Protein AF-A0A2S4YH06-F1 (afdb_monomer)

Structure (mmCIF, N/CA/C/O backbone):
data_AF-A0A2S4YH06-F1
#
_entry.id   AF-A0A2S4YH06-F1
#
loop_
_atom_site.group_PDB
_atom_site.id
_atom_site.type_symbol
_atom_site.label_atom_id
_atom_site.label_alt_id
_atom_site.label_comp_id
_atom_site.label_asym_id
_atom_site.label_entity_id
_atom_site.label_seq_id
_atom_site.pdbx_PDB_ins_code
_atom_site.Cartn_x
_atom_site.Cartn_y
_atom_site.Cartn_z
_atom_site.occupancy
_atom_site.B_iso_or_equiv
_atom_site.auth_seq_id
_atom_site.auth_comp_id
_atom_site.auth_asym_id
_atom_site.auth_atom_id
_atom_site.pdbx_PDB_model_num
ATOM 1 N N . MET A 1 1 ? -15.558 0.435 15.476 1.00 84.88 1 MET A N 1
ATOM 2 C CA . MET A 1 1 ? -15.208 1.024 14.167 1.00 84.88 1 MET A CA 1
ATOM 3 C C . MET A 1 1 ? -16.437 1.153 13.279 1.00 84.88 1 MET A C 1
ATOM 5 O O . MET A 1 1 ? -17.119 0.161 13.051 1.00 84.88 1 MET A O 1
ATOM 9 N N . THR A 1 2 ? -16.740 2.361 12.795 1.00 88.25 2 THR A N 1
ATOM 10 C CA . THR A 1 2 ? -17.851 2.630 11.859 1.00 88.25 2 THR A CA 1
ATOM 11 C C . THR A 1 2 ? -17.324 3.160 10.526 1.00 88.25 2 THR A C 1
ATOM 13 O O . THR A 1 2 ? -16.265 3.784 10.486 1.00 88.25 2 THR A O 1
ATOM 16 N N . ALA A 1 3 ? -18.079 2.977 9.437 1.00 92.00 3 ALA A N 1
ATOM 17 C CA . ALA A 1 3 ? -17.697 3.503 8.122 1.00 92.00 3 ALA A CA 1
ATOM 18 C C . ALA A 1 3 ? -17.545 5.035 8.138 1.00 92.00 3 ALA A C 1
ATOM 20 O O . ALA A 1 3 ? -16.608 5.573 7.556 1.00 92.00 3 ALA A O 1
ATOM 21 N N . ALA A 1 4 ? -18.406 5.735 8.886 1.00 92.50 4 ALA A N 1
ATOM 22 C CA . ALA A 1 4 ? -18.330 7.185 9.059 1.00 92.50 4 ALA A CA 1
ATOM 23 C C . ALA A 1 4 ? -16.993 7.638 9.672 1.00 92.50 4 ALA A C 1
ATOM 25 O O . ALA A 1 4 ? -16.408 8.606 9.195 1.00 92.50 4 ALA A O 1
ATOM 26 N N . ARG A 1 5 ? -16.482 6.913 10.678 1.00 93.56 5 ARG A N 1
ATOM 27 C CA . ARG A 1 5 ? -15.185 7.211 11.305 1.00 93.56 5 ARG A CA 1
ATOM 28 C C . ARG A 1 5 ? -14.026 7.045 10.324 1.00 93.56 5 ARG A C 1
ATOM 30 O O . ARG A 1 5 ? -13.130 7.876 10.287 1.00 93.56 5 ARG A O 1
ATOM 37 N N . VAL A 1 6 ? -14.048 5.985 9.519 1.00 96.75 6 VAL A N 1
ATOM 38 C CA . VAL A 1 6 ? -13.007 5.753 8.508 1.00 96.75 6 VAL A CA 1
ATOM 39 C C . VAL A 1 6 ? -13.063 6.844 7.431 1.00 96.75 6 VAL A C 1
ATOM 41 O O . VAL A 1 6 ? -12.037 7.430 7.089 1.00 96.75 6 VAL A O 1
ATOM 44 N N . ARG A 1 7 ? -14.264 7.194 6.946 1.00 95.69 7 ARG A N 1
ATOM 45 C CA . ARG A 1 7 ? -14.461 8.262 5.947 1.00 95.69 7 ARG A CA 1
ATOM 46 C C . ARG A 1 7 ? -14.012 9.636 6.436 1.00 95.69 7 ARG A C 1
ATOM 48 O O . ARG A 1 7 ? -13.449 10.389 5.647 1.00 95.69 7 ARG A O 1
ATOM 55 N N . GLU A 1 8 ? -14.179 9.933 7.727 1.00 96.25 8 GLU A N 1
ATOM 56 C CA . GLU A 1 8 ? -13.671 11.164 8.347 1.00 96.25 8 GLU A CA 1
ATOM 57 C C . GLU A 1 8 ? -12.169 11.355 8.101 1.00 96.25 8 GLU A C 1
ATOM 59 O O . GLU A 1 8 ? -11.723 12.494 7.983 1.00 96.25 8 GLU A O 1
ATOM 64 N N . VAL A 1 9 ? -11.393 10.269 7.998 1.00 97.69 9 VAL A N 1
ATOM 65 C CA . VAL A 1 9 ? -9.954 10.284 7.690 1.00 97.69 9 VAL A CA 1
ATOM 66 C C . VAL A 1 9 ? -9.677 10.196 6.197 1.00 97.69 9 VAL A C 1
ATOM 68 O O . VAL A 1 9 ? -8.947 11.029 5.661 1.00 97.69 9 VAL A O 1
ATOM 71 N N . VAL A 1 10 ? -10.281 9.224 5.519 1.00 97.62 10 VAL A N 1
ATOM 72 C CA . VAL A 1 10 ? -9.967 8.895 4.121 1.00 97.62 10 VAL A CA 1
ATOM 73 C C . VAL A 1 10 ? -10.345 10.011 3.154 1.00 97.62 10 VAL A C 1
ATOM 75 O O . VAL A 1 10 ? -9.570 10.330 2.252 1.00 97.62 10 VAL A O 1
ATOM 78 N N . ASP A 1 11 ? -11.524 10.613 3.315 1.00 97.06 11 ASP A N 1
ATOM 79 C CA . ASP A 1 11 ? -12.035 11.594 2.358 1.00 97.06 11 ASP A CA 1
ATOM 80 C C . ASP A 1 11 ? -11.147 12.852 2.260 1.00 97.06 11 ASP A C 1
ATOM 82 O O . ASP A 1 11 ? -10.778 13.211 1.130 1.00 97.06 11 ASP A O 1
ATOM 86 N N . PRO A 1 12 ? -10.758 13.513 3.375 1.00 97.81 12 PRO A N 1
ATOM 87 C CA . PRO A 1 12 ? -9.836 14.646 3.323 1.00 97.81 12 PRO A CA 1
ATOM 88 C C . PRO A 1 12 ? -8.406 14.229 2.958 1.00 97.81 12 PRO A C 1
ATOM 90 O O . PRO A 1 12 ? -7.778 14.931 2.169 1.00 97.81 12 PRO A O 1
ATOM 93 N N . ALA A 1 13 ? -7.910 13.082 3.439 1.00 98.06 13 ALA A N 1
ATOM 94 C CA . ALA A 1 13 ? -6.582 12.576 3.077 1.00 98.06 13 ALA A CA 1
ATOM 95 C C . ALA A 1 13 ? -6.447 12.380 1.562 1.00 98.06 13 ALA A C 1
ATOM 97 O O . ALA A 1 13 ? -5.500 12.855 0.929 1.00 98.06 13 ALA A O 1
ATOM 98 N N . PHE A 1 14 ? -7.448 11.757 0.936 1.00 97.94 14 PHE A N 1
ATOM 99 C CA . PHE A 1 14 ? -7.397 11.539 -0.500 1.00 97.94 14 PHE A CA 1
ATOM 100 C C . PHE A 1 14 ? -7.596 12.837 -1.287 1.00 97.94 14 PHE A C 1
ATOM 102 O O . PHE A 1 14 ? -7.001 13.013 -2.350 1.00 97.94 14 PHE A O 1
ATOM 109 N N . ALA A 1 15 ? -8.417 13.761 -0.776 1.00 97.75 15 ALA A N 1
ATOM 110 C CA . ALA A 1 15 ? -8.555 15.091 -1.361 1.00 97.75 15 ALA A CA 1
ATOM 111 C C . ALA A 1 15 ? -7.224 15.860 -1.347 1.00 97.75 15 ALA A C 1
ATOM 113 O O . ALA A 1 15 ? -6.882 16.456 -2.368 1.00 97.75 15 ALA A O 1
ATOM 114 N N . TRP A 1 16 ? -6.459 15.781 -0.254 1.00 97.38 16 TRP A N 1
ATOM 115 C CA . TRP A 1 16 ? -5.126 16.371 -0.146 1.00 97.38 16 TRP A CA 1
ATOM 116 C C . TRP A 1 16 ? -4.159 15.789 -1.184 1.00 97.38 16 TRP A C 1
ATOM 118 O O . TRP A 1 16 ? -3.602 16.541 -1.976 1.00 97.38 16 TRP A O 1
ATOM 128 N N . LEU A 1 17 ? -4.063 14.457 -1.299 1.00 97.69 17 LEU A N 1
ATOM 129 C CA . LEU A 1 17 ? -3.226 13.799 -2.322 1.00 97.69 17 LEU A CA 1
ATOM 130 C C . LEU A 1 17 ? -3.592 14.237 -3.748 1.00 97.69 17 LEU A C 1
ATOM 132 O O . LEU A 1 17 ? -2.731 14.391 -4.611 1.00 97.69 17 LEU A O 1
ATOM 136 N N . SER A 1 18 ? -4.885 14.453 -4.006 1.00 97.62 18 SER A N 1
ATOM 137 C CA . SER A 1 18 ? -5.354 14.955 -5.297 1.00 97.62 18 SER A CA 1
ATOM 138 C C . SER A 1 18 ? -5.015 16.421 -5.550 1.00 97.62 18 SER A C 1
ATOM 140 O O . SER A 1 18 ? -4.893 16.797 -6.720 1.00 97.62 18 SER A O 1
ATOM 142 N N . ALA A 1 19 ? -4.929 17.241 -4.503 1.00 96.94 19 ALA A N 1
ATOM 143 C CA . ALA A 1 19 ? -4.516 18.636 -4.595 1.00 96.94 19 ALA A CA 1
ATOM 144 C C . ALA A 1 19 ? -2.998 18.741 -4.810 1.00 96.94 19 ALA A C 1
ATOM 146 O O . ALA A 1 19 ? -2.563 19.479 -5.687 1.00 96.94 19 ALA A O 1
ATOM 147 N N . GLU A 1 20 ? -2.222 17.907 -4.118 1.00 96.06 20 GLU A N 1
ATOM 148 C CA . GLU A 1 20 ? -0.756 17.848 -4.195 1.00 96.06 20 GLU A CA 1
ATOM 149 C C . GLU A 1 20 ? -0.221 17.030 -5.379 1.00 96.06 20 GLU A C 1
ATOM 151 O O . GLU A 1 20 ? 0.971 16.742 -5.454 1.00 96.06 20 GLU A O 1
ATOM 156 N N . ARG A 1 21 ? -1.066 16.650 -6.347 1.00 95.94 21 ARG A N 1
ATOM 157 C CA . ARG A 1 21 ? -0.659 15.798 -7.482 1.00 95.94 21 ARG A CA 1
ATOM 158 C C . ARG A 1 21 ? 0.566 16.331 -8.239 1.00 95.94 21 ARG A C 1
ATOM 160 O O . ARG A 1 21 ? 1.354 15.542 -8.745 1.00 95.94 21 ARG A O 1
ATOM 167 N N . ASP A 1 22 ? 0.743 17.651 -8.298 1.00 94.75 22 ASP A N 1
ATOM 168 C CA . ASP A 1 22 ? 1.851 18.285 -9.019 1.00 94.75 22 ASP A CA 1
ATOM 169 C C . ASP A 1 22 ? 3.209 18.029 -8.330 1.00 94.75 22 ASP A C 1
ATOM 171 O O . ASP A 1 22 ? 4.250 18.096 -8.977 1.00 94.75 22 ASP A O 1
ATOM 175 N N . ARG A 1 23 ? 3.208 17.640 -7.047 1.00 92.88 23 ARG A N 1
ATOM 176 C CA . ARG A 1 23 ? 4.396 17.201 -6.296 1.00 92.88 23 ARG A CA 1
ATOM 177 C C . ARG A 1 23 ? 4.857 15.782 -6.657 1.00 92.88 23 ARG A C 1
ATOM 179 O O . ARG A 1 23 ? 5.967 15.409 -6.306 1.00 92.88 23 ARG A O 1
ATOM 186 N N . PHE A 1 24 ? 4.033 15.008 -7.372 1.00 92.38 24 PHE A N 1
ATOM 187 C CA . PHE A 1 24 ? 4.369 13.668 -7.876 1.00 92.38 24 PHE A CA 1
ATOM 188 C C . PHE A 1 24 ? 4.908 13.681 -9.317 1.00 92.38 24 PHE A C 1
ATOM 190 O O . PHE A 1 24 ? 5.102 12.621 -9.915 1.00 92.38 24 PHE A O 1
ATOM 197 N N . VAL A 1 25 ? 5.087 14.855 -9.928 1.00 92.38 25 VAL A N 1
ATOM 198 C CA . VAL A 1 25 ? 5.634 14.965 -11.287 1.00 92.38 25 VAL A CA 1
ATOM 199 C C . VAL A 1 25 ? 7.055 14.400 -11.317 1.00 92.38 25 VAL A C 1
ATOM 201 O O . VAL A 1 25 ? 7.876 14.724 -10.465 1.00 92.38 25 VAL A O 1
ATOM 204 N N . LEU A 1 26 ? 7.347 13.566 -12.317 1.00 87.00 26 LEU A N 1
ATOM 205 C CA . LEU A 1 26 ? 8.715 13.134 -12.589 1.00 87.00 26 LEU A CA 1
ATOM 206 C C . LEU A 1 26 ? 9.437 14.268 -13.323 1.00 87.00 26 LEU A C 1
ATOM 208 O O . LEU A 1 26 ? 9.090 14.567 -14.467 1.00 87.00 26 LEU A O 1
ATOM 212 N N . GLY A 1 27 ? 10.406 14.906 -12.668 1.00 79.00 27 GLY A N 1
ATOM 213 C CA . GLY A 1 27 ? 11.291 15.872 -13.313 1.00 79.00 27 GLY A CA 1
ATOM 214 C C . GLY A 1 27 ? 12.399 15.203 -14.134 1.00 79.00 27 GLY A C 1
ATOM 215 O O . GLY A 1 27 ? 12.438 13.977 -14.291 1.00 79.00 27 GLY A O 1
ATOM 216 N N . GLU A 1 28 ? 13.311 16.012 -14.679 1.00 76.38 28 GLU A N 1
ATOM 217 C CA . GLU A 1 28 ? 14.465 15.519 -15.453 1.00 76.38 28 GLU A CA 1
ATOM 218 C C . GLU A 1 28 ? 15.347 14.579 -14.612 1.00 76.38 28 GLU A C 1
ATOM 220 O O . GLU A 1 28 ? 15.883 13.596 -15.130 1.00 76.38 28 GLU A O 1
ATOM 225 N N . GLU A 1 29 ? 15.378 14.803 -13.295 1.00 77.62 29 GLU A N 1
ATOM 226 C CA . GLU A 1 29 ? 16.099 14.010 -12.304 1.00 77.62 29 GLU A CA 1
ATOM 227 C C . GLU A 1 29 ? 15.627 12.550 -12.198 1.00 77.62 29 GLU A C 1
ATOM 229 O O . GLU A 1 29 ? 16.337 11.697 -11.664 1.00 77.62 29 GLU A O 1
ATOM 234 N N . ALA A 1 30 ? 14.449 12.213 -12.738 1.00 75.75 30 ALA A N 1
ATOM 235 C CA . ALA A 1 30 ? 13.948 10.841 -12.745 1.00 75.75 30 ALA A CA 1
ATOM 236 C C . ALA A 1 30 ? 14.833 9.884 -13.571 1.00 75.75 30 ALA A C 1
ATOM 238 O O . ALA A 1 30 ? 14.763 8.668 -13.375 1.00 75.75 30 ALA A O 1
ATOM 239 N N . LEU A 1 31 ? 15.654 10.404 -14.491 1.00 77.25 31 LEU A N 1
ATOM 240 C CA . LEU A 1 31 ? 16.606 9.620 -15.289 1.00 77.25 31 LEU A CA 1
ATOM 241 C C . LEU A 1 31 ? 18.071 9.839 -14.875 1.00 77.25 31 LEU A C 1
ATOM 243 O O . LEU A 1 31 ? 18.965 9.332 -15.564 1.00 77.25 31 LEU A O 1
ATOM 247 N N . ASP A 1 32 ? 18.327 10.587 -13.800 1.00 77.00 32 ASP A N 1
ATOM 248 C CA . ASP A 1 32 ? 19.684 10.881 -13.344 1.00 77.00 32 ASP A CA 1
ATOM 249 C C . ASP A 1 32 ? 20.353 9.650 -12.723 1.00 77.00 32 ASP A C 1
ATOM 251 O O . ASP A 1 32 ? 19.759 8.906 -11.939 1.00 77.00 32 ASP A O 1
ATOM 255 N N . ASP A 1 33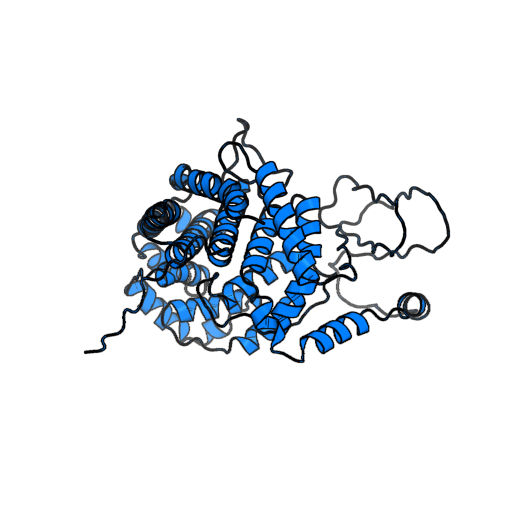 ? 21.644 9.475 -13.021 1.00 59.09 33 ASP A N 1
ATOM 256 C CA . ASP A 1 33 ? 22.450 8.330 -12.568 1.00 59.09 33 ASP A CA 1
ATOM 257 C C . ASP A 1 33 ? 22.620 8.274 -11.035 1.00 59.09 33 ASP A C 1
ATOM 259 O O . ASP A 1 33 ? 23.019 7.248 -10.488 1.00 59.09 33 ASP A O 1
ATOM 263 N N . ALA A 1 34 ? 22.313 9.371 -10.329 1.00 57.47 34 ALA A N 1
ATOM 264 C CA . ALA A 1 34 ? 22.392 9.474 -8.872 1.00 57.47 34 ALA A CA 1
ATOM 265 C C . ALA A 1 34 ? 21.145 8.941 -8.134 1.00 57.47 34 ALA A C 1
ATOM 267 O O . ALA A 1 34 ? 21.107 8.991 -6.906 1.00 57.47 34 ALA A O 1
ATOM 268 N N . GLY A 1 35 ? 20.149 8.395 -8.845 1.00 53.12 35 GLY A N 1
ATOM 269 C CA . GLY A 1 35 ? 19.166 7.501 -8.234 1.00 53.12 35 GLY A CA 1
ATOM 270 C C . GLY A 1 35 ? 18.294 8.152 -7.160 1.00 53.12 35 GLY A C 1
ATOM 271 O O . GLY A 1 35 ? 18.088 7.568 -6.094 1.00 53.12 35 GLY A O 1
ATOM 272 N N . ALA A 1 36 ? 17.702 9.313 -7.453 1.00 62.75 36 ALA A N 1
ATOM 273 C CA . ALA A 1 36 ? 16.686 9.957 -6.614 1.00 62.75 36 ALA A CA 1
ATOM 274 C C . ALA A 1 36 ? 15.349 9.175 -6.592 1.00 62.75 36 ALA A C 1
ATOM 276 O O . ALA A 1 36 ? 14.267 9.752 -6.535 1.00 62.75 36 ALA A O 1
ATOM 277 N N . VAL A 1 37 ? 15.397 7.839 -6.663 1.00 71.38 37 VAL A N 1
ATOM 278 C CA . VAL A 1 37 ? 14.249 6.925 -6.761 1.00 71.38 37 VAL A CA 1
ATOM 279 C C . VAL A 1 37 ? 13.259 7.183 -5.630 1.00 71.38 37 VAL A C 1
ATOM 281 O O . VAL A 1 37 ? 12.058 7.246 -5.877 1.00 71.38 37 VAL A O 1
ATOM 284 N N . ASN A 1 38 ? 13.760 7.392 -4.410 1.00 67.56 38 ASN A N 1
ATOM 285 C CA . ASN A 1 38 ? 12.934 7.613 -3.222 1.00 67.56 38 ASN A CA 1
ATOM 286 C C . ASN A 1 38 ? 12.173 8.945 -3.234 1.00 67.56 38 ASN A C 1
ATOM 288 O O . ASN A 1 38 ? 11.162 9.052 -2.552 1.00 67.56 38 ASN A O 1
ATOM 292 N N . THR A 1 39 ? 12.621 9.933 -4.009 1.00 70.69 39 THR A N 1
ATOM 293 C CA . THR A 1 39 ? 11.967 11.245 -4.128 1.00 70.69 39 THR A CA 1
ATOM 294 C C . THR A 1 39 ? 11.290 11.448 -5.485 1.00 70.69 39 THR A C 1
ATOM 296 O O . THR A 1 39 ? 10.673 12.484 -5.696 1.00 70.69 39 THR A O 1
ATOM 299 N N . THR A 1 40 ? 11.391 10.478 -6.404 1.00 80.06 40 THR A N 1
ATOM 300 C CA . THR A 1 40 ? 10.834 10.554 -7.769 1.00 80.06 40 THR A CA 1
ATOM 301 C C . THR A 1 40 ? 9.894 9.376 -8.052 1.00 80.06 40 THR A C 1
ATOM 303 O O . THR A 1 40 ? 8.674 9.489 -7.963 1.00 80.06 40 THR A O 1
ATOM 306 N N . TRP A 1 41 ? 10.457 8.208 -8.359 1.00 85.00 41 TRP A N 1
ATOM 307 C CA . TRP A 1 41 ? 9.735 7.015 -8.794 1.00 85.00 41 TRP A CA 1
ATOM 308 C C . TRP A 1 41 ? 8.912 6.351 -7.696 1.00 85.00 41 TRP A C 1
ATOM 310 O O . TRP A 1 41 ? 7.828 5.842 -7.982 1.00 85.00 41 TRP A O 1
ATOM 320 N N . LYS A 1 42 ? 9.428 6.322 -6.464 1.00 85.25 42 LYS A N 1
ATOM 321 C CA . LYS A 1 42 ? 8.777 5.666 -5.327 1.00 85.25 42 LYS A CA 1
ATOM 322 C C . LYS A 1 42 ? 7.425 6.330 -5.000 1.00 85.25 42 LYS A C 1
ATOM 324 O O . LYS A 1 42 ? 6.429 5.613 -5.117 1.00 85.25 42 LYS A O 1
ATOM 329 N N . PRO A 1 43 ? 7.337 7.663 -4.778 1.00 90.69 43 PRO A N 1
ATOM 330 C CA . PRO A 1 43 ? 6.052 8.326 -4.546 1.00 90.69 43 PRO A CA 1
ATOM 331 C C . PRO A 1 43 ? 5.024 8.066 -5.652 1.00 90.69 43 PRO A C 1
ATOM 333 O O . PRO A 1 43 ? 3.855 7.785 -5.386 1.00 90.69 43 PRO A O 1
ATOM 336 N N . LEU A 1 44 ? 5.454 8.124 -6.919 1.00 92.75 44 LEU A N 1
ATOM 337 C CA . LEU A 1 44 ? 4.568 7.897 -8.060 1.00 92.75 44 LEU A CA 1
ATOM 338 C C . LEU A 1 44 ? 4.060 6.448 -8.129 1.00 92.75 44 LEU A C 1
ATOM 340 O O . LEU A 1 44 ? 2.888 6.213 -8.432 1.00 92.75 44 LEU A O 1
ATOM 344 N N . GLY A 1 45 ? 4.940 5.478 -7.875 1.00 92.12 45 GLY A N 1
ATOM 345 C CA . GLY A 1 45 ? 4.600 4.057 -7.869 1.00 92.12 45 GLY A CA 1
ATOM 346 C C . GLY A 1 45 ? 3.627 3.697 -6.751 1.00 92.12 45 GLY A C 1
ATOM 347 O O . GLY A 1 45 ? 2.655 2.984 -6.995 1.00 92.12 45 GLY A O 1
ATOM 348 N N . GLU A 1 46 ? 3.836 4.241 -5.555 1.00 95.56 46 GLU A N 1
ATOM 349 C CA . GLU A 1 46 ? 2.941 4.058 -4.409 1.00 95.56 46 GLU A CA 1
ATOM 350 C C . GLU A 1 46 ? 1.570 4.682 -4.679 1.00 95.56 46 GLU A C 1
ATOM 352 O O . GLU A 1 46 ? 0.541 4.030 -4.477 1.00 95.56 46 GLU A O 1
ATOM 357 N N . LEU A 1 47 ? 1.539 5.903 -5.231 1.00 97.50 47 LEU A N 1
ATOM 358 C CA . LEU A 1 47 ? 0.299 6.555 -5.653 1.00 97.50 47 LEU A CA 1
ATOM 359 C C . LEU A 1 47 ? -0.468 5.684 -6.657 1.00 97.50 47 LEU A C 1
ATOM 361 O O . LEU A 1 47 ? -1.676 5.474 -6.508 1.00 97.50 47 LEU A O 1
ATOM 365 N N . ALA A 1 48 ? 0.225 5.155 -7.670 1.00 97.44 48 ALA A N 1
ATOM 366 C CA . ALA A 1 48 ? -0.370 4.271 -8.666 1.00 97.44 48 ALA A CA 1
ATOM 367 C C . ALA A 1 48 ? -0.901 2.973 -8.039 1.00 97.44 48 ALA A C 1
ATOM 369 O O . ALA A 1 48 ? -1.995 2.525 -8.393 1.00 97.44 48 ALA A O 1
ATOM 370 N N . GLN A 1 49 ? -0.168 2.391 -7.087 1.00 96.56 49 GLN A N 1
ATOM 371 C CA . GLN A 1 49 ? -0.543 1.153 -6.411 1.00 96.56 49 GLN A CA 1
ATOM 372 C C . GLN A 1 49 ? -1.817 1.327 -5.579 1.00 96.56 49 GLN A C 1
ATOM 374 O O . GLN A 1 49 ? -2.766 0.557 -5.744 1.00 96.56 49 GLN A O 1
ATOM 379 N N . VAL A 1 50 ? -1.883 2.371 -4.748 1.00 97.75 50 VAL A N 1
ATOM 380 C CA . VAL A 1 50 ? -3.075 2.657 -3.937 1.00 97.75 50 VAL A CA 1
ATOM 381 C C . VAL A 1 50 ? -4.262 3.020 -4.821 1.00 97.75 50 VAL A C 1
ATOM 383 O O . VAL A 1 50 ? -5.353 2.496 -4.609 1.00 97.75 50 VAL A O 1
ATOM 386 N N . CYS A 1 51 ? -4.072 3.824 -5.873 1.00 98.19 51 CYS A N 1
ATOM 387 C CA . CYS A 1 51 ? -5.156 4.121 -6.812 1.00 98.19 51 CYS A CA 1
ATOM 388 C C . CYS A 1 51 ? -5.667 2.857 -7.523 1.00 98.19 51 CYS A C 1
ATOM 390 O O . CYS A 1 51 ? -6.878 2.692 -7.667 1.00 98.19 51 CYS A O 1
ATOM 392 N N . SER A 1 52 ? -4.776 1.946 -7.929 1.00 95.88 52 SER A N 1
ATOM 393 C CA . SER A 1 52 ? -5.147 0.652 -8.517 1.00 95.88 52 SER A CA 1
ATOM 394 C C . SER A 1 52 ? -5.996 -0.189 -7.556 1.00 95.88 52 SER A C 1
ATOM 396 O O . SER A 1 52 ? -7.025 -0.739 -7.961 1.00 95.88 52 SER A O 1
ATOM 398 N N . THR A 1 53 ? -5.626 -0.256 -6.273 1.00 95.81 53 THR A N 1
ATOM 399 C CA . THR A 1 53 ? -6.442 -0.937 -5.257 1.00 95.81 53 THR A CA 1
ATOM 400 C C . THR A 1 53 ? -7.786 -0.244 -5.055 1.00 95.81 53 THR A C 1
ATOM 402 O O . THR A 1 53 ? -8.817 -0.917 -5.053 1.00 95.81 53 THR A O 1
ATOM 405 N N . THR A 1 54 ? -7.815 1.085 -4.951 1.00 96.94 54 THR A N 1
ATOM 406 C CA . THR A 1 54 ? -9.063 1.839 -4.789 1.00 96.94 54 THR A CA 1
ATOM 407 C C . THR A 1 54 ? -10.026 1.578 -5.935 1.00 96.94 54 THR A C 1
ATOM 409 O O . THR A 1 54 ? -11.190 1.277 -5.689 1.00 96.94 54 THR A O 1
ATOM 412 N N . LEU A 1 55 ? -9.555 1.591 -7.182 1.00 96.00 55 LEU A N 1
ATOM 413 C CA . LEU A 1 55 ? -10.386 1.264 -8.345 1.00 96.00 55 LEU A CA 1
ATOM 414 C C . LEU A 1 55 ? -10.924 -0.170 -8.320 1.00 96.00 55 LEU A C 1
ATOM 416 O O . LEU A 1 55 ? -12.002 -0.422 -8.847 1.00 96.00 55 LEU A O 1
ATOM 420 N N . HIS A 1 56 ? -10.185 -1.103 -7.719 1.00 94.31 56 HIS A N 1
ATOM 421 C CA . HIS A 1 56 ? -10.617 -2.491 -7.574 1.00 94.31 56 HIS A CA 1
ATOM 422 C C . HIS A 1 56 ? -11.669 -2.682 -6.469 1.00 94.31 56 HIS A C 1
ATOM 424 O O . HIS A 1 56 ? -12.484 -3.598 -6.555 1.00 94.31 56 HIS A O 1
ATOM 430 N N . ARG A 1 57 ? -11.649 -1.834 -5.435 1.00 93.62 57 ARG A N 1
ATOM 431 C CA . ARG A 1 57 ? -12.494 -1.944 -4.232 1.00 93.62 57 ARG A CA 1
ATOM 432 C C . ARG A 1 57 ? -13.694 -0.994 -4.212 1.00 93.62 57 ARG A C 1
ATOM 434 O O . ARG A 1 57 ? -14.537 -1.121 -3.337 1.00 93.62 57 ARG A O 1
ATOM 441 N N . THR A 1 58 ? -13.775 -0.054 -5.149 1.00 93.81 58 THR A N 1
ATOM 442 C CA . THR A 1 58 ? -14.830 0.972 -5.194 1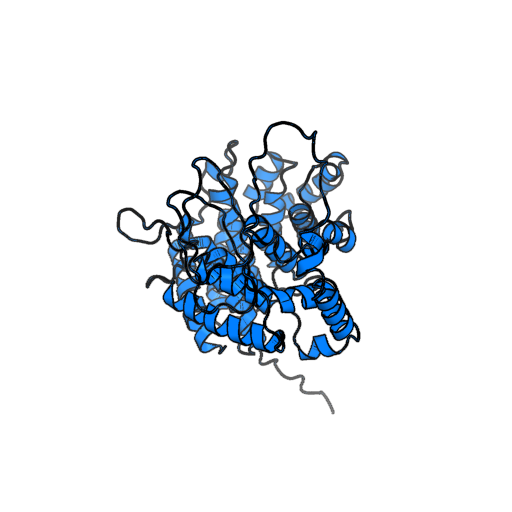.00 93.81 58 THR A CA 1
ATOM 443 C C . THR A 1 58 ? -15.555 0.971 -6.532 1.00 93.81 58 THR A C 1
ATOM 445 O O . THR A 1 58 ? -15.030 0.530 -7.557 1.00 93.81 58 THR A O 1
ATOM 448 N N . THR A 1 59 ? -16.764 1.513 -6.535 1.00 92.25 59 THR A N 1
ATOM 449 C CA . THR A 1 59 ? -17.646 1.605 -7.703 1.00 92.25 59 THR A CA 1
ATOM 450 C C . THR A 1 59 ? -17.592 2.985 -8.363 1.00 92.25 59 THR A C 1
ATOM 452 O O . THR A 1 59 ? -17.243 3.982 -7.738 1.00 92.25 59 THR A O 1
ATOM 455 N N . ALA A 1 60 ? -17.908 3.071 -9.660 1.00 91.19 60 ALA A N 1
ATOM 456 C CA . ALA A 1 60 ? -17.690 4.285 -10.462 1.00 91.19 60 ALA A CA 1
ATOM 457 C C . ALA A 1 60 ? -18.495 5.525 -10.009 1.00 91.19 60 ALA A C 1
ATOM 459 O O . ALA A 1 60 ? -18.143 6.664 -10.343 1.00 91.19 60 ALA A O 1
ATOM 460 N N . ASP A 1 61 ? -19.579 5.319 -9.267 1.00 90.69 61 ASP A N 1
ATOM 461 C CA . ASP A 1 61 ? -20.404 6.364 -8.669 1.00 90.69 61 ASP A CA 1
ATOM 462 C C . ASP A 1 61 ? -19.772 6.987 -7.415 1.00 90.69 61 ASP A C 1
ATOM 464 O O . ASP A 1 61 ? -20.048 8.157 -7.112 1.00 90.69 61 ASP A O 1
ATOM 468 N N . GLU A 1 62 ? -18.838 6.294 -6.764 1.00 91.44 62 GLU A N 1
ATOM 469 C CA . GLU A 1 62 ? -18.157 6.790 -5.575 1.00 91.44 62 GLU A CA 1
ATOM 470 C C . GLU A 1 62 ? -17.154 7.917 -5.898 1.00 91.44 62 GLU A C 1
ATOM 472 O O . GLU A 1 62 ? -16.371 7.833 -6.855 1.00 91.44 62 GLU A O 1
ATOM 477 N N . PRO A 1 63 ? -17.100 8.985 -5.076 1.00 92.31 63 PRO A N 1
ATOM 478 C CA . PRO A 1 63 ? -16.085 10.030 -5.211 1.00 92.31 63 PRO A CA 1
ATOM 479 C C . PRO A 1 63 ? -14.646 9.501 -5.131 1.00 92.31 63 PRO A C 1
ATOM 481 O O . PRO A 1 63 ? -13.784 9.983 -5.870 1.00 92.31 63 PRO A O 1
ATOM 484 N N . LEU A 1 64 ? -14.397 8.497 -4.278 1.00 94.12 64 LEU A N 1
ATOM 485 C CA . LEU A 1 64 ? -13.088 7.852 -4.129 1.00 94.12 64 LEU A CA 1
ATOM 486 C C . LEU A 1 64 ? -12.639 7.198 -5.441 1.00 94.12 64 LEU A C 1
ATOM 488 O O . LEU A 1 64 ? -11.507 7.415 -5.873 1.00 94.12 64 LEU A O 1
ATOM 492 N N . HIS A 1 65 ? -13.542 6.486 -6.122 1.00 96.69 65 HIS A N 1
ATOM 493 C CA . HIS A 1 65 ? -13.254 5.848 -7.405 1.00 96.69 65 HIS A CA 1
ATOM 494 C C . HIS A 1 65 ? -12.861 6.870 -8.472 1.00 96.69 65 HIS A C 1
ATOM 496 O O . HIS A 1 65 ? -11.846 6.714 -9.152 1.00 96.69 65 HIS A O 1
ATOM 502 N N . ARG A 1 66 ? -13.642 7.953 -8.616 1.00 96.75 66 ARG A N 1
ATOM 503 C CA . ARG A 1 66 ? -13.344 9.010 -9.598 1.00 96.75 66 ARG A CA 1
ATOM 504 C C . ARG A 1 66 ? -11.978 9.643 -9.345 1.00 96.75 66 ARG A C 1
ATOM 506 O O . ARG A 1 66 ? -11.201 9.793 -10.283 1.00 96.75 66 ARG A O 1
ATOM 513 N N . ARG A 1 67 ? -11.666 9.952 -8.085 1.00 97.56 67 ARG A N 1
ATOM 514 C CA . ARG A 1 67 ? -10.379 10.544 -7.703 1.00 97.56 67 ARG A CA 1
ATOM 515 C C . ARG A 1 67 ? -9.208 9.597 -7.968 1.00 97.56 67 ARG A C 1
ATOM 517 O O . ARG A 1 67 ? -8.221 10.018 -8.565 1.00 97.56 67 ARG A O 1
ATOM 524 N N . ALA A 1 68 ? -9.343 8.320 -7.603 1.00 98.25 68 ALA A N 1
ATOM 525 C CA . ALA A 1 68 ? -8.339 7.294 -7.880 1.00 98.25 68 ALA A CA 1
ATOM 526 C C . ALA A 1 68 ? -8.086 7.124 -9.382 1.00 98.25 68 ALA A C 1
ATOM 528 O O . ALA A 1 68 ? -6.940 7.034 -9.814 1.00 98.25 68 ALA A O 1
ATOM 529 N N . ARG A 1 69 ? -9.148 7.137 -10.197 1.00 98.06 69 ARG A N 1
ATOM 530 C CA . ARG A 1 69 ? -9.040 7.054 -11.658 1.00 98.06 69 ARG A CA 1
ATOM 531 C C . ARG A 1 69 ? -8.243 8.226 -12.220 1.00 98.06 69 ARG A C 1
ATOM 533 O O . ARG A 1 69 ? -7.362 8.026 -13.054 1.00 98.06 69 ARG A O 1
ATOM 540 N N . ASP A 1 70 ? -8.559 9.438 -11.776 1.00 98.25 70 ASP A N 1
ATOM 541 C CA . ASP A 1 70 ? -7.939 10.654 -12.293 1.00 98.25 70 ASP A CA 1
ATOM 542 C C . ASP A 1 70 ? -6.456 10.743 -11.878 1.00 98.25 70 ASP A C 1
ATOM 544 O O . ASP A 1 70 ? -5.606 11.078 -12.710 1.00 98.25 70 ASP A O 1
ATOM 548 N N . LEU A 1 71 ? -6.127 10.357 -10.637 1.00 98.56 71 LEU A N 1
ATOM 549 C CA . LEU A 1 71 ? -4.753 10.272 -10.127 1.00 98.56 71 LEU A CA 1
ATOM 550 C C . LEU A 1 71 ? -3.934 9.165 -10.798 1.00 98.56 71 LEU A C 1
ATOM 552 O O . LEU A 1 71 ? -2.794 9.407 -11.188 1.00 98.56 71 LEU A O 1
ATOM 556 N N . LEU A 1 72 ? -4.509 7.982 -11.019 1.00 98.44 72 LEU A N 1
ATOM 557 C CA . LEU A 1 72 ? -3.827 6.910 -11.745 1.00 98.44 72 LEU A CA 1
ATOM 558 C C . LEU A 1 72 ? -3.547 7.311 -13.200 1.00 98.44 72 LEU A C 1
ATOM 560 O O . LEU A 1 72 ? -2.453 7.077 -13.713 1.00 98.44 72 LEU A O 1
ATOM 564 N N . ALA A 1 73 ? -4.516 7.948 -13.864 1.00 98.44 73 ALA A N 1
ATOM 565 C CA . ALA A 1 73 ? -4.331 8.459 -15.218 1.00 98.44 73 ALA A CA 1
ATOM 566 C C . ALA A 1 73 ? -3.257 9.556 -15.264 1.00 98.44 73 ALA A C 1
ATOM 568 O O . ALA A 1 73 ? -2.478 9.611 -16.215 1.00 98.44 73 ALA A O 1
ATOM 569 N N . PHE A 1 74 ? -3.208 10.429 -14.252 1.00 98.44 74 PHE A N 1
ATOM 570 C CA . PHE A 1 74 ? -2.121 11.389 -14.077 1.00 98.44 74 PHE A CA 1
ATOM 571 C C . PHE A 1 74 ? -0.772 10.678 -13.943 1.00 98.44 74 PHE A C 1
ATOM 573 O O . PHE A 1 74 ? 0.124 10.963 -14.735 1.00 98.44 74 PHE A O 1
ATOM 580 N N . ALA A 1 75 ? -0.654 9.714 -13.029 1.00 97.88 75 ALA A N 1
ATOM 581 C CA . ALA A 1 75 ? 0.595 9.011 -12.776 1.00 97.88 75 ALA A CA 1
ATOM 582 C C . ALA A 1 75 ? 1.101 8.278 -14.026 1.00 97.88 75 ALA A C 1
ATOM 584 O O . ALA A 1 75 ? 2.282 8.341 -14.359 1.00 97.88 75 ALA A O 1
ATOM 585 N N . TRP A 1 76 ? 0.195 7.668 -14.795 1.00 98.00 76 TRP A N 1
ATOM 586 C CA . TRP A 1 76 ? 0.557 7.008 -16.046 1.00 98.00 76 TRP A CA 1
ATOM 587 C C . TRP A 1 76 ? 1.108 7.981 -17.091 1.00 98.00 76 TRP A C 1
ATOM 589 O O . TRP A 1 76 ? 2.107 7.680 -17.747 1.00 98.00 76 TRP A O 1
ATOM 599 N N . ARG A 1 77 ? 0.520 9.180 -17.212 1.00 97.62 77 ARG A N 1
ATOM 600 C CA . ARG A 1 77 ? 1.048 10.226 -18.102 1.00 97.62 77 ARG A CA 1
ATOM 601 C C . ARG A 1 77 ? 2.441 10.690 -17.687 1.00 97.62 77 ARG A C 1
ATOM 603 O O . ARG A 1 77 ? 3.257 10.894 -18.580 1.00 97.62 77 ARG A O 1
ATOM 610 N N . GLN A 1 78 ? 2.722 10.799 -16.384 1.00 95.81 78 GLN A N 1
ATOM 611 C CA . GLN A 1 78 ? 4.057 11.175 -15.895 1.00 95.81 78 GLN A CA 1
ATOM 612 C C . GLN A 1 78 ? 5.137 10.196 -16.360 1.00 95.81 78 GLN A C 1
ATOM 614 O O . GLN A 1 78 ? 6.246 10.607 -16.657 1.00 95.81 78 GLN A O 1
ATOM 619 N N . THR A 1 79 ? 4.805 8.913 -16.521 1.00 95.19 79 THR A N 1
ATOM 620 C CA . THR A 1 79 ? 5.745 7.910 -17.054 1.00 95.19 79 THR A CA 1
ATOM 621 C C . THR A 1 79 ? 5.924 7.949 -18.581 1.00 95.19 79 THR A C 1
ATOM 623 O O . THR A 1 79 ? 6.490 7.013 -19.147 1.00 95.19 79 THR A O 1
ATOM 626 N N . GLU A 1 80 ? 5.395 8.968 -19.272 1.00 96.12 80 GLU A N 1
ATOM 627 C CA . GLU A 1 80 ? 5.203 8.979 -20.731 1.00 96.12 80 GLU A CA 1
ATOM 628 C C . GLU A 1 80 ? 4.451 7.721 -21.213 1.00 96.12 80 GLU A C 1
ATOM 630 O O . GLU A 1 80 ? 4.813 7.090 -22.203 1.00 96.12 80 GLU A O 1
ATOM 635 N N . HIS A 1 81 ? 3.398 7.325 -20.488 1.00 96.81 81 HIS A N 1
ATOM 636 C CA . HIS A 1 81 ? 2.639 6.096 -20.750 1.00 96.81 81 HIS A CA 1
ATOM 637 C C . HIS A 1 81 ? 3.524 4.834 -20.773 1.00 96.81 81 HIS A C 1
ATOM 639 O O . HIS A 1 81 ? 3.304 3.935 -21.582 1.00 96.81 81 HIS A O 1
ATOM 645 N N . GLY A 1 82 ? 4.523 4.765 -19.886 1.00 95.19 82 GLY A N 1
ATOM 646 C CA . GLY A 1 82 ? 5.442 3.639 -19.708 1.00 95.19 82 GLY A CA 1
ATOM 647 C C . GLY A 1 82 ? 6.774 3.754 -20.452 1.00 95.19 82 GLY A C 1
ATOM 648 O O . GLY A 1 82 ? 7.674 2.948 -20.205 1.00 95.19 82 GLY A O 1
ATOM 649 N N . GLU A 1 83 ? 6.939 4.748 -21.323 1.00 95.69 83 GLU A N 1
ATOM 650 C CA . GLU A 1 83 ? 8.171 4.930 -22.095 1.00 95.69 83 GLU A CA 1
ATOM 651 C C . GLU A 1 83 ? 9.362 5.307 -21.191 1.00 95.69 83 GLU A C 1
ATOM 653 O O . GLU A 1 83 ? 10.464 4.785 -21.376 1.00 95.69 83 GLU A O 1
ATOM 658 N N . LEU A 1 84 ? 9.159 6.117 -20.143 1.00 93.44 84 LEU A N 1
ATOM 659 C CA . LEU A 1 84 ? 10.235 6.428 -19.191 1.00 93.44 84 LEU A CA 1
ATOM 660 C C . LEU A 1 84 ? 10.687 5.196 -18.398 1.00 93.44 84 LEU A C 1
ATOM 662 O O . LEU A 1 84 ? 11.885 5.003 -18.203 1.00 93.44 84 LEU A O 1
ATOM 666 N N . LEU A 1 85 ? 9.759 4.314 -18.013 1.00 92.38 85 LEU A N 1
ATOM 667 C CA . LEU A 1 85 ? 10.091 3.046 -17.351 1.00 92.38 85 LEU A CA 1
ATOM 668 C C . LEU A 1 85 ? 10.950 2.159 -18.264 1.00 92.38 85 LEU A C 1
ATOM 670 O O . LEU A 1 85 ? 11.892 1.513 -17.803 1.00 92.38 85 LEU A O 1
ATOM 674 N N . LEU A 1 86 ? 10.669 2.151 -19.573 1.00 93.88 86 LEU A N 1
ATOM 675 C CA . LEU A 1 86 ? 11.474 1.431 -20.563 1.00 93.88 86 LEU A CA 1
ATOM 676 C C . LEU A 1 86 ? 12.883 2.016 -20.674 1.00 93.88 86 LEU A C 1
ATOM 678 O O . LEU A 1 86 ? 13.857 1.258 -20.658 1.00 93.88 86 LEU A O 1
ATOM 682 N N . ARG A 1 87 ? 13.004 3.342 -20.789 1.00 92.12 87 ARG A N 1
ATOM 683 C CA . ARG A 1 87 ? 14.308 4.021 -20.832 1.00 92.12 87 ARG A CA 1
ATOM 684 C C . ARG A 1 87 ? 15.109 3.721 -19.568 1.00 92.12 87 ARG A C 1
ATOM 686 O O . ARG A 1 87 ? 16.264 3.314 -19.675 1.00 92.12 87 ARG A O 1
ATOM 693 N N . GLN A 1 88 ? 14.477 3.806 -18.402 1.00 88.62 88 GLN A N 1
ATOM 694 C CA . GLN A 1 88 ? 15.137 3.567 -17.127 1.00 88.62 88 GLN A CA 1
ATOM 695 C C . GLN A 1 88 ? 15.590 2.114 -16.961 1.00 88.62 88 GLN A C 1
ATOM 697 O O . GLN A 1 88 ? 16.743 1.857 -16.623 1.00 88.62 88 GLN A O 1
ATOM 702 N N . GLN A 1 89 ? 14.748 1.143 -17.317 1.00 89.06 89 GLN A N 1
ATOM 703 C CA . GLN A 1 89 ? 15.122 -0.271 -17.267 1.00 89.06 89 GLN A CA 1
ATOM 704 C C . GLN A 1 89 ? 16.285 -0.616 -18.217 1.00 89.06 89 GLN A C 1
ATOM 706 O O . GLN A 1 89 ? 17.017 -1.569 -17.960 1.00 89.06 89 GLN A O 1
ATOM 711 N N . ARG A 1 90 ? 16.481 0.136 -19.313 1.00 90.31 90 ARG A N 1
ATOM 712 C CA . ARG A 1 90 ? 17.658 -0.016 -20.191 1.00 90.31 90 ARG A CA 1
ATOM 713 C C . ARG A 1 90 ? 18.936 0.537 -19.564 1.00 90.31 90 ARG A C 1
ATOM 715 O O . ARG A 1 90 ? 19.991 -0.048 -19.793 1.00 90.31 90 ARG A O 1
ATOM 722 N N . ARG A 1 91 ? 18.842 1.642 -18.816 1.00 87.00 91 ARG A N 1
ATOM 723 C CA . ARG A 1 91 ? 19.976 2.241 -18.091 1.00 87.00 91 ARG A CA 1
ATOM 724 C C . ARG A 1 91 ? 20.414 1.356 -16.933 1.00 87.00 91 ARG A C 1
ATOM 726 O O . ARG A 1 91 ? 21.604 1.122 -16.757 1.00 87.00 91 ARG A O 1
ATOM 733 N N . GLU A 1 92 ? 19.445 0.780 -16.225 1.00 85.25 92 GLU A N 1
ATOM 734 C CA . GLU A 1 92 ? 19.679 -0.092 -15.077 1.00 85.25 92 GLU A CA 1
ATOM 735 C C . GLU A 1 92 ? 19.020 -1.475 -15.252 1.00 85.25 92 GLU A C 1
ATOM 737 O O . GLU A 1 92 ? 18.013 -1.787 -14.617 1.00 85.25 92 GLU A O 1
ATOM 742 N N . PRO A 1 93 ? 19.577 -2.375 -16.086 1.00 82.75 93 PRO A N 1
ATOM 743 C CA . PRO A 1 93 ? 18.955 -3.671 -16.389 1.00 82.75 93 PRO A CA 1
ATOM 744 C C . PRO A 1 93 ? 18.721 -4.589 -15.183 1.00 82.75 93 PRO A C 1
ATOM 746 O O . PRO A 1 93 ? 17.898 -5.502 -15.248 1.00 82.75 93 PRO A O 1
ATOM 749 N N . PHE A 1 94 ? 19.460 -4.381 -14.092 1.00 79.81 94 PHE A N 1
ATOM 750 C CA . PHE A 1 94 ? 19.378 -5.215 -12.895 1.00 79.81 94 PHE A CA 1
ATOM 751 C C . PHE A 1 94 ? 18.613 -4.570 -11.741 1.00 79.81 94 PHE A C 1
ATOM 753 O O . PHE A 1 94 ? 18.312 -5.286 -10.784 1.00 79.81 94 PHE A O 1
ATOM 760 N N . SER A 1 95 ? 18.231 -3.291 -11.836 1.00 82.94 95 SER A N 1
ATOM 761 C CA . SER A 1 95 ? 17.366 -2.687 -10.824 1.00 82.94 95 SER A CA 1
ATOM 762 C C . SER A 1 95 ? 15.972 -3.320 -10.866 1.00 82.94 95 SER A C 1
ATOM 764 O O . SER A 1 95 ? 15.536 -3.906 -11.868 1.00 82.94 95 SER A O 1
ATOM 766 N N . THR A 1 96 ? 15.302 -3.330 -9.717 1.00 84.44 96 THR A N 1
ATOM 767 C CA . THR A 1 96 ? 13.993 -3.978 -9.557 1.00 84.44 96 THR A CA 1
ATOM 768 C C . THR A 1 96 ? 12.850 -2.977 -9.604 1.00 84.44 96 THR A C 1
ATOM 770 O O . THR A 1 96 ? 11.774 -3.312 -10.096 1.00 84.44 96 THR A O 1
ATOM 773 N N . TYR A 1 97 ? 13.098 -1.736 -9.180 1.00 85.62 97 TYR A N 1
ATOM 774 C CA . TYR A 1 97 ? 12.056 -0.734 -9.013 1.00 85.62 97 TYR A CA 1
ATOM 775 C C . TYR A 1 97 ? 11.274 -0.395 -10.295 1.00 85.62 97 TYR A C 1
ATOM 777 O O . TYR A 1 97 ? 10.068 -0.203 -10.161 1.00 85.62 97 TYR A O 1
ATOM 785 N N . PRO A 1 98 ? 11.833 -0.376 -11.532 1.00 89.88 98 PRO A N 1
ATOM 786 C CA . PRO A 1 98 ? 11.018 -0.063 -12.707 1.00 89.88 98 PRO A CA 1
ATOM 787 C C . PRO A 1 98 ? 9.935 -1.120 -12.936 1.00 89.88 98 PRO A C 1
ATOM 789 O O . PRO A 1 98 ? 8.816 -0.794 -13.320 1.00 89.88 98 PRO A O 1
ATOM 792 N N . LEU A 1 99 ? 10.251 -2.391 -12.664 1.00 89.62 99 LEU A N 1
ATOM 793 C CA . LEU A 1 99 ? 9.292 -3.492 -12.732 1.00 89.62 99 LEU A CA 1
ATOM 794 C C . LEU A 1 99 ? 8.236 -3.384 -11.632 1.00 89.62 99 LEU A C 1
ATOM 796 O O . LEU A 1 99 ? 7.061 -3.605 -11.905 1.00 89.62 99 LEU A O 1
ATOM 800 N N . GLU A 1 100 ? 8.647 -3.057 -10.409 1.00 90.31 100 GLU A N 1
ATOM 801 C CA . GLU A 1 100 ? 7.737 -2.905 -9.269 1.00 90.31 100 GLU A CA 1
ATOM 802 C C . GLU A 1 100 ? 6.758 -1.738 -9.495 1.00 90.31 100 GLU A C 1
ATOM 804 O O . GLU A 1 100 ? 5.551 -1.917 -9.352 1.00 90.31 100 GLU A O 1
ATOM 809 N N . VAL A 1 101 ? 7.245 -0.585 -9.968 1.00 91.19 101 VAL A N 1
ATOM 810 C CA . VAL A 1 101 ? 6.409 0.568 -10.348 1.00 91.19 101 VAL A CA 1
ATOM 811 C C . VAL A 1 101 ? 5.497 0.219 -11.527 1.00 91.19 101 VAL A C 1
ATOM 813 O O . VAL A 1 101 ? 4.300 0.504 -11.497 1.00 91.19 101 VAL A O 1
ATOM 816 N N . TYR A 1 102 ? 6.022 -0.441 -12.565 1.00 94.31 102 TYR A N 1
ATOM 817 C CA . TYR A 1 102 ? 5.208 -0.884 -13.698 1.00 94.31 102 TYR A CA 1
ATOM 818 C C . TYR A 1 102 ? 4.108 -1.866 -13.273 1.00 94.31 102 TYR A C 1
ATOM 820 O O . TYR A 1 102 ? 3.007 -1.814 -13.820 1.00 94.31 102 TYR A O 1
ATOM 828 N N . ALA A 1 103 ? 4.368 -2.738 -12.294 1.00 91.81 103 ALA A N 1
ATOM 829 C CA . ALA A 1 103 ? 3.390 -3.704 -11.808 1.00 91.81 103 ALA A CA 1
ATOM 830 C C . ALA A 1 103 ? 2.145 -3.030 -11.213 1.00 91.81 103 ALA A C 1
ATOM 832 O O . ALA A 1 103 ? 1.046 -3.529 -11.442 1.00 91.81 103 ALA A O 1
ATOM 833 N N . ALA A 1 104 ? 2.281 -1.873 -10.556 1.00 91.12 104 ALA A N 1
ATOM 834 C CA . ALA A 1 104 ? 1.141 -1.096 -10.064 1.00 91.12 104 ALA A CA 1
ATOM 835 C C . ALA A 1 104 ? 0.207 -0.650 -11.208 1.00 91.12 104 ALA A C 1
ATOM 837 O O . ALA A 1 104 ? -1.008 -0.855 -11.159 1.00 91.12 104 ALA A O 1
ATOM 838 N N . PHE A 1 105 ? 0.774 -0.123 -12.299 1.00 95.50 105 PHE A N 1
ATOM 839 C CA . PHE A 1 105 ? 0.015 0.224 -13.508 1.00 95.50 105 PHE A CA 1
ATOM 840 C C . PHE A 1 105 ? -0.546 -1.020 -14.205 1.00 95.50 105 PHE A C 1
ATOM 842 O O . PHE A 1 105 ? -1.694 -1.031 -14.663 1.00 95.50 105 PHE A O 1
ATOM 849 N N . ALA A 1 106 ? 0.243 -2.096 -14.251 1.00 93.25 106 ALA A N 1
ATOM 850 C CA . ALA A 1 106 ? -0.165 -3.347 -14.862 1.00 93.25 106 ALA A CA 1
ATOM 851 C C . ALA A 1 106 ? -1.360 -3.979 -14.125 1.00 93.25 106 ALA A C 1
ATOM 853 O O . ALA A 1 106 ? -2.293 -4.504 -14.744 1.00 93.25 106 ALA A O 1
ATOM 854 N N . SER A 1 107 ? -1.392 -3.863 -12.808 1.00 87.81 107 SER A N 1
ATOM 855 C CA . SER A 1 107 ? -2.517 -4.280 -11.984 1.00 87.81 107 SER A CA 1
ATOM 856 C C . SER A 1 107 ? -3.815 -3.556 -12.358 1.00 87.81 107 SER A C 1
ATOM 858 O O . SER A 1 107 ? -4.865 -4.194 -12.407 1.00 87.81 107 SER A O 1
ATOM 860 N N . ALA A 1 108 ? -3.750 -2.291 -12.775 1.00 90.62 108 ALA A N 1
ATOM 861 C CA . ALA A 1 108 ? -4.901 -1.529 -13.264 1.00 90.62 108 ALA A CA 1
ATOM 862 C C . ALA A 1 108 ? -5.214 -1.708 -14.768 1.00 90.62 108 ALA A C 1
ATOM 864 O O . ALA A 1 108 ? -6.035 -0.984 -15.327 1.00 90.62 108 ALA A O 1
ATOM 865 N N . GLY A 1 109 ? -4.562 -2.655 -15.451 1.00 92.62 109 GLY A N 1
ATOM 866 C CA . GLY A 1 109 ? -4.794 -2.923 -16.878 1.00 92.62 109 GLY A CA 1
ATOM 867 C C . GLY A 1 109 ? -4.030 -2.011 -17.847 1.00 92.62 109 GLY A C 1
ATOM 868 O O . GLY A 1 109 ? -4.133 -2.194 -19.058 1.00 92.62 109 GLY A O 1
ATOM 869 N N . LEU A 1 110 ? -3.209 -1.082 -17.352 1.00 95.56 110 LEU A N 1
ATOM 870 C CA . LEU A 1 110 ? -2.351 -0.238 -18.188 1.00 95.56 110 LEU A CA 1
ATOM 871 C C . LEU A 1 110 ? -1.127 -1.046 -18.642 1.00 95.56 110 LEU A C 1
ATOM 873 O O . LEU A 1 110 ? -0.552 -1.810 -17.866 1.00 95.56 110 LEU A O 1
ATOM 877 N N . ARG A 1 111 ? -0.759 -0.968 -19.922 1.00 95.12 111 ARG A N 1
ATOM 878 C CA . ARG A 1 111 ? 0.307 -1.798 -20.507 1.00 95.12 111 ARG A CA 1
ATOM 879 C C . ARG A 1 111 ? 1.206 -0.972 -21.413 1.00 95.12 111 ARG A C 1
ATOM 881 O O . ARG A 1 111 ? 0.728 -0.098 -22.126 1.00 95.12 111 ARG A O 1
ATOM 888 N N . HIS A 1 112 ? 2.489 -1.326 -21.431 1.00 96.50 112 HIS A N 1
ATOM 889 C CA . HIS A 1 112 ? 3.457 -0.838 -22.408 1.00 96.50 112 HIS A CA 1
ATOM 890 C C . HIS A 1 112 ? 4.223 -2.026 -23.006 1.00 96.50 112 HIS A C 1
ATOM 892 O O . HIS A 1 112 ? 5.007 -2.690 -22.323 1.00 96.50 112 HIS A O 1
ATOM 898 N N . GLU A 1 113 ? 4.046 -2.278 -24.305 1.00 94.56 113 GLU A N 1
ATOM 899 C CA . GLU A 1 113 ? 4.590 -3.467 -24.981 1.00 94.56 113 GLU A CA 1
ATOM 900 C C . GLU A 1 113 ? 6.123 -3.530 -24.942 1.00 94.56 113 GLU A C 1
ATOM 902 O O . GLU A 1 113 ? 6.696 -4.572 -24.628 1.00 94.56 113 GLU A O 1
ATOM 907 N N . GLY A 1 114 ? 6.801 -2.403 -25.194 1.00 95.06 114 GLY A N 1
ATOM 908 C CA . GLY A 1 114 ? 8.267 -2.332 -25.181 1.00 95.06 114 GLY A CA 1
ATOM 909 C C . GLY A 1 114 ? 8.883 -2.672 -23.817 1.00 95.06 114 GLY A C 1
ATOM 910 O O . GLY A 1 114 ? 9.787 -3.505 -23.747 1.00 95.06 114 GLY A O 1
ATOM 911 N N . PHE A 1 115 ? 8.369 -2.080 -22.733 1.00 94.44 115 PHE A N 1
ATOM 912 C CA . PHE A 1 115 ? 8.730 -2.431 -21.361 1.00 94.44 115 PHE A CA 1
ATOM 913 C C . PHE A 1 115 ? 8.480 -3.912 -21.062 1.00 94.44 115 PHE A C 1
ATOM 915 O O . PHE A 1 115 ? 9.400 -4.606 -20.633 1.00 94.44 115 PHE A O 1
ATOM 922 N N . ALA A 1 116 ? 7.279 -4.425 -21.350 1.00 91.31 116 ALA A N 1
ATOM 923 C CA . ALA A 1 116 ? 6.940 -5.827 -21.103 1.00 91.31 116 ALA A CA 1
ATOM 924 C C . ALA A 1 116 ? 7.888 -6.792 -21.843 1.00 91.31 116 ALA A C 1
ATOM 926 O O . ALA A 1 116 ? 8.367 -7.772 -21.264 1.00 91.31 116 ALA A O 1
ATOM 927 N N . ALA A 1 117 ? 8.225 -6.486 -23.100 1.00 91.44 117 ALA A N 1
ATOM 928 C CA . ALA A 1 117 ? 9.179 -7.253 -23.894 1.00 91.44 117 ALA A CA 1
ATOM 929 C C . ALA A 1 117 ? 10.612 -7.179 -23.336 1.00 91.44 117 ALA A C 1
ATOM 931 O O . ALA A 1 117 ? 11.319 -8.191 -23.326 1.00 91.44 117 ALA A O 1
ATOM 932 N N . LEU A 1 118 ? 11.057 -6.013 -22.854 1.00 91.50 118 LEU A N 1
ATOM 933 C CA . LEU A 1 118 ? 12.376 -5.867 -22.235 1.00 91.50 118 LEU A CA 1
ATOM 934 C C . LEU A 1 118 ? 12.458 -6.621 -20.905 1.00 91.50 118 LEU A C 1
ATOM 936 O O . LEU A 1 118 ? 13.371 -7.426 -20.731 1.00 91.50 118 LEU A O 1
ATOM 940 N N . ALA A 1 119 ? 11.490 -6.425 -20.008 1.00 88.31 119 ALA A N 1
ATOM 941 C CA . ALA A 1 119 ? 11.399 -7.154 -18.745 1.00 88.31 119 ALA A CA 1
ATOM 942 C C . ALA A 1 119 ? 11.420 -8.675 -18.984 1.00 88.31 119 ALA A C 1
ATOM 944 O O . ALA A 1 119 ? 12.064 -9.422 -18.246 1.00 88.31 119 ALA A O 1
ATOM 945 N N . ALA A 1 120 ? 10.807 -9.140 -20.082 1.00 86.00 120 ALA A N 1
ATOM 946 C CA . ALA A 1 120 ? 10.874 -10.538 -20.482 1.00 86.00 120 ALA A CA 1
ATOM 947 C C . ALA A 1 120 ? 12.255 -11.044 -20.852 1.00 86.00 120 ALA A C 1
ATOM 949 O O . ALA A 1 120 ? 12.629 -12.141 -20.436 1.00 86.00 120 ALA A O 1
ATOM 950 N N . ARG A 1 121 ? 13.018 -10.241 -21.585 1.00 87.50 121 ARG A N 1
ATOM 951 C CA . ARG A 1 121 ? 14.393 -10.576 -21.954 1.00 87.50 121 ARG A CA 1
ATOM 952 C C . ARG A 1 121 ? 15.332 -10.524 -20.752 1.00 87.50 121 ARG A C 1
ATOM 954 O O . ARG A 1 121 ? 16.231 -11.353 -20.670 1.00 87.50 121 ARG A O 1
ATOM 961 N N . LEU A 1 122 ? 15.109 -9.600 -19.818 1.00 85.75 122 LEU A N 1
ATOM 962 C CA . LEU A 1 122 ? 15.958 -9.411 -18.636 1.00 85.75 122 LEU A CA 1
ATOM 963 C C . LEU A 1 122 ? 15.732 -10.443 -17.525 1.00 85.75 122 LEU A C 1
ATOM 965 O O . LEU A 1 122 ? 16.590 -10.593 -16.659 1.00 85.75 122 LEU A O 1
ATOM 969 N N . ALA A 1 123 ? 14.629 -11.191 -17.556 1.00 79.00 123 ALA A N 1
ATOM 970 C CA . ALA A 1 123 ? 14.386 -12.266 -16.593 1.00 79.00 123 ALA A CA 1
ATOM 971 C C . ALA A 1 123 ? 15.163 -13.562 -16.900 1.00 79.00 123 ALA A C 1
ATOM 973 O O . ALA A 1 123 ? 15.412 -14.358 -16.000 1.00 79.00 123 ALA A O 1
ATOM 974 N N . ALA A 1 124 ? 15.534 -13.795 -18.164 1.00 77.25 124 ALA A N 1
ATOM 975 C CA . ALA A 1 124 ? 16.174 -15.041 -18.593 1.00 77.25 124 ALA A CA 1
ATOM 976 C C . ALA A 1 124 ? 17.631 -15.231 -18.105 1.00 77.25 124 ALA A C 1
ATOM 978 O O . ALA A 1 124 ? 18.005 -16.362 -17.782 1.00 77.25 124 ALA A O 1
ATOM 979 N N . PRO A 1 125 ? 18.491 -14.191 -18.051 1.00 80.25 125 PRO A N 1
ATOM 980 C CA . PRO A 1 125 ? 19.880 -14.352 -17.645 1.00 80.25 125 PRO A CA 1
ATOM 981 C C . PRO A 1 125 ? 20.029 -14.854 -16.208 1.00 80.25 125 PRO A C 1
ATOM 983 O O . PRO A 1 125 ? 19.419 -14.334 -15.274 1.00 80.25 125 PRO A O 1
ATOM 986 N N . ARG A 1 126 ? 20.963 -15.791 -16.005 1.00 80.00 126 ARG A N 1
ATOM 987 C CA . ARG A 1 126 ? 21.324 -16.306 -14.673 1.00 80.00 126 ARG A CA 1
ATOM 988 C C . ARG A 1 126 ? 21.723 -15.194 -13.700 1.00 80.00 126 ARG A C 1
ATOM 990 O O . ARG A 1 126 ? 21.400 -15.292 -12.524 1.00 80.00 126 ARG A O 1
ATOM 997 N N . GLY A 1 127 ? 22.376 -14.137 -14.190 1.00 77.69 127 GLY A N 1
ATOM 998 C CA . GLY A 1 127 ? 22.775 -12.984 -13.377 1.00 77.69 127 GLY A CA 1
ATOM 999 C C . GLY A 1 127 ? 21.600 -12.326 -12.654 1.00 77.69 127 GLY A C 1
ATOM 1000 O O . GLY A 1 127 ? 21.727 -12.003 -11.481 1.00 77.69 127 GLY A O 1
ATOM 1001 N N . ARG A 1 128 ? 20.421 -12.241 -13.290 1.00 76.75 128 ARG A N 1
ATOM 1002 C CA . ARG A 1 128 ? 19.206 -11.705 -12.655 1.00 76.75 128 ARG A CA 1
ATOM 1003 C C . ARG A 1 128 ? 18.749 -12.557 -11.468 1.00 76.75 128 ARG A C 1
ATOM 1005 O O . ARG A 1 128 ? 18.296 -12.010 -10.471 1.00 76.75 128 ARG A O 1
ATOM 1012 N N . ARG A 1 129 ? 18.893 -13.883 -11.556 1.00 74.69 129 ARG A N 1
ATOM 1013 C CA . ARG A 1 129 ? 18.522 -14.829 -10.486 1.00 74.69 129 ARG A CA 1
ATOM 1014 C C . ARG A 1 129 ? 19.496 -14.825 -9.306 1.00 74.69 129 ARG A C 1
ATOM 1016 O O . ARG A 1 129 ? 19.160 -15.350 -8.253 1.00 74.69 129 ARG A O 1
ATOM 1023 N N . LEU A 1 130 ? 20.699 -14.288 -9.503 1.00 82.19 130 LEU A N 1
ATOM 1024 C CA . LEU A 1 130 ? 21.767 -14.247 -8.504 1.00 82.19 130 LEU A CA 1
ATOM 1025 C C . LEU A 1 130 ? 21.931 -12.863 -7.861 1.00 82.19 130 LEU A C 1
ATOM 1027 O O . LEU A 1 130 ? 22.853 -12.681 -7.076 1.00 82.19 130 LEU A O 1
ATOM 1031 N N . VAL A 1 131 ? 21.064 -11.896 -8.186 1.00 81.69 131 VAL A N 1
ATOM 1032 C CA . VAL A 1 131 ? 21.063 -10.595 -7.507 1.00 81.69 131 VAL A CA 1
ATOM 1033 C C . VAL A 1 131 ? 20.690 -10.814 -6.044 1.00 81.69 131 VAL A C 1
ATOM 1035 O O . VAL A 1 131 ? 19.619 -11.348 -5.747 1.00 81.69 131 VAL A O 1
ATOM 1038 N N . GLU A 1 132 ? 21.573 -10.398 -5.139 1.00 84.06 132 GLU A N 1
ATOM 1039 C CA . GLU A 1 132 ? 21.321 -10.456 -3.703 1.00 84.06 132 GLU A CA 1
ATOM 1040 C C . GLU A 1 132 ? 20.180 -9.506 -3.336 1.00 84.06 132 GLU A C 1
ATOM 1042 O O . GLU A 1 132 ? 20.187 -8.322 -3.671 1.00 84.06 132 GLU A O 1
ATOM 1047 N N . GLN A 1 133 ? 19.159 -10.053 -2.682 1.00 85.50 133 GLN A N 1
ATOM 1048 C CA . GLN A 1 133 ? 17.955 -9.329 -2.296 1.00 85.50 133 GLN A CA 1
ATOM 1049 C C . GLN A 1 133 ? 17.541 -9.778 -0.905 1.00 85.50 133 GLN A C 1
ATOM 1051 O O . GLN A 1 133 ? 17.506 -10.977 -0.614 1.00 85.50 133 GLN A O 1
ATOM 1056 N N . VAL A 1 134 ? 17.156 -8.817 -0.066 1.00 89.69 134 VAL A N 1
ATOM 1057 C CA . VAL A 1 134 ? 16.483 -9.144 1.190 1.00 89.69 134 VAL A CA 1
ATOM 1058 C C . VAL A 1 134 ? 15.159 -9.873 0.894 1.00 89.69 134 VAL A C 1
ATOM 1060 O O . VAL A 1 134 ? 14.492 -9.549 -0.097 1.00 89.69 134 VAL A O 1
ATOM 1063 N N . PRO A 1 135 ? 14.742 -10.846 1.724 1.00 92.31 135 PRO A N 1
ATOM 1064 C CA . PRO A 1 135 ? 13.602 -11.719 1.426 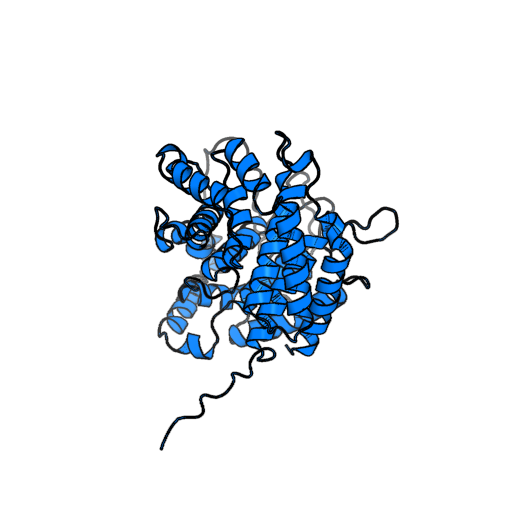1.00 92.31 135 PRO A CA 1
ATOM 1065 C C . PRO A 1 135 ? 12.290 -10.997 1.084 1.00 92.31 135 PRO A C 1
ATOM 1067 O O . PRO A 1 135 ? 11.604 -11.395 0.144 1.00 92.31 135 PRO A O 1
ATOM 1070 N N . VAL A 1 136 ? 11.966 -9.902 1.783 1.00 89.94 136 VAL A N 1
ATOM 1071 C CA . VAL A 1 136 ? 10.754 -9.105 1.510 1.00 89.94 136 VAL A CA 1
ATOM 1072 C C . VAL A 1 136 ? 10.776 -8.477 0.113 1.00 89.94 136 VAL A C 1
ATOM 1074 O O . VAL A 1 136 ? 9.796 -8.573 -0.622 1.00 89.94 136 VAL A O 1
ATOM 1077 N N . ARG A 1 137 ? 11.923 -7.935 -0.320 1.00 89.31 137 ARG A N 1
ATOM 1078 C CA . ARG A 1 137 ? 12.084 -7.387 -1.674 1.00 89.31 137 ARG A CA 1
ATOM 1079 C C . ARG A 1 137 ? 11.971 -8.487 -2.723 1.00 89.31 137 ARG A C 1
ATOM 1081 O O . ARG A 1 137 ? 11.326 -8.289 -3.749 1.00 89.31 137 ARG A O 1
ATOM 1088 N N . ARG A 1 138 ? 12.558 -9.661 -2.462 1.00 91.06 138 ARG A N 1
ATOM 1089 C CA . ARG A 1 138 ? 12.452 -10.810 -3.371 1.00 91.06 138 ARG A CA 1
ATOM 1090 C C . ARG A 1 138 ? 10.997 -11.241 -3.563 1.00 91.06 138 ARG A C 1
ATOM 1092 O O . ARG A 1 138 ? 10.614 -11.559 -4.689 1.00 91.06 138 ARG A O 1
ATOM 1099 N N . LEU A 1 139 ? 10.197 -11.227 -2.494 1.00 91.50 139 LEU A N 1
ATOM 1100 C CA . LEU A 1 139 ? 8.763 -11.517 -2.555 1.00 91.50 139 LEU A CA 1
ATOM 1101 C C . LEU A 1 139 ? 8.025 -10.486 -3.422 1.00 91.50 139 LEU A C 1
ATOM 1103 O O . LEU A 1 139 ? 7.266 -10.879 -4.307 1.00 91.50 139 LEU A O 1
ATOM 1107 N N . GLY A 1 140 ? 8.304 -9.194 -3.229 1.00 90.25 140 GLY A N 1
ATOM 1108 C CA . GLY A 1 140 ? 7.722 -8.117 -4.032 1.00 90.25 140 GLY A CA 1
ATOM 1109 C C . GLY A 1 140 ? 8.026 -8.244 -5.523 1.00 90.25 140 GLY A C 1
ATOM 1110 O O . GLY A 1 140 ? 7.113 -8.211 -6.346 1.00 90.25 140 GLY A O 1
ATOM 1111 N N . VAL A 1 141 ? 9.288 -8.504 -5.881 1.00 89.25 141 VAL A N 1
ATOM 1112 C CA . VAL A 1 141 ? 9.699 -8.722 -7.280 1.00 89.25 141 VAL A CA 1
ATOM 1113 C C . VAL A 1 141 ? 8.992 -9.930 -7.891 1.00 89.25 141 VAL A C 1
ATOM 1115 O O . VAL A 1 141 ? 8.496 -9.847 -9.012 1.00 89.25 141 VAL A O 1
ATOM 1118 N N . LEU A 1 142 ? 8.915 -11.042 -7.157 1.00 89.75 142 LEU A N 1
ATOM 1119 C CA . LEU A 1 142 ? 8.261 -12.266 -7.621 1.00 89.75 142 LEU A CA 1
ATOM 1120 C C . LEU A 1 142 ? 6.785 -12.024 -7.961 1.00 89.75 142 LEU A C 1
ATOM 1122 O O . LEU A 1 142 ? 6.288 -12.528 -8.969 1.00 89.75 142 LEU A O 1
ATOM 1126 N N . LEU A 1 143 ? 6.074 -11.245 -7.147 1.00 88.94 143 LEU A N 1
ATOM 1127 C CA . LEU A 1 143 ? 4.668 -10.933 -7.395 1.00 88.94 143 LEU A CA 1
ATOM 1128 C C . LEU A 1 143 ? 4.487 -9.853 -8.465 1.00 88.94 143 LEU A C 1
ATOM 1130 O O . LEU A 1 143 ? 3.609 -9.994 -9.314 1.00 88.94 143 LEU A O 1
ATOM 1134 N N . ALA A 1 144 ? 5.366 -8.849 -8.521 1.00 88.56 144 ALA A N 1
ATOM 1135 C CA . ALA A 1 144 ? 5.403 -7.871 -9.608 1.00 88.56 144 ALA A CA 1
ATOM 1136 C C . ALA A 1 144 ? 5.546 -8.554 -10.981 1.00 88.56 144 ALA A C 1
ATOM 1138 O O . ALA A 1 144 ? 4.838 -8.210 -11.931 1.00 88.56 144 ALA A O 1
ATOM 1139 N N . GLU A 1 145 ? 6.391 -9.587 -11.081 1.00 88.25 145 GLU A N 1
ATOM 1140 C CA . GLU A 1 145 ? 6.504 -10.420 -12.283 1.00 88.25 145 GLU A CA 1
ATOM 1141 C C . GLU A 1 145 ? 5.163 -11.083 -12.646 1.00 88.25 145 GLU A C 1
ATOM 1143 O O . GLU A 1 145 ? 4.760 -11.034 -13.813 1.00 88.25 145 GLU A O 1
ATOM 1148 N N . ARG A 1 146 ? 4.427 -11.629 -11.667 1.00 86.56 146 ARG A N 1
ATOM 1149 C CA . ARG A 1 146 ? 3.096 -12.229 -11.891 1.00 86.56 146 ARG A CA 1
ATOM 1150 C C . ARG A 1 146 ? 2.077 -11.208 -12.397 1.00 86.56 146 ARG A C 1
ATOM 1152 O O . ARG A 1 146 ? 1.373 -11.501 -13.362 1.00 86.56 146 ARG A O 1
ATOM 1159 N N . HIS A 1 147 ? 2.033 -10.001 -11.828 1.00 81.94 147 HIS A N 1
ATOM 1160 C CA . HIS A 1 147 ? 1.137 -8.924 -12.288 1.00 81.94 147 HIS A CA 1
ATOM 1161 C C . HIS A 1 147 ? 1.427 -8.483 -13.725 1.00 81.94 147 HIS A C 1
ATOM 1163 O O . HIS A 1 147 ? 0.524 -8.108 -14.477 1.00 81.94 147 HIS A O 1
ATOM 1169 N N . CYS A 1 148 ? 2.682 -8.615 -14.146 1.00 82.25 148 CYS A N 1
ATOM 1170 C CA . CYS A 1 148 ? 3.099 -8.385 -15.523 1.00 82.25 148 CYS A CA 1
ATOM 1171 C C . CYS A 1 148 ? 2.789 -9.564 -16.466 1.00 82.25 148 CYS A C 1
ATOM 1173 O O . CYS A 1 148 ? 3.247 -9.557 -17.609 1.00 82.25 148 CYS A O 1
ATOM 1175 N N . GLY A 1 149 ? 2.033 -10.573 -16.015 1.00 77.00 149 GLY A N 1
ATOM 1176 C CA . GLY A 1 149 ? 1.660 -11.753 -16.800 1.00 77.00 149 GLY A CA 1
ATOM 1177 C C . GLY A 1 149 ? 2.798 -12.758 -16.975 1.00 77.00 149 GLY A C 1
ATOM 1178 O O . GLY A 1 149 ? 2.820 -13.493 -17.961 1.00 77.00 149 GLY A O 1
ATOM 1179 N N . ARG A 1 150 ? 3.778 -12.765 -16.065 1.00 77.69 150 ARG A N 1
ATOM 1180 C CA . ARG A 1 150 ? 4.945 -13.652 -16.133 1.00 77.69 150 ARG A CA 1
ATOM 1181 C C . ARG A 1 150 ? 4.804 -14.810 -15.153 1.00 77.69 150 ARG A C 1
ATOM 1183 O O . ARG A 1 150 ? 4.214 -14.670 -14.085 1.00 77.69 150 ARG A O 1
ATOM 1190 N N . HIS A 1 151 ? 5.426 -15.933 -15.492 1.00 73.62 151 HIS A N 1
ATOM 1191 C CA . HIS A 1 151 ? 5.658 -17.028 -14.556 1.00 73.62 151 HIS A CA 1
ATOM 1192 C C . HIS A 1 151 ? 7.034 -16.817 -13.910 1.00 73.62 151 HIS A C 1
ATOM 1194 O O . HIS A 1 151 ? 8.038 -17.011 -14.599 1.00 73.62 151 HIS A O 1
ATOM 1200 N N . PRO A 1 152 ? 7.107 -16.335 -12.656 1.00 72.00 152 PRO A N 1
ATOM 1201 C CA . PRO A 1 152 ? 8.381 -16.076 -12.001 1.00 72.00 152 PRO A CA 1
ATOM 1202 C C . PRO A 1 152 ? 9.115 -17.380 -11.684 1.00 72.00 152 PRO A C 1
ATOM 1204 O O . PRO A 1 152 ? 8.497 -18.410 -11.414 1.00 72.00 152 PRO A O 1
ATOM 1207 N N . ASP A 1 153 ? 10.444 -17.311 -11.651 1.00 68.19 153 ASP A N 1
ATOM 1208 C CA . ASP A 1 153 ? 11.272 -18.387 -11.115 1.00 68.19 153 ASP A CA 1
ATOM 1209 C C . ASP A 1 153 ? 11.275 -18.310 -9.580 1.00 68.19 153 ASP A C 1
ATOM 1211 O O . ASP A 1 153 ? 11.968 -17.476 -8.984 1.00 68.19 153 ASP A O 1
ATOM 1215 N N . GLY A 1 154 ? 10.498 -19.176 -8.934 1.00 75.56 154 GLY A N 1
ATOM 1216 C CA . GLY A 1 154 ? 10.456 -19.310 -7.479 1.00 75.56 154 GLY A CA 1
ATOM 1217 C C . GLY A 1 154 ? 9.040 -19.443 -6.934 1.00 75.56 154 GLY A C 1
ATOM 1218 O O . GLY A 1 154 ? 8.081 -18.892 -7.478 1.00 75.56 154 GLY A O 1
ATOM 1219 N N . GLU A 1 155 ? 8.934 -20.160 -5.822 1.00 85.06 155 GLU A N 1
ATOM 1220 C CA . GLU A 1 155 ? 7.671 -20.385 -5.136 1.00 85.06 155 GLU A CA 1
ATOM 1221 C C . GLU A 1 155 ? 7.496 -19.392 -3.985 1.00 85.06 155 GLU A C 1
ATOM 1223 O O . GLU A 1 155 ? 8.426 -19.113 -3.224 1.00 85.06 155 GLU A O 1
ATOM 1228 N N . VAL A 1 156 ? 6.282 -18.846 -3.855 1.00 89.69 156 VAL A N 1
ATOM 1229 C CA . VAL A 1 156 ? 5.941 -17.895 -2.781 1.00 89.69 156 VAL A CA 1
ATOM 1230 C C . VAL A 1 156 ? 6.259 -18.474 -1.395 1.00 89.69 156 VAL A C 1
ATOM 1232 O O . VAL A 1 156 ? 6.900 -17.759 -0.627 1.00 89.69 156 VAL A O 1
ATOM 1235 N N . PRO A 1 157 ? 5.903 -19.737 -1.064 1.00 91.56 157 PRO A N 1
ATOM 1236 C CA . PRO A 1 157 ? 6.251 -20.338 0.226 1.00 91.56 157 PRO A CA 1
ATOM 1237 C C . PRO A 1 157 ? 7.752 -20.319 0.549 1.00 91.56 157 PRO A C 1
ATOM 1239 O O . PRO A 1 157 ? 8.128 -20.009 1.680 1.00 91.56 157 PRO A O 1
ATOM 1242 N N . ASP A 1 158 ? 8.612 -20.582 -0.439 1.00 91.50 158 ASP A N 1
ATOM 1243 C CA . ASP A 1 158 ? 10.064 -20.642 -0.236 1.00 91.50 158 ASP A CA 1
ATOM 1244 C C . ASP A 1 158 ? 10.631 -19.272 0.134 1.00 91.50 158 ASP A C 1
ATOM 1246 O O . ASP A 1 158 ? 11.418 -19.149 1.075 1.00 91.50 158 ASP A O 1
ATOM 1250 N N . VAL A 1 159 ? 10.212 -18.226 -0.584 1.00 92.38 159 VAL A N 1
ATOM 1251 C CA . VAL A 1 159 ? 10.644 -16.849 -0.305 1.00 92.38 159 VAL A CA 1
ATOM 1252 C C . VAL A 1 159 ? 10.046 -16.359 1.011 1.00 92.38 159 VAL A C 1
ATOM 1254 O O . VAL A 1 159 ? 10.759 -15.771 1.824 1.00 92.38 159 VAL A O 1
ATOM 1257 N N . LEU A 1 160 ? 8.763 -16.648 1.246 1.00 94.44 160 LEU A N 1
ATOM 1258 C CA . LEU A 1 160 ? 8.043 -16.260 2.455 1.00 94.44 160 LEU A CA 1
ATOM 1259 C C . LEU A 1 160 ? 8.733 -16.792 3.714 1.00 94.44 160 LEU A C 1
ATOM 1261 O O . LEU A 1 160 ? 8.949 -16.016 4.640 1.00 94.44 160 LEU A O 1
ATOM 1265 N N . SER A 1 161 ? 9.152 -18.062 3.726 1.00 94.62 161 SER A N 1
ATOM 1266 C CA . SER A 1 161 ? 9.810 -18.696 4.884 1.00 94.62 161 SER A CA 1
ATOM 1267 C C . SER A 1 161 ? 11.105 -18.009 5.339 1.00 94.62 161 SER A C 1
ATOM 1269 O O . SER A 1 161 ? 11.546 -18.208 6.466 1.00 94.62 161 SER A O 1
ATOM 1271 N N . ARG A 1 162 ? 11.715 -17.188 4.473 1.00 94.88 162 ARG A N 1
ATOM 1272 C CA . ARG A 1 162 ? 12.934 -16.423 4.772 1.00 94.88 162 ARG A CA 1
ATOM 1273 C C . ARG A 1 162 ? 12.653 -15.011 5.286 1.00 94.88 162 ARG A C 1
ATOM 1275 O O . ARG A 1 162 ? 13.587 -14.309 5.656 1.00 94.88 162 ARG A O 1
ATOM 1282 N N . THR A 1 163 ? 11.403 -14.557 5.252 1.00 95.62 163 THR A N 1
ATOM 1283 C CA . THR A 1 163 ? 11.012 -13.237 5.766 1.00 95.62 163 THR A CA 1
ATOM 1284 C C . THR A 1 163 ? 10.841 -13.269 7.285 1.00 95.62 163 THR A C 1
ATOM 1286 O O . THR A 1 163 ? 10.569 -14.324 7.852 1.00 95.62 163 THR A O 1
ATOM 1289 N N . TRP A 1 164 ? 10.942 -12.106 7.937 1.00 94.31 164 TRP A N 1
ATOM 1290 C CA . TRP A 1 164 ? 10.717 -11.968 9.383 1.00 94.31 164 TRP A CA 1
ATOM 1291 C C . TRP A 1 164 ? 9.328 -12.488 9.796 1.00 94.31 164 TRP A C 1
ATOM 1293 O O . TRP A 1 164 ? 9.213 -13.327 10.687 1.00 94.31 164 TRP A O 1
ATOM 1303 N N . LEU A 1 165 ? 8.280 -12.080 9.066 1.00 96.12 165 LEU A N 1
ATOM 1304 C CA . LEU A 1 165 ? 6.909 -12.531 9.315 1.00 96.12 165 LEU A CA 1
ATOM 1305 C C . LEU A 1 165 ? 6.716 -14.019 8.987 1.00 96.12 165 LEU A C 1
ATOM 1307 O O . LEU A 1 165 ? 6.095 -14.743 9.756 1.00 96.12 165 LEU A O 1
ATOM 1311 N N . GLY A 1 166 ? 7.253 -14.496 7.861 1.00 94.75 166 GLY A N 1
ATOM 1312 C CA . GLY A 1 166 ? 7.110 -15.896 7.452 1.00 94.75 166 GLY A CA 1
ATOM 1313 C C . GLY A 1 166 ? 7.855 -16.884 8.351 1.00 94.75 166 GLY A C 1
ATOM 1314 O O . GLY A 1 166 ? 7.440 -18.038 8.450 1.00 94.75 166 GLY A O 1
ATOM 1315 N N . GLY A 1 167 ? 8.909 -16.427 9.031 1.00 94.12 167 GLY A N 1
ATOM 1316 C CA . GLY A 1 167 ? 9.594 -17.167 10.088 1.00 94.12 167 GLY A CA 1
ATOM 1317 C C . GLY A 1 167 ? 8.887 -17.129 11.445 1.00 94.12 167 GLY A C 1
ATOM 1318 O O . GLY A 1 167 ? 9.342 -17.816 12.354 1.00 94.12 167 GLY A O 1
ATOM 1319 N N . LEU A 1 168 ? 7.795 -16.361 11.586 1.00 92.56 168 LEU A N 1
ATOM 1320 C CA . LEU A 1 168 ? 7.109 -16.117 12.861 1.00 92.56 168 LEU A CA 1
ATOM 1321 C C . LEU A 1 168 ? 8.085 -15.651 13.951 1.00 92.56 168 LEU A C 1
ATOM 1323 O O . LEU A 1 168 ? 8.065 -16.165 15.069 1.00 92.56 168 LEU A O 1
ATOM 1327 N N . ALA A 1 169 ? 8.968 -14.714 13.588 1.00 88.88 169 ALA A N 1
ATOM 1328 C CA . ALA A 1 169 ? 9.994 -14.193 14.481 1.00 88.88 169 ALA A CA 1
ATOM 1329 C C . ALA A 1 169 ? 9.402 -13.666 15.797 1.00 88.88 169 ALA A C 1
ATOM 1331 O O . ALA A 1 169 ? 8.212 -13.359 15.899 1.00 88.88 169 ALA A O 1
ATOM 1332 N N . GLU A 1 170 ? 10.229 -13.586 16.832 1.00 87.38 170 GLU A N 1
ATOM 1333 C CA . GLU A 1 170 ? 9.777 -13.229 18.165 1.00 87.38 170 GLU A CA 1
ATOM 1334 C C . GLU A 1 170 ? 9.084 -11.851 18.178 1.00 87.38 170 GLU A C 1
ATOM 1336 O O . GLU A 1 170 ? 9.666 -10.855 17.749 1.00 87.38 170 GLU A O 1
ATOM 1341 N N . PRO A 1 171 ? 7.859 -11.743 18.714 1.00 84.75 171 PRO A N 1
ATOM 1342 C CA . PRO A 1 171 ? 7.039 -10.537 18.586 1.00 84.75 171 PRO A CA 1
ATOM 1343 C C . PRO A 1 171 ? 7.591 -9.317 19.333 1.00 84.75 171 PRO A C 1
ATOM 1345 O O . PRO A 1 171 ? 7.277 -8.179 18.988 1.00 84.75 171 PRO A O 1
ATOM 1348 N N . TRP A 1 172 ? 8.432 -9.537 20.345 1.00 83.06 172 TRP A N 1
ATOM 1349 C CA . TRP A 1 172 ? 9.158 -8.478 21.052 1.00 83.06 172 TRP A CA 1
ATOM 1350 C C . TRP A 1 172 ? 10.392 -7.971 20.291 1.00 83.06 172 TRP A C 1
ATOM 1352 O O . TRP A 1 172 ? 10.985 -6.984 20.713 1.00 83.06 172 TRP A O 1
ATOM 1362 N N . ALA A 1 173 ? 10.783 -8.619 19.189 1.00 84.44 173 ALA A N 1
ATOM 1363 C CA . ALA A 1 173 ? 11.805 -8.126 18.264 1.00 84.44 173 ALA A CA 1
ATOM 1364 C C . ALA A 1 173 ? 11.220 -7.197 17.180 1.00 84.44 173 ALA A C 1
ATOM 1366 O O . ALA A 1 173 ? 11.906 -6.860 16.213 1.00 84.44 173 ALA A O 1
ATOM 1367 N N . PHE A 1 174 ? 9.949 -6.806 17.320 1.00 85.12 174 PHE A N 1
ATOM 1368 C CA . PHE A 1 174 ? 9.321 -5.793 16.484 1.00 85.12 174 PHE A CA 1
ATOM 1369 C C . PHE A 1 174 ? 10.027 -4.443 16.664 1.00 85.12 174 PHE A C 1
ATOM 1371 O O . PHE A 1 174 ? 10.172 -3.933 17.775 1.00 85.12 174 PHE A O 1
ATOM 1378 N N . GLU A 1 175 ? 10.459 -3.872 15.549 1.00 83.00 175 GLU A N 1
ATOM 1379 C CA . GLU A 1 175 ? 11.084 -2.562 15.431 1.00 83.00 175 GLU A CA 1
ATOM 1380 C C . GLU A 1 175 ? 10.696 -1.955 14.079 1.00 83.00 175 GLU A C 1
ATOM 1382 O O . GLU A 1 175 ? 9.938 -2.552 13.314 1.00 83.00 175 GLU A O 1
ATOM 1387 N N . ARG A 1 176 ? 11.170 -0.749 13.781 1.00 83.31 176 ARG A N 1
ATOM 1388 C CA . ARG A 1 176 ? 10.755 0.000 12.595 1.00 83.31 176 ARG A CA 1
ATOM 1389 C C . ARG A 1 176 ? 10.965 -0.782 11.290 1.00 83.31 176 ARG A C 1
ATOM 1391 O O . ARG A 1 176 ? 10.027 -0.895 10.503 1.00 83.31 176 ARG A O 1
ATOM 1398 N N . LEU A 1 177 ? 12.154 -1.339 11.041 1.00 84.31 177 LEU A N 1
ATOM 1399 C CA . LEU A 1 177 ? 12.444 -2.052 9.789 1.00 84.31 177 LEU A CA 1
ATOM 1400 C C . LEU A 1 177 ? 11.657 -3.363 9.689 1.00 84.31 177 LEU A C 1
ATOM 1402 O O . LEU A 1 177 ? 11.142 -3.673 8.614 1.00 84.31 177 LEU A O 1
ATOM 1406 N N . SER A 1 178 ? 11.521 -4.124 10.779 1.00 86.00 178 SER A N 1
ATOM 1407 C CA . SER A 1 178 ? 10.693 -5.336 10.805 1.00 86.00 178 SER A CA 1
ATOM 1408 C C . SER A 1 178 ? 9.197 -5.033 10.662 1.00 86.00 178 SER A C 1
ATOM 1410 O O . SER A 1 178 ? 8.499 -5.794 9.992 1.00 86.00 178 SER A O 1
ATOM 1412 N N . GLY A 1 179 ? 8.728 -3.892 11.174 1.00 90.88 179 GLY A N 1
ATOM 1413 C CA . GLY A 1 179 ? 7.386 -3.355 10.950 1.00 90.88 179 GLY A CA 1
ATOM 1414 C C . GLY A 1 179 ? 7.110 -3.076 9.474 1.00 90.88 179 GLY A C 1
ATOM 1415 O O . GLY A 1 179 ? 6.190 -3.655 8.904 1.00 90.88 179 GLY A O 1
ATOM 1416 N N . TYR A 1 180 ? 7.954 -2.291 8.804 1.00 92.00 180 TYR A N 1
ATOM 1417 C CA . TYR A 1 180 ? 7.807 -2.071 7.359 1.00 92.00 180 TYR A CA 1
ATOM 1418 C C . TYR A 1 180 ? 7.974 -3.360 6.543 1.00 92.00 180 TYR A C 1
ATOM 1420 O O . TYR A 1 180 ? 7.300 -3.578 5.536 1.00 92.00 180 TYR A O 1
ATOM 1428 N N . ALA A 1 181 ? 8.867 -4.259 6.961 1.00 92.75 181 ALA A N 1
ATOM 1429 C CA . ALA A 1 181 ? 9.041 -5.529 6.273 1.00 92.75 181 ALA A CA 1
ATOM 1430 C C . ALA A 1 181 ? 7.795 -6.422 6.394 1.00 92.75 181 ALA A C 1
ATOM 1432 O O . ALA A 1 181 ? 7.404 -7.048 5.406 1.00 92.75 181 ALA A O 1
ATOM 1433 N N . LEU A 1 182 ? 7.164 -6.502 7.573 1.00 96.88 182 LEU A N 1
ATOM 1434 C CA . LEU A 1 182 ? 5.990 -7.355 7.779 1.00 96.88 182 LEU A CA 1
ATOM 1435 C C . LEU A 1 182 ? 4.769 -6.826 7.028 1.00 96.88 182 LEU A C 1
ATOM 1437 O O . LEU A 1 182 ? 4.042 -7.623 6.432 1.00 96.88 182 LEU A O 1
ATOM 1441 N N . THR A 1 183 ? 4.564 -5.507 7.006 1.00 98.00 183 THR A N 1
ATOM 1442 C CA . THR A 1 183 ? 3.437 -4.887 6.296 1.00 98.00 183 THR A CA 1
ATOM 1443 C C . THR A 1 183 ? 3.541 -5.168 4.801 1.00 98.00 183 THR A C 1
ATOM 1445 O O . THR A 1 183 ? 2.594 -5.671 4.197 1.00 98.00 183 THR A O 1
ATOM 1448 N N . HIS A 1 184 ? 4.736 -5.021 4.225 1.00 96.19 184 HIS A N 1
ATOM 1449 C CA . HIS A 1 184 ? 4.991 -5.328 2.821 1.00 96.19 184 HIS A CA 1
ATOM 1450 C C . HIS A 1 184 ? 4.811 -6.811 2.492 1.00 96.19 184 HIS A C 1
ATOM 1452 O O . HIS A 1 184 ? 4.290 -7.132 1.426 1.00 96.19 184 HIS A O 1
ATOM 1458 N N . VAL A 1 185 ? 5.171 -7.738 3.390 1.00 97.69 185 VAL A N 1
ATOM 1459 C CA . VAL A 1 185 ? 4.848 -9.164 3.193 1.00 97.69 185 VAL A CA 1
ATOM 1460 C C . VAL A 1 185 ? 3.335 -9.363 3.078 1.00 97.69 185 VAL A C 1
ATOM 1462 O O . VAL A 1 185 ? 2.886 -10.057 2.165 1.00 97.69 185 VAL A O 1
ATOM 1465 N N . VAL A 1 186 ? 2.544 -8.736 3.952 1.00 97.81 186 VAL A N 1
ATOM 1466 C CA . VAL A 1 186 ? 1.076 -8.822 3.909 1.00 97.81 186 VAL A CA 1
ATOM 1467 C C . VAL A 1 186 ? 0.522 -8.196 2.630 1.00 97.81 186 VAL A C 1
ATOM 1469 O O . VAL A 1 186 ? -0.314 -8.812 1.964 1.00 97.81 186 VAL A O 1
ATOM 1472 N N . TYR A 1 187 ? 1.003 -7.018 2.231 1.00 96.06 187 TYR A N 1
ATOM 1473 C CA . TYR A 1 187 ? 0.560 -6.360 0.999 1.00 96.06 187 TYR A CA 1
ATOM 1474 C C . TYR A 1 187 ? 0.862 -7.217 -0.215 1.00 96.06 187 TYR A C 1
ATOM 1476 O O . TYR A 1 187 ? -0.012 -7.476 -1.031 1.00 96.06 187 TYR A O 1
ATOM 1484 N N . HIS A 1 188 ? 2.069 -7.756 -0.301 1.00 94.50 188 HIS A N 1
ATOM 1485 C CA . HIS A 1 188 ? 2.453 -8.680 -1.351 1.00 94.50 188 HIS A CA 1
ATOM 1486 C C . HIS A 1 188 ? 1.527 -9.906 -1.389 1.00 94.50 188 HIS A C 1
ATOM 1488 O O . HIS A 1 188 ? 0.867 -10.149 -2.400 1.00 94.50 188 HIS A O 1
ATOM 1494 N N . LEU A 1 189 ? 1.369 -10.634 -0.283 1.00 94.31 189 LEU A N 1
ATOM 1495 C CA . LEU A 1 189 ? 0.511 -11.826 -0.240 1.00 94.31 189 LEU A CA 1
ATOM 1496 C C . LEU A 1 189 ? -0.965 -11.546 -0.562 1.00 94.31 189 LEU A C 1
ATOM 1498 O O . LEU A 1 189 ? -1.674 -12.440 -1.022 1.00 94.31 189 LEU A O 1
ATOM 1502 N N . THR A 1 190 ? -1.433 -10.319 -0.360 1.00 93.75 190 THR A N 1
ATOM 1503 C CA . THR A 1 190 ? -2.824 -9.923 -0.616 1.00 93.75 190 THR A CA 1
ATOM 1504 C C . THR A 1 190 ? -3.023 -9.231 -1.967 1.00 93.75 190 THR A C 1
ATOM 1506 O O . THR A 1 190 ? -4.156 -8.862 -2.282 1.00 93.75 190 THR A O 1
ATOM 1509 N N . ASP A 1 191 ? -1.970 -9.099 -2.789 1.00 91.94 191 ASP A N 1
ATOM 1510 C CA . ASP A 1 191 ? -1.940 -8.237 -3.987 1.00 91.94 191 ASP A CA 1
ATOM 1511 C C . ASP A 1 191 ? -2.424 -6.819 -3.657 1.00 91.94 191 ASP A C 1
ATOM 1513 O O . ASP A 1 191 ? -3.383 -6.312 -4.233 1.00 91.94 191 ASP A O 1
ATOM 1517 N N . TRP A 1 192 ? -1.828 -6.224 -2.625 1.00 94.00 192 TRP A N 1
ATOM 1518 C CA . TRP A 1 192 ? -2.208 -4.926 -2.073 1.00 94.00 192 TRP A CA 1
ATOM 1519 C C . TRP A 1 192 ? -3.717 -4.844 -1.828 1.00 94.00 192 TRP A C 1
ATOM 1521 O O . TRP A 1 192 ? -4.389 -3.895 -2.231 1.00 94.00 192 TRP A O 1
ATOM 1531 N N . GLY A 1 193 ? -4.273 -5.907 -1.243 1.00 91.81 193 GLY A N 1
ATOM 1532 C CA . GLY A 1 193 ? -5.706 -6.060 -1.060 1.00 91.81 193 GLY A CA 1
ATOM 1533 C C . GLY A 1 193 ? -6.503 -6.188 -2.364 1.00 91.81 193 GLY A C 1
ATOM 1534 O O . GLY A 1 193 ? -7.616 -5.690 -2.431 1.00 91.81 193 GLY A O 1
ATOM 1535 N N . ARG A 1 194 ? -6.029 -6.867 -3.405 1.00 89.69 194 ARG A N 1
ATOM 1536 C CA . ARG A 1 194 ? -6.827 -7.156 -4.621 1.00 89.69 194 ARG A CA 1
ATOM 1537 C C . ARG A 1 194 ? -7.173 -8.635 -4.793 1.00 89.69 194 ARG A C 1
ATOM 1539 O O . ARG A 1 194 ? -7.751 -9.028 -5.800 1.00 89.69 194 ARG A O 1
ATOM 1546 N N . GLY A 1 195 ? -6.864 -9.448 -3.783 1.00 79.31 195 GLY A N 1
ATOM 1547 C CA . GLY A 1 195 ? -7.177 -10.878 -3.780 1.00 79.31 195 GLY A CA 1
ATOM 1548 C C . GLY A 1 195 ? -6.020 -11.740 -4.280 1.00 79.31 195 GLY A C 1
ATOM 1549 O O . GLY A 1 195 ? -6.237 -12.656 -5.068 1.00 79.31 195 GLY A O 1
ATOM 1550 N N . GLY A 1 196 ? -4.797 -11.427 -3.832 1.00 81.69 196 GLY A N 1
ATOM 1551 C CA . GLY A 1 196 ? -3.589 -12.222 -4.076 1.00 81.69 196 GLY A CA 1
ATOM 1552 C C . GLY A 1 196 ? -3.645 -13.650 -3.498 1.00 81.69 196 GLY A C 1
ATOM 1553 O O . GLY A 1 196 ? -4.713 -14.132 -3.127 1.00 81.69 196 GLY A O 1
ATOM 1554 N N . PRO A 1 197 ? -2.496 -14.350 -3.392 1.00 79.56 197 PRO A N 1
ATOM 1555 C CA . PRO A 1 197 ? -2.423 -15.711 -2.840 1.00 79.56 197 PRO A CA 1
ATOM 1556 C C . PRO A 1 197 ? -3.105 -15.901 -1.475 1.00 79.56 197 PRO A C 1
ATOM 1558 O O . PRO A 1 197 ? -3.476 -17.021 -1.131 1.00 79.56 197 PRO A O 1
ATOM 1561 N N . GLY A 1 198 ? -3.261 -14.814 -0.717 1.00 85.44 198 GLY A N 1
ATOM 1562 C CA . GLY A 1 198 ? -3.856 -14.799 0.608 1.00 85.44 198 GLY A CA 1
ATOM 1563 C C . GLY A 1 198 ? -2.818 -15.031 1.702 1.00 85.44 198 GLY A C 1
ATOM 1564 O O . GLY A 1 198 ? -1.689 -15.462 1.453 1.00 85.44 198 GLY A O 1
ATOM 1565 N N . LEU A 1 199 ? -3.207 -14.719 2.937 1.00 91.06 199 LEU A N 1
ATOM 1566 C CA . LEU A 1 199 ? -2.387 -14.980 4.114 1.00 91.06 199 LEU A CA 1
ATOM 1567 C C . LEU A 1 199 ? -2.530 -16.451 4.530 1.00 91.06 199 LEU A C 1
ATOM 1569 O O . LEU A 1 199 ? -3.654 -16.912 4.740 1.00 91.06 199 LEU A O 1
ATOM 1573 N N . PRO A 1 200 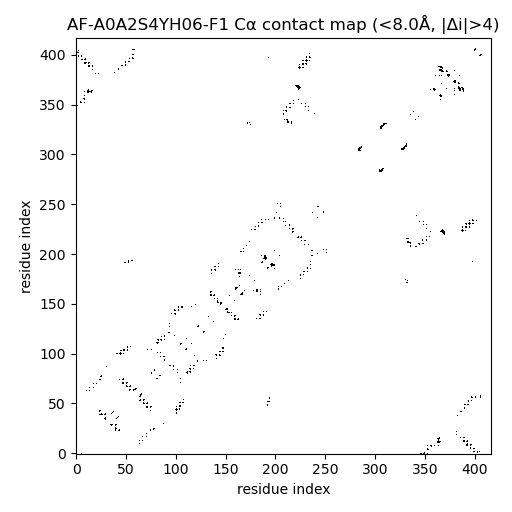? -1.424 -17.198 4.704 1.00 92.62 200 PRO A N 1
ATOM 1574 C CA . PRO A 1 200 ? -1.473 -18.502 5.350 1.00 92.62 200 PRO A CA 1
ATOM 1575 C C . PRO A 1 200 ? -2.101 -18.395 6.753 1.00 92.62 200 PRO A C 1
ATOM 1577 O O . PRO A 1 200 ? -1.758 -17.457 7.478 1.00 92.62 200 PRO A O 1
ATOM 1580 N N . PRO A 1 201 ? -2.934 -19.363 7.191 1.00 89.81 201 PRO A N 1
ATOM 1581 C CA . PRO A 1 201 ? -3.641 -19.291 8.475 1.00 89.81 201 PRO A CA 1
ATOM 1582 C C . PRO A 1 201 ? -2.735 -18.992 9.675 1.00 89.81 201 PRO A C 1
ATOM 1584 O O . PRO A 1 201 ? -3.041 -18.119 10.474 1.00 89.81 201 PRO A O 1
ATOM 1587 N N . ARG A 1 202 ? -1.548 -19.612 9.734 1.00 91.06 202 ARG A N 1
ATOM 1588 C CA . ARG A 1 202 ? -0.573 -19.368 10.812 1.00 91.06 202 ARG A CA 1
ATOM 1589 C C . ARG A 1 202 ? -0.084 -17.919 10.883 1.00 91.06 202 ARG A C 1
ATOM 1591 O O . ARG A 1 202 ? 0.186 -17.432 11.975 1.00 91.06 202 ARG A O 1
ATOM 1598 N N . LEU A 1 203 ? 0.048 -17.239 9.740 1.00 94.88 203 LEU A N 1
ATOM 1599 C CA . LEU A 1 203 ? 0.410 -15.819 9.724 1.00 94.88 203 LEU A CA 1
ATOM 1600 C C . LEU A 1 203 ? -0.769 -14.959 10.171 1.00 94.88 203 LEU A C 1
ATOM 1602 O O . LEU A 1 203 ? -0.569 -14.013 10.922 1.00 94.88 203 LEU A O 1
ATOM 1606 N N . ALA A 1 204 ? -1.989 -15.303 9.747 1.00 92.69 204 ALA A N 1
ATOM 1607 C CA . ALA A 1 204 ? -3.191 -14.608 10.191 1.00 92.69 204 ALA A CA 1
ATOM 1608 C C . ALA A 1 204 ? -3.383 -14.722 11.713 1.00 92.69 204 ALA A C 1
ATOM 1610 O O . ALA A 1 204 ? -3.624 -13.705 12.357 1.00 92.69 204 ALA A O 1
ATOM 1611 N N . ASP A 1 205 ? -3.200 -15.909 12.299 1.00 86.62 205 ASP A N 1
ATOM 1612 C CA . ASP A 1 205 ? -3.266 -16.115 13.753 1.00 86.62 205 ASP A CA 1
ATOM 1613 C C . ASP A 1 205 ? -2.204 -15.284 14.489 1.00 86.62 205 ASP A C 1
ATOM 1615 O O . ASP A 1 205 ? -2.508 -14.590 15.461 1.00 86.62 205 ASP A O 1
ATOM 1619 N N . TYR A 1 206 ? -0.959 -15.311 14.002 1.00 92.38 206 TYR A N 1
ATOM 1620 C CA . TYR A 1 206 ? 0.145 -14.550 14.588 1.00 92.38 206 TYR A CA 1
ATOM 1621 C C . TYR A 1 206 ? -0.111 -13.038 14.555 1.00 92.38 206 TYR A C 1
ATOM 1623 O O . TYR A 1 206 ? 0.033 -12.360 15.572 1.00 92.38 206 TYR A O 1
ATOM 1631 N N . LEU A 1 207 ? -0.552 -12.514 13.409 1.00 95.31 207 LEU A N 1
ATOM 1632 C CA . LEU A 1 207 ? -0.901 -11.104 13.256 1.00 95.31 207 LEU A CA 1
ATOM 1633 C C . LEU A 1 207 ? -2.098 -10.728 14.134 1.00 95.31 207 LEU A C 1
ATOM 1635 O O . LEU A 1 207 ? -2.036 -9.725 14.830 1.00 95.31 207 LEU A O 1
ATOM 1639 N N . THR A 1 208 ? -3.154 -11.540 14.174 1.00 90.06 208 THR A N 1
ATOM 1640 C CA . THR A 1 208 ? -4.336 -11.269 15.014 1.00 90.06 208 THR A CA 1
ATOM 1641 C C . THR A 1 208 ? -3.954 -11.143 16.492 1.00 90.06 208 THR A C 1
ATOM 1643 O O . THR A 1 208 ? -4.491 -10.295 17.200 1.00 90.06 208 THR A O 1
ATOM 1646 N N . LEU A 1 209 ? -2.994 -11.951 16.954 1.00 87.81 209 LEU A N 1
ATOM 1647 C CA . LEU A 1 209 ? -2.528 -11.928 18.338 1.00 87.81 209 LEU A CA 1
ATOM 1648 C C . LEU A 1 209 ? -1.681 -10.689 18.678 1.00 87.81 209 LEU A C 1
ATOM 1650 O O . LEU A 1 209 ? -1.842 -10.129 19.762 1.00 87.81 209 LEU A O 1
ATOM 1654 N N . TRP A 1 210 ? -0.771 -10.275 17.791 1.00 93.31 210 TRP A N 1
ATOM 1655 C CA . TRP A 1 210 ? 0.264 -9.280 18.120 1.00 93.31 210 TRP A CA 1
ATOM 1656 C C . TRP A 1 210 ? 0.043 -7.889 17.529 1.00 93.31 210 TRP A C 1
ATOM 1658 O O . TRP A 1 210 ? 0.527 -6.905 18.090 1.00 93.31 210 TRP A O 1
ATOM 1668 N N . LEU A 1 211 ? -0.738 -7.779 16.454 1.00 94.44 211 LEU A N 1
ATOM 1669 C CA . LEU A 1 211 ? -1.026 -6.510 15.792 1.00 94.44 211 LEU A CA 1
ATOM 1670 C C . LEU A 1 211 ? -1.613 -5.442 16.728 1.00 94.44 211 LEU A C 1
ATOM 1672 O O . LEU A 1 211 ? -1.167 -4.302 16.613 1.00 94.44 211 LEU A O 1
ATOM 1676 N N . PRO A 1 212 ? -2.520 -5.754 17.683 1.00 92.06 212 PRO A N 1
ATOM 1677 C CA . PRO A 1 212 ? -3.023 -4.740 18.610 1.00 92.06 212 PRO A CA 1
ATOM 1678 C C . PRO A 1 212 ? -1.908 -4.085 19.433 1.00 92.06 212 PRO A C 1
ATOM 1680 O O . PRO A 1 212 ? -1.890 -2.872 19.590 1.00 92.06 212 PRO A O 1
ATOM 1683 N N . ALA A 1 213 ? -0.944 -4.872 19.919 1.00 87.50 213 ALA A N 1
ATOM 1684 C CA . ALA A 1 213 ? 0.160 -4.366 20.731 1.00 87.50 213 ALA A CA 1
ATOM 1685 C C . ALA A 1 213 ? 1.142 -3.506 19.925 1.00 87.50 213 ALA A C 1
ATOM 1687 O O . ALA A 1 213 ? 1.620 -2.480 20.413 1.00 87.50 213 ALA A O 1
ATOM 1688 N N . TRP A 1 214 ? 1.455 -3.922 18.696 1.00 93.56 214 TRP A N 1
ATOM 1689 C CA . TRP A 1 214 ? 2.324 -3.147 17.812 1.00 93.56 214 TRP A CA 1
ATOM 1690 C C . TRP A 1 214 ? 1.655 -1.855 17.355 1.00 93.56 214 TRP A C 1
ATOM 1692 O O . TRP A 1 214 ? 2.310 -0.817 17.344 1.00 93.56 214 TRP A O 1
ATOM 1702 N N . LEU A 1 215 ? 0.357 -1.899 17.039 1.00 93.06 215 LEU A N 1
ATOM 1703 C CA . LEU A 1 215 ? -0.412 -0.718 16.660 1.00 93.06 215 LEU A CA 1
ATOM 1704 C C . LEU A 1 215 ? -0.502 0.280 17.824 1.00 93.06 215 LEU A C 1
ATOM 1706 O O . LEU A 1 215 ? -0.154 1.437 17.621 1.00 93.06 215 LEU A O 1
ATOM 1710 N N . ASP A 1 216 ? -0.847 -0.172 19.036 1.00 87.31 216 ASP A N 1
ATOM 1711 C CA . ASP A 1 216 ? -0.840 0.644 20.269 1.00 87.31 216 ASP A CA 1
ATOM 1712 C C . ASP A 1 216 ? 0.521 1.341 20.458 1.00 87.31 216 ASP A C 1
ATOM 1714 O O . ASP A 1 216 ? 0.601 2.559 20.593 1.00 87.31 216 ASP A O 1
ATOM 1718 N N . THR A 1 217 ? 1.617 0.584 20.320 1.00 86.81 217 THR A N 1
ATOM 1719 C CA . THR A 1 217 ? 2.985 1.121 20.444 1.00 86.81 217 THR A CA 1
ATOM 1720 C C . THR A 1 217 ? 3.307 2.157 19.359 1.00 86.81 217 THR A C 1
ATOM 1722 O O . THR A 1 217 ? 3.961 3.157 19.646 1.00 86.81 217 THR A O 1
ATOM 1725 N N . CYS A 1 218 ? 2.864 1.947 18.113 1.00 89.12 218 CYS A N 1
ATOM 1726 C CA . CYS A 1 218 ? 3.078 2.910 17.028 1.00 89.12 218 CYS A CA 1
ATOM 1727 C C . CYS A 1 218 ? 2.305 4.211 17.265 1.00 89.12 218 CYS A C 1
ATOM 1729 O O . CYS A 1 218 ? 2.846 5.287 17.019 1.00 89.12 218 CYS A O 1
ATOM 1731 N N . LEU A 1 219 ? 1.069 4.119 17.760 1.00 89.12 219 LEU A N 1
ATOM 1732 C CA . LEU A 1 219 ? 0.239 5.281 18.078 1.00 89.12 219 LEU A CA 1
ATOM 1733 C C . LEU A 1 219 ? 0.832 6.084 19.242 1.00 89.12 219 LEU A C 1
ATOM 1735 O O . LEU A 1 219 ? 0.991 7.297 19.115 1.00 89.12 219 LEU A O 1
ATOM 1739 N N . ASP A 1 220 ? 1.239 5.414 20.324 1.00 86.31 220 ASP A N 1
ATOM 1740 C CA . ASP A 1 220 ? 1.900 6.040 21.478 1.00 86.31 220 ASP A CA 1
ATOM 1741 C C . ASP A 1 220 ? 3.211 6.738 21.087 1.00 86.31 220 ASP A C 1
ATOM 1743 O O . ASP A 1 220 ? 3.545 7.809 21.599 1.00 86.31 220 ASP A O 1
ATOM 1747 N N . ALA A 1 221 ? 3.958 6.138 20.159 1.00 84.94 221 ALA A N 1
ATOM 1748 C CA . ALA A 1 221 ? 5.195 6.691 19.621 1.00 84.94 221 ALA A CA 1
ATOM 1749 C C . ALA A 1 221 ? 4.975 7.821 18.603 1.00 84.94 221 ALA A C 1
ATOM 1751 O O . ALA A 1 221 ? 5.939 8.470 18.198 1.00 84.94 221 ALA A O 1
ATOM 1752 N N . GLY A 1 222 ? 3.736 8.033 18.149 1.00 87.81 222 GLY A N 1
ATOM 1753 C CA . GLY A 1 222 ? 3.433 8.946 17.055 1.00 87.81 222 GLY A CA 1
ATOM 1754 C C . GLY A 1 222 ? 4.032 8.517 15.714 1.00 87.81 222 GLY A C 1
ATOM 1755 O O . GLY A 1 222 ? 4.302 9.376 14.885 1.00 87.81 222 GLY A O 1
ATOM 1756 N N . MET A 1 223 ? 4.265 7.218 15.496 1.00 90.38 223 MET A N 1
ATOM 1757 C CA . MET A 1 223 ? 4.695 6.645 14.213 1.00 90.38 223 MET A CA 1
ATOM 1758 C C . MET A 1 223 ? 3.474 6.422 13.317 1.00 90.38 223 MET A C 1
ATOM 1760 O O . MET A 1 223 ? 3.038 5.292 13.083 1.00 90.38 223 MET A O 1
ATOM 1764 N N . TRP A 1 224 ? 2.880 7.520 12.860 1.00 95.38 224 TRP A N 1
ATOM 1765 C CA . TRP A 1 224 ? 1.617 7.522 12.123 1.00 95.38 224 TRP A CA 1
ATOM 1766 C C . TRP A 1 224 ? 1.697 6.777 10.799 1.00 95.38 224 TRP A C 1
ATOM 1768 O O . TRP A 1 224 ? 0.731 6.123 10.410 1.00 95.38 224 TRP A O 1
ATOM 1778 N N . ASP A 1 225 ? 2.847 6.842 10.133 1.00 95.56 225 ASP A N 1
ATOM 1779 C CA . ASP A 1 225 ? 3.084 6.126 8.888 1.00 95.56 225 ASP A CA 1
ATOM 1780 C C . ASP A 1 225 ? 2.948 4.608 9.058 1.00 95.56 225 ASP A C 1
ATOM 1782 O O . ASP A 1 225 ? 2.064 3.969 8.478 1.00 95.56 225 ASP A O 1
ATOM 1786 N N . LEU A 1 226 ? 3.748 4.044 9.966 1.00 95.19 226 LEU A N 1
ATOM 1787 C CA . LEU A 1 226 ? 3.697 2.624 10.287 1.00 95.19 226 LEU A CA 1
ATOM 1788 C C . LEU A 1 226 ? 2.346 2.231 10.908 1.00 95.19 226 LEU A C 1
ATOM 1790 O O . LEU A 1 226 ? 1.846 1.143 10.635 1.00 95.19 226 LEU A O 1
ATOM 1794 N N . ALA A 1 227 ? 1.705 3.109 11.686 1.00 97.56 227 ALA A N 1
ATOM 1795 C CA . ALA A 1 227 ? 0.361 2.862 12.210 1.00 97.56 227 ALA A CA 1
ATOM 1796 C C . ALA A 1 227 ? -0.686 2.721 11.088 1.00 97.56 227 ALA A C 1
ATOM 1798 O O . ALA A 1 227 ? -1.514 1.807 11.132 1.00 97.56 227 ALA A O 1
ATOM 1799 N N . CYS A 1 228 ? -0.634 3.573 10.056 1.00 98.44 228 CYS A N 1
ATOM 1800 C CA . CYS A 1 228 ? -1.491 3.446 8.874 1.00 98.44 228 CYS A CA 1
ATOM 1801 C C . CYS A 1 228 ? -1.228 2.130 8.136 1.00 98.44 228 CYS A C 1
ATOM 1803 O O . CYS A 1 228 ? -2.168 1.455 7.713 1.00 98.44 228 CYS A O 1
ATOM 1805 N N . GLU A 1 229 ? 0.037 1.727 8.030 1.00 98.56 229 GLU A N 1
ATOM 1806 C CA . GLU A 1 229 ? 0.386 0.450 7.424 1.00 98.56 229 GLU A CA 1
ATOM 1807 C C . GLU A 1 229 ? -0.152 -0.757 8.218 1.00 98.56 229 GLU A C 1
ATOM 1809 O O . GLU A 1 229 ? -0.757 -1.680 7.665 1.00 98.56 229 GLU A O 1
ATOM 1814 N N . LEU A 1 230 ? -0.021 -0.739 9.545 1.00 98.31 230 LEU A N 1
ATOM 1815 C CA . LEU A 1 230 ? -0.572 -1.779 10.416 1.00 98.31 230 LEU A CA 1
ATOM 1816 C C . LEU A 1 230 ? -2.110 -1.821 10.379 1.00 98.31 230 LEU A C 1
ATOM 1818 O O . LEU A 1 230 ? -2.694 -2.903 10.470 1.00 98.31 230 LEU A O 1
ATOM 1822 N N . LEU A 1 231 ? -2.786 -0.687 10.166 1.00 98.12 231 LEU A N 1
ATOM 1823 C CA . LEU A 1 231 ? -4.229 -0.664 9.900 1.00 98.12 231 LEU A CA 1
ATOM 1824 C C . LEU A 1 231 ? -4.590 -1.332 8.568 1.00 98.12 231 LEU A C 1
ATOM 1826 O O . LEU A 1 231 ? -5.578 -2.067 8.502 1.00 98.12 231 LEU A O 1
ATOM 1830 N N . ALA A 1 232 ? -3.788 -1.143 7.516 1.00 98.12 232 ALA A N 1
ATOM 1831 C CA . ALA A 1 232 ? -3.980 -1.863 6.257 1.00 98.12 232 ALA A CA 1
ATOM 1832 C C . ALA A 1 232 ? -3.759 -3.377 6.429 1.00 98.12 232 ALA A C 1
ATOM 1834 O O . ALA A 1 232 ? -4.497 -4.179 5.845 1.00 98.12 232 ALA A O 1
ATOM 1835 N N . VAL A 1 233 ? -2.803 -3.782 7.275 1.00 98.00 233 VAL A N 1
ATOM 1836 C CA . VAL A 1 233 ? -2.625 -5.186 7.679 1.00 98.00 233 VAL A CA 1
ATOM 1837 C C . VAL A 1 233 ? -3.871 -5.706 8.394 1.00 98.00 233 VAL A C 1
ATOM 1839 O O . VAL A 1 233 ? -4.382 -6.755 8.005 1.00 98.00 233 VAL A O 1
ATOM 1842 N N . ALA A 1 234 ? -4.409 -4.966 9.369 1.00 96.12 234 ALA A N 1
ATOM 1843 C CA . ALA A 1 234 ? -5.621 -5.352 10.097 1.00 96.12 234 ALA A CA 1
ATOM 1844 C C . ALA A 1 234 ? -6.810 -5.560 9.147 1.00 96.12 234 ALA A C 1
ATOM 1846 O O . ALA A 1 234 ? -7.494 -6.582 9.210 1.00 96.12 234 ALA A O 1
ATOM 1847 N N . ALA A 1 235 ? -7.002 -4.639 8.198 1.00 94.75 235 ALA A N 1
ATOM 1848 C CA . ALA A 1 235 ? -8.050 -4.731 7.185 1.00 94.75 235 ALA A CA 1
ATOM 1849 C C . ALA A 1 235 ? -7.838 -5.883 6.178 1.00 94.75 235 ALA A C 1
ATOM 1851 O O . ALA A 1 235 ? -8.774 -6.282 5.477 1.00 94.75 235 ALA A O 1
ATOM 1852 N N . SER A 1 236 ? -6.633 -6.447 6.111 1.00 94.31 236 SER A N 1
ATOM 1853 C CA . SER A 1 236 ? -6.278 -7.549 5.212 1.00 94.31 236 SER A CA 1
ATOM 1854 C C . SER A 1 236 ? -6.379 -8.940 5.852 1.00 94.31 236 SER A C 1
ATOM 1856 O O . SER A 1 236 ? -6.253 -9.940 5.142 1.00 94.31 236 SER A O 1
ATOM 1858 N N . LEU A 1 237 ? -6.607 -9.034 7.167 1.00 92.31 237 LEU A N 1
ATOM 1859 C CA . LEU A 1 237 ? -6.773 -10.315 7.864 1.00 92.31 237 LEU A CA 1
ATOM 1860 C C . LEU A 1 237 ? -8.074 -11.026 7.447 1.00 92.31 237 LEU A C 1
ATOM 1862 O O . LEU A 1 237 ? -9.042 -10.360 7.096 1.00 92.31 237 LEU A O 1
ATOM 1866 N N . PRO A 1 238 ? -8.150 -12.367 7.458 1.00 85.38 238 PRO A N 1
ATOM 1867 C CA . PRO A 1 238 ? -9.407 -13.076 7.187 1.00 85.38 238 PRO A CA 1
ATOM 1868 C C . PRO A 1 238 ? -10.503 -12.676 8.189 1.00 85.38 238 PRO A C 1
ATOM 1870 O O . PRO A 1 238 ? -10.199 -12.187 9.274 1.00 85.38 238 PRO A O 1
ATOM 1873 N N . ASP A 1 239 ? -11.782 -12.838 7.839 1.00 75.44 239 ASP A N 1
ATOM 1874 C CA . ASP A 1 239 ? -12.850 -12.605 8.817 1.00 75.44 239 ASP A CA 1
ATOM 1875 C C . ASP A 1 239 ? -12.803 -13.658 9.941 1.00 75.44 239 ASP A C 1
ATOM 1877 O O . ASP A 1 239 ? -12.480 -14.821 9.680 1.00 75.44 239 ASP A O 1
ATOM 1881 N N . PRO A 1 240 ? -13.177 -13.302 11.188 1.00 65.44 240 PRO A N 1
ATOM 1882 C CA . PRO A 1 240 ? -13.199 -14.251 12.304 1.00 65.44 240 PRO A CA 1
ATOM 1883 C C . PRO A 1 240 ? -14.057 -15.488 12.003 1.00 65.44 240 PRO A C 1
ATOM 1885 O O . PRO A 1 240 ? -13.709 -16.604 12.384 1.00 65.44 240 PRO A O 1
ATOM 1888 N N . ALA A 1 241 ? -15.159 -15.302 11.267 1.00 60.78 241 ALA A N 1
ATOM 1889 C CA . ALA A 1 241 ? -16.035 -16.388 10.834 1.00 60.78 241 ALA A CA 1
ATOM 1890 C C . ALA A 1 241 ? -15.310 -17.404 9.932 1.00 60.78 241 ALA A C 1
ATOM 1892 O O . ALA A 1 241 ? -15.537 -18.604 10.071 1.00 60.78 241 ALA A O 1
ATOM 1893 N N . ASP A 1 242 ? -14.384 -16.943 9.090 1.00 57.88 242 ASP A N 1
ATOM 1894 C CA . ASP A 1 242 ? -13.580 -17.791 8.206 1.00 57.88 242 ASP A CA 1
ATOM 1895 C C . ASP A 1 242 ? -12.384 -18.427 8.942 1.00 57.88 242 ASP A C 1
ATOM 1897 O O . ASP A 1 242 ? -11.905 -19.495 8.556 1.00 57.88 242 ASP A O 1
ATOM 1901 N N . ALA A 1 243 ? -11.916 -17.808 10.034 1.00 51.81 243 ALA A N 1
ATOM 1902 C CA . ALA A 1 243 ? -10.798 -18.294 10.849 1.00 51.81 243 ALA A CA 1
ATOM 1903 C C . ALA A 1 243 ? -11.169 -19.488 11.757 1.00 51.81 243 ALA A C 1
ATOM 1905 O O . ALA A 1 243 ? -10.333 -20.352 12.028 1.00 51.81 243 ALA A O 1
ATOM 1906 N N . THR A 1 244 ? -12.436 -19.588 12.184 1.00 45.38 244 THR A N 1
ATOM 1907 C CA . THR A 1 244 ? -12.928 -20.654 13.091 1.00 45.38 244 THR A CA 1
ATOM 1908 C C . THR A 1 244 ? -12.956 -22.068 12.487 1.00 45.38 244 THR A C 1
ATOM 1910 O O . THR A 1 244 ? -13.196 -23.040 13.201 1.00 45.38 244 THR A O 1
ATOM 1913 N N . GLY A 1 245 ? -12.662 -22.224 11.191 1.00 39.84 245 GLY A N 1
ATOM 1914 C CA . GLY A 1 245 ? -12.636 -23.523 10.510 1.00 39.84 245 GLY A CA 1
ATOM 1915 C C . GLY A 1 245 ? -11.384 -24.379 10.747 1.00 39.84 245 GLY A C 1
ATOM 1916 O O . GLY A 1 245 ? -11.325 -25.496 10.233 1.00 39.84 245 GLY A O 1
ATOM 1917 N N . SER A 1 246 ? -10.374 -23.901 11.487 1.00 39.69 246 SER A N 1
ATOM 1918 C CA . SER A 1 246 ? -9.128 -24.651 11.692 1.00 39.69 246 SER A CA 1
ATOM 1919 C C . SER A 1 246 ? -8.885 -24.989 13.166 1.00 39.69 246 SER A C 1
ATOM 1921 O O . SER A 1 246 ? -8.700 -24.116 14.009 1.00 39.69 246 SER A O 1
ATOM 1923 N N . ALA A 1 247 ? -8.806 -26.288 13.471 1.00 40.66 247 ALA A N 1
ATOM 1924 C CA . ALA A 1 247 ? -8.395 -26.826 14.774 1.00 40.66 247 ALA A CA 1
ATOM 1925 C C . ALA A 1 247 ? -6.987 -26.360 15.229 1.00 40.66 247 ALA A C 1
ATOM 1927 O O . ALA A 1 247 ? -6.574 -26.640 16.348 1.00 40.66 247 ALA A O 1
ATOM 1928 N N . GLY A 1 248 ? -6.258 -25.628 14.376 1.00 41.50 248 GLY A N 1
ATOM 1929 C CA . GLY A 1 248 ? -4.958 -25.035 14.678 1.00 41.50 248 GLY A CA 1
ATOM 1930 C C . GLY A 1 248 ? -5.017 -23.743 15.498 1.00 41.50 248 GLY A C 1
ATOM 1931 O O . GLY A 1 248 ? -3.988 -23.367 16.047 1.00 41.50 248 GLY A O 1
ATOM 1932 N N . HIS A 1 249 ? -6.180 -23.089 15.630 1.00 40.06 249 HIS A N 1
ATOM 1933 C CA . HIS A 1 249 ? -6.305 -21.822 16.367 1.00 40.06 249 HIS A CA 1
ATOM 1934 C C . HIS A 1 249 ? -6.013 -21.991 17.872 1.00 40.06 249 HIS A C 1
ATOM 1936 O O . HIS A 1 249 ? -5.197 -21.263 18.438 1.00 40.06 249 HIS A O 1
ATOM 1942 N N . GLU A 1 250 ? -6.595 -23.008 18.522 1.00 39.78 250 GLU A N 1
ATOM 1943 C CA . GLU A 1 250 ? -6.299 -23.323 19.930 1.00 39.78 250 GLU A CA 1
ATOM 1944 C C . GLU A 1 250 ? -4.871 -23.853 20.120 1.00 39.78 250 GLU A C 1
ATOM 1946 O O . GLU A 1 250 ? -4.220 -23.522 21.110 1.00 39.78 250 GLU A O 1
ATOM 1951 N N . GLU A 1 251 ? -4.344 -24.618 19.161 1.00 41.12 251 GLU A N 1
ATOM 1952 C CA . GLU A 1 251 ? -2.992 -25.188 19.214 1.00 41.12 251 GLU A CA 1
ATOM 1953 C C . GLU A 1 251 ? -1.894 -24.125 19.027 1.00 41.12 251 GLU A C 1
ATOM 1955 O O . GLU A 1 251 ? -0.871 -24.158 19.715 1.00 41.12 251 GLU A O 1
ATOM 1960 N N . ALA A 1 252 ? -2.104 -23.147 18.141 1.00 40.94 252 ALA A N 1
ATOM 1961 C CA . ALA A 1 252 ? -1.202 -22.017 17.925 1.00 40.94 252 ALA A CA 1
ATOM 1962 C C . ALA A 1 252 ? -1.238 -21.037 19.106 1.00 40.94 252 ALA A C 1
ATOM 1964 O O . ALA A 1 252 ? -0.179 -20.626 19.584 1.00 40.94 252 ALA A O 1
ATOM 1965 N N . LEU A 1 253 ? -2.429 -20.740 19.646 1.00 43.44 253 LEU A N 1
ATOM 1966 C CA . LEU A 1 253 ? -2.579 -19.977 20.890 1.00 43.44 253 LEU A CA 1
ATOM 1967 C C . LEU A 1 253 ? -1.926 -20.706 22.070 1.00 43.44 253 LEU A C 1
ATOM 1969 O O . LEU A 1 253 ? -1.235 -20.079 22.871 1.00 43.44 253 LEU A O 1
ATOM 1973 N N . SER A 1 254 ? -2.085 -22.029 22.163 1.00 39.34 254 SER A N 1
ATOM 1974 C CA . SER A 1 254 ? -1.432 -22.855 23.181 1.00 39.34 254 SER A CA 1
ATOM 1975 C C . SER A 1 254 ? 0.085 -22.898 22.994 1.00 39.34 254 SER A C 1
ATOM 1977 O O . SER A 1 254 ? 0.800 -22.908 23.986 1.00 39.34 254 SER A O 1
ATOM 1979 N N . SER A 1 255 ? 0.594 -22.884 21.759 1.00 42.34 255 SER A N 1
ATOM 1980 C CA . SER A 1 255 ? 2.035 -22.876 21.460 1.00 42.34 255 SER A CA 1
ATOM 1981 C C . SER A 1 255 ? 2.673 -21.512 21.724 1.00 42.34 255 SER A C 1
ATOM 1983 O O . SER A 1 255 ? 3.775 -21.459 22.255 1.00 42.34 255 SER A O 1
ATOM 1985 N N . ALA A 1 256 ? 1.976 -20.410 21.431 1.00 40.97 256 ALA A N 1
ATOM 1986 C CA . ALA A 1 256 ? 2.401 -19.052 21.780 1.00 40.97 256 ALA A CA 1
ATOM 1987 C C . ALA A 1 256 ? 2.383 -18.828 23.304 1.00 40.97 256 ALA A C 1
ATOM 1989 O O . ALA A 1 256 ? 3.334 -18.281 23.861 1.00 40.97 256 ALA A O 1
ATOM 1990 N N . ARG A 1 257 ? 1.354 -19.339 24.000 1.00 43.66 257 ARG A N 1
ATOM 1991 C CA . ARG A 1 257 ? 1.287 -19.372 25.475 1.00 43.66 257 ARG A CA 1
ATOM 1992 C C . ARG A 1 257 ? 2.363 -20.282 26.079 1.00 43.66 257 ARG A C 1
ATOM 1994 O O . ARG A 1 257 ? 2.990 -19.910 27.061 1.00 43.66 257 ARG A O 1
ATOM 2001 N N . ALA A 1 258 ? 2.635 -21.438 25.471 1.00 39.62 258 ALA A N 1
ATOM 2002 C CA . ALA A 1 258 ? 3.677 -22.368 25.910 1.00 39.62 258 ALA A CA 1
ATOM 2003 C C . ALA A 1 258 ? 5.100 -21.896 25.567 1.00 39.62 258 ALA A C 1
ATOM 2005 O O . ALA A 1 258 ? 6.042 -22.299 26.243 1.00 39.62 258 ALA A O 1
ATOM 2006 N N . ALA A 1 259 ? 5.281 -21.048 24.550 1.00 42.88 259 ALA A N 1
ATOM 2007 C CA . ALA A 1 259 ? 6.542 -20.357 24.278 1.00 42.88 259 ALA A CA 1
ATOM 2008 C C . ALA A 1 259 ? 6.807 -19.253 25.317 1.00 42.88 259 ALA A C 1
ATOM 2010 O O . ALA A 1 259 ? 7.955 -19.017 25.684 1.00 42.88 259 ALA A O 1
ATOM 2011 N N . GLY A 1 260 ? 5.748 -18.653 25.869 1.00 39.75 260 GLY A N 1
ATOM 2012 C CA . GLY A 1 260 ? 5.788 -17.784 27.045 1.00 39.75 260 GLY A CA 1
ATOM 2013 C C . GLY A 1 260 ? 5.658 -18.540 28.372 1.00 39.75 260 GLY A C 1
ATOM 2014 O O . GLY A 1 260 ? 4.805 -18.179 29.177 1.00 39.75 260 GLY A O 1
ATOM 2015 N N . ARG A 1 261 ? 6.455 -19.598 28.614 1.00 36.31 261 ARG A N 1
ATOM 2016 C CA . ARG A 1 261 ? 6.357 -20.397 29.857 1.00 36.31 261 ARG A CA 1
ATOM 2017 C C . ARG A 1 261 ? 6.419 -19.516 31.109 1.00 36.31 261 ARG A C 1
ATOM 2019 O O . ARG A 1 261 ? 7.449 -18.904 31.390 1.00 36.31 261 ARG A O 1
ATOM 2026 N N . GLU A 1 262 ? 5.346 -19.570 31.894 1.00 31.75 262 GLU A N 1
ATOM 2027 C CA . GLU A 1 262 ? 5.136 -18.864 33.167 1.00 31.75 262 GLU A CA 1
ATOM 2028 C C . GLU A 1 262 ? 6.209 -19.170 34.237 1.00 31.75 262 GLU A C 1
ATOM 2030 O O . GLU A 1 262 ? 6.412 -18.365 35.140 1.00 31.75 262 GLU A O 1
ATOM 2035 N N . ASP A 1 263 ? 7.000 -20.236 34.071 1.00 35.19 263 ASP A N 1
ATOM 2036 C CA . ASP A 1 263 ? 8.091 -20.611 34.987 1.00 35.19 263 ASP A CA 1
ATOM 2037 C C . ASP A 1 263 ? 9.505 -20.257 34.473 1.00 35.19 263 ASP A C 1
ATOM 2039 O O . ASP A 1 263 ? 10.500 -20.426 35.184 1.00 35.19 263 ASP A O 1
ATOM 2043 N N . ALA A 1 264 ? 9.641 -19.746 33.241 1.00 28.89 264 ALA A N 1
ATOM 2044 C CA . ALA A 1 264 ? 10.942 -19.350 32.684 1.00 28.89 264 ALA A CA 1
ATOM 2045 C C . ALA A 1 264 ? 11.457 -18.015 33.252 1.00 28.89 264 ALA A C 1
ATOM 2047 O O . ALA A 1 264 ? 12.656 -17.733 33.171 1.00 28.89 264 ALA A O 1
ATOM 2048 N N . TRP A 1 265 ? 10.575 -17.229 33.880 1.00 28.27 265 TRP A N 1
ATOM 2049 C CA . TRP A 1 265 ? 10.880 -15.901 34.418 1.00 28.27 265 TRP A CA 1
ATOM 2050 C C . TRP A 1 265 ? 11.933 -15.909 35.539 1.00 28.27 265 TRP A C 1
ATOM 2052 O O . TRP A 1 265 ? 12.635 -14.917 35.709 1.00 28.27 265 TRP A O 1
ATOM 2062 N N . ALA A 1 266 ? 12.105 -17.027 36.258 1.00 26.23 266 ALA A N 1
ATOM 2063 C CA . ALA A 1 266 ? 13.111 -17.165 37.319 1.00 26.23 266 ALA A CA 1
ATOM 2064 C C . ALA A 1 266 ? 14.351 -17.988 36.906 1.00 26.23 266 ALA A C 1
ATOM 2066 O O . ALA A 1 266 ? 15.434 -17.784 37.454 1.00 26.23 266 ALA A O 1
ATOM 2067 N N . ALA A 1 267 ? 14.226 -18.902 35.936 1.00 24.47 267 ALA A N 1
ATOM 2068 C CA . ALA A 1 267 ? 15.296 -19.846 35.596 1.00 24.47 267 ALA A CA 1
ATOM 2069 C C . ALA A 1 267 ? 16.401 -19.238 34.708 1.00 24.47 267 ALA A C 1
ATOM 2071 O O . ALA A 1 267 ? 17.572 -19.580 34.865 1.00 24.47 267 ALA A O 1
ATOM 2072 N N . LEU A 1 268 ? 16.061 -18.296 33.818 1.00 26.69 268 LEU A N 1
ATOM 2073 C CA . LEU A 1 268 ? 17.028 -17.648 32.914 1.00 26.69 268 LEU A CA 1
ATOM 2074 C C . LEU A 1 268 ? 17.934 -16.612 33.605 1.00 26.69 268 LEU A C 1
ATOM 2076 O O . LEU A 1 268 ? 18.978 -16.264 33.063 1.00 26.69 268 LEU A O 1
ATOM 2080 N N . ALA A 1 269 ? 17.592 -16.165 34.818 1.00 27.03 269 ALA A N 1
ATOM 2081 C CA . ALA A 1 269 ? 18.421 -15.242 35.598 1.00 27.03 269 ALA A CA 1
ATOM 2082 C C . ALA A 1 269 ? 19.562 -15.937 36.374 1.00 27.03 269 ALA A C 1
ATOM 2084 O O . ALA A 1 269 ? 20.467 -15.258 36.854 1.00 27.03 269 ALA A O 1
ATOM 2085 N N . ALA A 1 270 ? 19.536 -17.269 36.514 1.00 25.84 270 ALA A N 1
ATOM 2086 C CA . ALA A 1 270 ? 20.390 -17.988 37.467 1.00 25.84 270 ALA A CA 1
ATOM 2087 C C . ALA A 1 270 ? 21.442 -18.923 36.845 1.00 25.84 270 ALA A C 1
ATOM 2089 O O . ALA A 1 270 ? 22.205 -19.544 37.583 1.00 25.84 270 ALA A O 1
ATOM 2090 N N . GLY A 1 271 ? 21.529 -19.045 35.521 1.00 22.78 271 GLY A N 1
ATOM 2091 C CA . GLY A 1 271 ? 22.435 -20.038 34.954 1.00 22.78 271 GLY A CA 1
ATOM 2092 C C . GLY A 1 271 ? 22.775 -19.829 33.500 1.00 22.78 271 GLY A C 1
ATOM 2093 O O . GLY A 1 271 ? 22.343 -20.627 32.694 1.00 22.78 271 GLY A O 1
ATOM 2094 N N . HIS A 1 272 ? 23.570 -18.812 33.179 1.00 22.81 272 HIS A N 1
ATOM 2095 C CA . HIS A 1 272 ? 24.514 -18.854 32.057 1.00 22.81 272 HIS A CA 1
ATOM 2096 C C . HIS A 1 272 ? 25.621 -17.826 32.321 1.00 22.81 272 HIS A C 1
ATOM 2098 O O . HIS A 1 272 ? 25.587 -16.692 31.849 1.00 22.81 272 HIS A O 1
ATOM 2104 N N . GLY A 1 273 ? 26.585 -18.239 33.146 1.00 22.94 273 GLY A N 1
ATOM 2105 C CA . GLY A 1 273 ? 27.913 -17.642 33.155 1.00 22.94 273 GLY A CA 1
ATOM 2106 C C . GLY A 1 273 ? 28.670 -18.088 31.906 1.00 22.94 273 GLY A C 1
ATOM 2107 O O . GLY A 1 273 ? 28.647 -19.267 31.561 1.00 22.94 273 GLY A O 1
ATOM 2108 N N . ASP A 1 274 ? 29.306 -17.115 31.263 1.00 23.33 274 ASP A N 1
ATOM 2109 C CA . ASP A 1 274 ? 30.438 -17.249 30.347 1.00 23.33 274 ASP A CA 1
ATOM 2110 C C . ASP A 1 274 ? 30.234 -18.062 29.053 1.00 23.33 274 ASP A C 1
ATOM 2112 O O . ASP A 1 274 ? 30.398 -19.278 29.030 1.00 23.33 274 ASP A O 1
ATOM 2116 N N . ALA A 1 275 ? 29.977 -17.353 27.940 1.00 19.39 275 ALA A N 1
ATOM 2117 C CA . ALA A 1 275 ? 30.791 -17.414 26.708 1.00 19.39 275 ALA A CA 1
ATOM 2118 C C . ALA A 1 275 ? 30.131 -16.665 25.525 1.00 19.39 275 ALA A C 1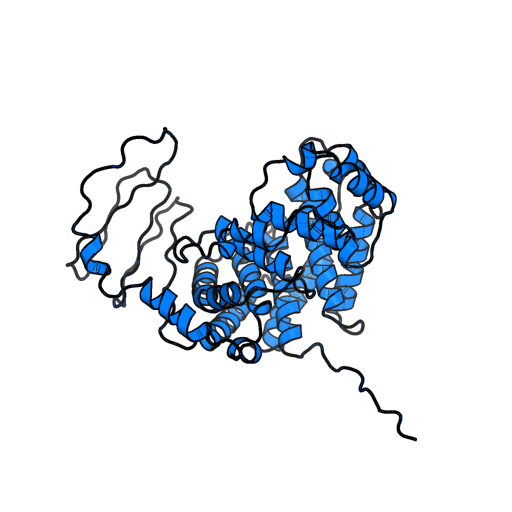
ATOM 2120 O O . ALA A 1 275 ? 29.326 -17.235 24.798 1.00 19.39 275 ALA A O 1
ATOM 2121 N N . TRP A 1 276 ? 30.554 -15.421 25.264 1.00 20.45 276 TRP A N 1
ATOM 2122 C CA . TRP A 1 276 ? 30.499 -14.796 23.931 1.00 20.45 276 TRP A CA 1
ATOM 2123 C C . TRP A 1 276 ? 31.745 -13.928 23.722 1.00 20.45 276 TRP A C 1
ATOM 2125 O O . TRP A 1 276 ? 31.721 -12.714 23.900 1.00 20.45 276 TRP A O 1
ATOM 2135 N N . ALA A 1 277 ? 32.854 -14.564 23.344 1.00 19.91 277 ALA A N 1
ATOM 2136 C CA . ALA A 1 277 ? 34.041 -13.876 22.849 1.00 19.91 277 ALA A CA 1
ATOM 2137 C C . ALA A 1 277 ? 34.396 -14.427 21.467 1.00 19.91 277 ALA A C 1
ATOM 2139 O O . ALA A 1 277 ? 34.995 -15.494 21.367 1.00 19.91 277 ALA A O 1
ATOM 2140 N N . ALA A 1 278 ? 33.974 -13.688 20.437 1.00 20.59 278 ALA A N 1
ATOM 2141 C CA . ALA A 1 278 ? 34.612 -13.506 19.127 1.00 20.59 278 ALA A CA 1
ATOM 2142 C C . ALA A 1 278 ? 33.549 -13.349 18.032 1.00 20.59 278 ALA A C 1
ATOM 2144 O O . ALA A 1 278 ? 33.224 -14.310 17.347 1.00 20.59 278 ALA A O 1
ATOM 2145 N N . LEU A 1 279 ? 33.058 -12.126 17.829 1.00 21.86 279 LEU A N 1
ATOM 2146 C CA . LEU A 1 279 ? 32.603 -11.660 16.520 1.00 21.86 279 LEU A CA 1
ATOM 2147 C C . LEU A 1 279 ? 32.992 -10.185 16.378 1.00 21.86 279 LEU A C 1
ATOM 2149 O O . LEU A 1 279 ? 33.026 -9.435 17.351 1.00 21.86 279 LEU A O 1
ATOM 2153 N N . ALA A 1 280 ? 33.435 -9.862 15.170 1.00 19.86 280 ALA A N 1
ATOM 2154 C CA . ALA A 1 280 ? 34.271 -8.728 14.819 1.00 19.86 280 ALA A CA 1
ATOM 2155 C C . ALA A 1 280 ? 33.651 -7.354 15.127 1.00 19.86 280 ALA A C 1
ATOM 2157 O O . ALA A 1 280 ? 32.436 -7.186 15.181 1.00 19.86 280 ALA A O 1
ATOM 2158 N N . ALA A 1 281 ? 34.547 -6.384 15.313 1.00 22.05 281 ALA A N 1
ATOM 2159 C CA . ALA A 1 281 ? 34.284 -4.986 15.620 1.00 22.05 281 ALA A CA 1
ATOM 2160 C C . ALA A 1 281 ? 33.195 -4.358 14.728 1.00 22.05 281 ALA A C 1
ATOM 2162 O O . ALA A 1 281 ? 33.298 -4.418 13.503 1.00 22.05 281 ALA A O 1
ATOM 2163 N N . GLY A 1 282 ? 32.203 -3.717 15.366 1.00 21.86 282 GLY A N 1
ATOM 2164 C CA . GLY A 1 282 ? 31.246 -2.829 14.694 1.00 21.86 282 GLY A CA 1
ATOM 2165 C C . GLY A 1 282 ? 29.801 -2.779 15.216 1.00 21.86 282 GLY A C 1
ATOM 2166 O O . GLY A 1 282 ? 28.997 -2.115 14.578 1.00 21.86 282 GLY A O 1
ATOM 2167 N N . HIS A 1 283 ? 29.428 -3.445 16.319 1.00 26.67 283 HIS A N 1
ATOM 2168 C CA . HIS A 1 283 ? 28.039 -3.430 16.821 1.00 26.67 283 HIS A CA 1
ATOM 2169 C C . HIS A 1 283 ? 27.946 -3.038 18.309 1.00 26.67 283 HIS A C 1
ATOM 2171 O O . HIS A 1 283 ? 28.580 -3.660 19.160 1.00 26.67 283 HIS A O 1
ATOM 2177 N N . GLU A 1 284 ? 27.138 -2.013 18.610 1.00 25.52 284 GLU A N 1
ATOM 2178 C CA . GLU A 1 284 ? 27.076 -1.279 19.888 1.00 25.52 284 GLU A CA 1
ATOM 2179 C C . GLU A 1 284 ? 25.776 -1.527 20.691 1.00 25.52 284 GLU A C 1
ATOM 2181 O O . GLU A 1 284 ? 24.985 -0.613 20.908 1.00 25.52 284 GLU A O 1
ATOM 2186 N N . ASN A 1 285 ? 25.528 -2.750 21.174 1.00 32.16 285 ASN A N 1
ATOM 2187 C CA . ASN A 1 285 ? 24.372 -3.033 22.046 1.00 32.16 285 ASN A CA 1
ATOM 2188 C C . ASN A 1 285 ? 24.816 -3.638 23.391 1.00 32.16 285 ASN A C 1
ATOM 2190 O O . ASN A 1 285 ? 25.522 -4.647 23.410 1.00 32.16 285 ASN A O 1
ATOM 2194 N N . THR A 1 286 ? 24.343 -3.075 24.513 1.00 24.52 286 THR A N 1
ATOM 2195 C CA . THR A 1 286 ? 24.631 -3.564 25.879 1.00 24.52 286 THR A CA 1
ATOM 2196 C C . THR A 1 286 ? 23.336 -3.819 26.660 1.00 24.52 286 THR A C 1
ATOM 2198 O O . THR A 1 286 ? 22.442 -2.973 26.684 1.00 24.52 286 THR A O 1
ATOM 2201 N N . TRP A 1 287 ? 23.246 -4.961 27.351 1.00 28.30 287 TRP A N 1
ATOM 2202 C CA . TRP A 1 287 ? 22.097 -5.373 28.173 1.00 28.30 287 TRP A CA 1
ATOM 2203 C C . TRP A 1 287 ? 22.337 -5.082 29.662 1.00 28.30 287 TRP A C 1
ATOM 2205 O O . TRP A 1 287 ? 23.435 -5.317 30.164 1.00 28.30 287 TRP A O 1
ATOM 2215 N N . ALA A 1 288 ? 21.315 -4.632 30.397 1.00 26.44 288 ALA A N 1
ATOM 2216 C CA . ALA A 1 288 ? 21.359 -4.549 31.860 1.00 26.44 288 ALA A CA 1
ATOM 2217 C C . ALA A 1 288 ? 20.050 -5.072 32.472 1.00 26.44 288 ALA A C 1
ATOM 2219 O O . ALA A 1 288 ? 18.981 -4.517 32.224 1.00 26.44 288 ALA A O 1
ATOM 2220 N N . ALA A 1 289 ? 20.135 -6.124 33.289 1.00 27.45 289 ALA A N 1
ATOM 2221 C CA . ALA A 1 289 ? 19.023 -6.620 34.098 1.00 27.45 289 ALA A CA 1
ATOM 2222 C C . ALA A 1 289 ? 19.032 -5.943 35.480 1.00 27.45 289 ALA A C 1
ATOM 2224 O O . ALA A 1 289 ? 20.090 -5.783 36.092 1.00 27.45 289 ALA A O 1
ATOM 2225 N N . ARG A 1 290 ? 17.857 -5.537 35.981 1.00 26.84 290 ARG A N 1
ATOM 2226 C CA . ARG A 1 290 ? 17.697 -4.904 37.302 1.00 26.84 290 ARG A CA 1
ATOM 2227 C C . ARG A 1 290 ? 17.297 -5.962 38.349 1.00 26.84 290 ARG A C 1
ATOM 2229 O O . ARG A 1 290 ? 16.404 -6.754 38.055 1.00 26.84 290 ARG A O 1
ATOM 2236 N N . PRO A 1 291 ? 17.885 -5.981 39.560 1.00 24.44 291 PRO A N 1
ATOM 2237 C CA . PRO A 1 291 ? 17.448 -6.888 40.623 1.00 24.44 291 PRO A CA 1
ATOM 2238 C C . PRO A 1 291 ? 16.084 -6.466 41.212 1.00 24.44 291 PRO A C 1
ATOM 2240 O O . PRO A 1 291 ? 15.801 -5.264 41.257 1.00 24.44 291 PRO A O 1
ATOM 2243 N N . PRO A 1 292 ? 15.254 -7.401 41.714 1.00 27.02 292 PRO A N 1
ATOM 2244 C CA . PRO A 1 292 ? 13.975 -7.077 42.356 1.00 27.02 292 PRO A CA 1
ATOM 2245 C C . PRO A 1 292 ? 14.176 -6.458 43.753 1.00 27.02 292 PRO A C 1
ATOM 2247 O O . PRO A 1 292 ? 15.037 -6.931 44.493 1.00 27.02 292 PRO A O 1
ATOM 2250 N N . GLY A 1 293 ? 13.355 -5.465 44.153 1.00 26.39 293 GLY A N 1
ATOM 2251 C CA . GLY A 1 293 ? 13.204 -5.131 45.585 1.00 26.39 293 GLY A CA 1
ATOM 2252 C C . GLY A 1 293 ? 12.935 -3.690 46.053 1.00 26.39 293 GLY A C 1
ATOM 2253 O O . GLY A 1 293 ? 13.029 -3.476 47.258 1.00 26.39 293 GLY A O 1
ATOM 2254 N N . HIS A 1 294 ? 12.604 -2.697 45.213 1.00 29.19 294 HIS A N 1
ATOM 2255 C CA . HIS A 1 294 ? 12.345 -1.331 45.717 1.00 29.19 294 HIS A CA 1
ATOM 2256 C C . HIS A 1 294 ? 11.133 -0.647 45.073 1.00 29.19 294 HIS A C 1
ATOM 2258 O O . HIS A 1 294 ? 11.017 -0.595 43.852 1.00 29.19 294 HIS A O 1
ATOM 2264 N N . GLU A 1 295 ? 10.254 -0.101 45.922 1.00 25.72 295 GLU A N 1
ATOM 2265 C CA . GLU A 1 295 ? 8.904 0.364 45.568 1.00 25.72 295 GLU A CA 1
ATOM 2266 C C . GLU A 1 295 ? 8.848 1.729 44.873 1.00 25.72 295 GLU A C 1
ATOM 2268 O O . GLU A 1 295 ? 7.820 2.038 44.293 1.00 25.72 295 GLU A O 1
ATOM 2273 N N . ASN A 1 296 ? 9.921 2.528 44.869 1.00 28.83 296 ASN A N 1
ATOM 2274 C CA . ASN A 1 296 ? 10.052 3.741 44.046 1.00 28.83 296 ASN A CA 1
ATOM 2275 C C . ASN A 1 296 ? 11.528 4.154 43.956 1.00 28.83 296 ASN A C 1
ATOM 2277 O O . ASN A 1 296 ? 12.145 4.415 44.991 1.00 28.83 296 ASN A O 1
ATOM 2281 N N . THR A 1 297 ? 12.134 4.237 42.761 1.00 22.67 297 THR A N 1
ATOM 2282 C CA . THR A 1 297 ? 13.453 4.900 42.615 1.00 22.67 297 THR A CA 1
ATOM 2283 C C . THR A 1 297 ? 13.840 5.246 41.173 1.00 22.67 297 THR A C 1
ATOM 2285 O O . THR A 1 297 ? 13.821 4.388 40.287 1.00 22.67 297 THR A O 1
ATOM 2288 N N . TRP A 1 298 ? 14.273 6.499 40.990 1.00 26.66 298 TRP A N 1
ATOM 2289 C CA . TRP A 1 298 ? 14.926 7.068 39.805 1.00 26.66 298 TRP A CA 1
ATOM 2290 C C . TRP A 1 298 ? 16.310 6.435 39.576 1.00 26.66 298 TRP A C 1
ATOM 2292 O O . TRP A 1 298 ? 17.048 6.231 40.539 1.00 26.66 298 TRP A O 1
ATOM 2302 N N . ALA A 1 299 ? 16.690 6.153 38.326 1.00 28.59 299 ALA A N 1
ATOM 2303 C CA . ALA A 1 299 ? 18.020 5.635 37.984 1.00 28.59 299 ALA A CA 1
ATOM 2304 C C . ALA A 1 299 ? 18.698 6.521 36.926 1.00 28.59 299 ALA A C 1
ATOM 2306 O O . ALA A 1 299 ? 18.118 6.782 35.875 1.00 28.59 299 ALA A O 1
ATOM 2307 N N . ALA A 1 300 ? 19.932 6.956 37.196 1.00 27.75 300 ALA A N 1
ATOM 2308 C CA . ALA A 1 300 ? 20.818 7.593 36.219 1.00 27.75 300 ALA A CA 1
ATOM 2309 C C . ALA A 1 300 ? 21.689 6.525 35.526 1.00 27.75 300 ALA A C 1
ATOM 2311 O O . ALA A 1 300 ? 22.164 5.604 36.194 1.00 27.75 300 ALA A O 1
ATOM 2312 N N . ARG A 1 301 ? 21.900 6.635 34.203 1.00 33.66 301 ARG A N 1
ATOM 2313 C CA . ARG A 1 301 ? 22.727 5.707 33.396 1.00 33.66 301 ARG A CA 1
ATOM 2314 C C . ARG A 1 301 ? 24.044 6.336 32.919 1.00 33.66 301 ARG A C 1
ATOM 2316 O O . ARG A 1 301 ? 24.113 7.561 32.822 1.00 33.66 301 ARG A O 1
ATOM 2323 N N . PRO A 1 302 ? 25.078 5.513 32.626 1.00 29.83 302 PRO A N 1
ATOM 2324 C CA . PRO A 1 302 ? 26.366 6.007 32.157 1.00 29.83 302 PRO A CA 1
ATOM 2325 C C . PRO A 1 302 ? 26.269 6.548 30.718 1.00 29.83 302 PRO A C 1
ATOM 2327 O O . PRO A 1 302 ? 25.473 6.022 29.938 1.00 29.83 302 PRO A O 1
ATOM 2330 N N . PRO A 1 303 ? 27.063 7.567 30.344 1.00 26.86 303 PRO A N 1
ATOM 2331 C CA . PRO A 1 303 ? 27.006 8.169 29.011 1.00 26.86 303 PRO A CA 1
ATOM 2332 C C . PRO A 1 303 ? 27.604 7.244 27.935 1.00 26.86 303 PRO A C 1
ATOM 2334 O O . PRO A 1 303 ? 28.667 6.672 28.172 1.00 26.86 303 PRO A O 1
ATOM 2337 N N . GLY A 1 304 ? 26.981 7.172 26.746 1.00 29.23 304 GLY A N 1
ATOM 2338 C CA . GLY A 1 304 ? 27.654 6.720 25.511 1.00 29.23 304 GLY A CA 1
ATOM 2339 C C . GLY A 1 304 ? 27.118 5.483 24.766 1.00 29.23 304 GLY A C 1
ATOM 2340 O O . GLY A 1 304 ? 27.920 4.827 24.114 1.00 29.23 304 GLY A O 1
ATOM 2341 N N . HIS A 1 305 ? 25.825 5.136 24.832 1.00 38.44 305 HIS A N 1
ATOM 2342 C CA . HIS A 1 305 ? 2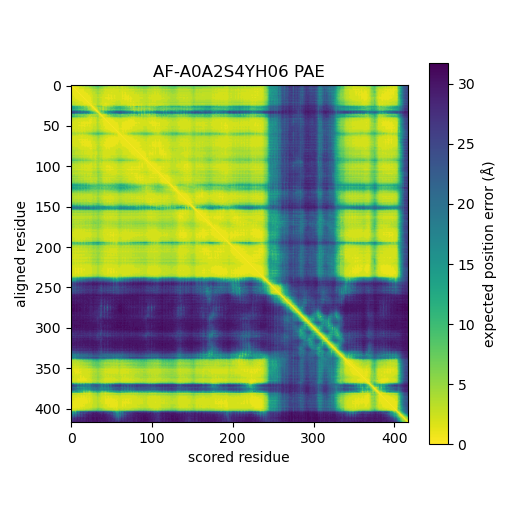5.261 4.005 24.064 1.00 38.44 305 HIS A CA 1
ATOM 2343 C C . HIS A 1 305 ? 23.939 4.375 23.366 1.00 38.44 305 HIS A C 1
ATOM 2345 O O . HIS A 1 305 ? 23.087 4.994 24.000 1.00 38.44 305 HIS A O 1
ATOM 2351 N N . GLU A 1 306 ? 23.764 3.983 22.095 1.00 31.23 306 GLU A N 1
ATOM 2352 C CA . GLU A 1 306 ? 22.672 4.450 21.212 1.00 31.23 306 GLU A CA 1
ATOM 2353 C C . GLU A 1 306 ? 21.326 3.721 21.391 1.00 31.23 306 GLU A C 1
ATOM 2355 O O . GLU A 1 306 ? 20.276 4.351 21.271 1.00 31.23 306 GLU A O 1
ATOM 2360 N N . ASN A 1 307 ? 21.329 2.430 21.746 1.00 36.75 307 ASN A N 1
ATOM 2361 C CA . ASN A 1 307 ? 20.108 1.620 21.869 1.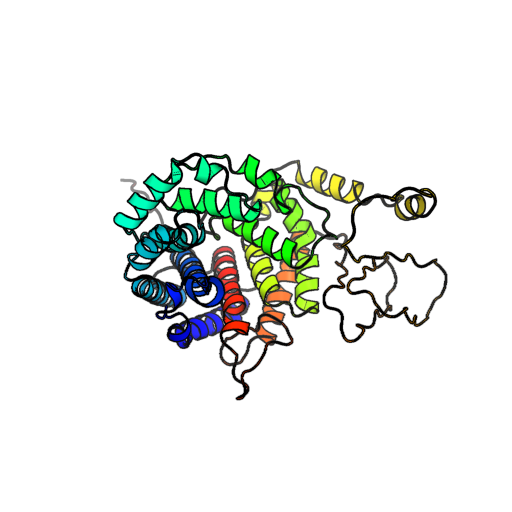00 36.75 307 ASN A CA 1
ATOM 2362 C C . ASN A 1 307 ? 20.021 0.946 23.242 1.00 36.75 307 ASN A C 1
ATOM 2364 O O . ASN A 1 307 ? 21.019 0.462 23.784 1.00 36.75 307 ASN A O 1
ATOM 2368 N N . THR A 1 308 ? 18.833 0.884 23.851 1.00 31.27 308 THR A N 1
ATOM 2369 C CA . THR A 1 308 ? 18.627 0.127 25.098 1.00 31.27 308 THR A CA 1
ATOM 2370 C C . THR A 1 308 ? 17.227 -0.451 25.189 1.00 31.27 308 THR A C 1
ATOM 2372 O O . THR A 1 308 ? 16.256 0.208 24.859 1.00 31.27 308 THR A O 1
ATOM 2375 N N . TRP A 1 309 ? 17.126 -1.669 25.714 1.00 33.06 309 TRP A N 1
ATOM 2376 C CA . TRP A 1 309 ? 15.880 -2.412 25.865 1.00 33.06 309 TRP A CA 1
ATOM 2377 C C . TRP A 1 309 ? 15.510 -2.575 27.343 1.00 33.06 309 TRP A C 1
ATOM 2379 O O . TRP A 1 309 ? 16.380 -2.849 28.173 1.00 33.06 309 TRP A O 1
ATOM 2389 N N . ALA A 1 310 ? 14.222 -2.449 27.673 1.00 36.91 310 ALA A N 1
ATOM 2390 C CA . ALA A 1 310 ? 13.681 -2.800 28.985 1.00 36.91 310 ALA A CA 1
ATOM 2391 C C . ALA A 1 310 ? 12.340 -3.530 28.825 1.00 36.91 310 ALA A C 1
ATOM 2393 O O . ALA A 1 310 ? 11.395 -2.990 28.255 1.00 36.91 310 ALA A O 1
ATOM 2394 N N . ALA A 1 311 ? 12.247 -4.754 29.347 1.00 31.78 311 ALA A N 1
ATOM 2395 C CA . ALA A 1 311 ? 10.982 -5.475 29.443 1.00 31.78 311 ALA A CA 1
ATOM 2396 C C . ALA A 1 311 ? 10.172 -4.956 30.643 1.00 31.78 311 ALA A C 1
ATOM 2398 O O . ALA A 1 311 ? 10.728 -4.763 31.728 1.00 31.78 311 ALA A O 1
ATOM 2399 N N . ARG A 1 312 ? 8.860 -4.753 30.467 1.00 36.03 312 ARG A N 1
ATOM 2400 C CA . ARG A 1 312 ? 7.942 -4.381 31.554 1.00 36.03 312 ARG A CA 1
ATOM 2401 C C . ARG A 1 312 ? 7.383 -5.652 32.212 1.00 36.03 312 ARG A C 1
ATOM 2403 O O . ARG A 1 312 ? 6.708 -6.414 31.521 1.00 36.03 312 ARG A O 1
ATOM 2410 N N . PRO A 1 313 ? 7.612 -5.902 33.513 1.00 30.73 313 PRO A N 1
ATOM 2411 C CA . PRO A 1 313 ? 6.971 -7.018 34.201 1.00 30.73 313 PRO A CA 1
ATOM 2412 C C . PRO A 1 313 ? 5.455 -6.786 34.359 1.00 30.73 313 PRO A C 1
ATOM 2414 O O . PRO A 1 313 ? 5.021 -5.631 34.458 1.00 30.73 313 PRO A O 1
ATOM 2417 N N . PRO A 1 314 ? 4.635 -7.848 34.437 1.00 30.23 314 PRO A N 1
ATOM 2418 C CA . PRO A 1 314 ? 3.225 -7.731 34.799 1.00 30.23 314 PRO A CA 1
ATOM 2419 C C . PRO A 1 314 ? 3.061 -7.249 36.254 1.00 30.23 314 PRO A C 1
ATOM 2421 O O . PRO A 1 314 ? 3.761 -7.733 37.139 1.00 30.23 314 PRO A O 1
ATOM 2424 N N . GLY A 1 315 ? 2.110 -6.341 36.515 1.00 29.02 315 GLY A N 1
ATOM 2425 C CA . GLY A 1 315 ? 1.610 -6.064 37.875 1.00 29.02 315 GLY A CA 1
ATOM 2426 C C . GLY A 1 315 ? 2.011 -4.744 38.552 1.00 29.02 315 GLY A C 1
ATOM 2427 O O . GLY A 1 315 ? 1.669 -4.560 39.716 1.00 29.02 315 GLY A O 1
ATOM 2428 N N . HIS A 1 316 ? 2.682 -3.809 37.873 1.00 34.28 316 HIS A N 1
ATOM 2429 C CA . HIS A 1 316 ? 3.010 -2.498 38.455 1.00 34.28 316 HIS A CA 1
ATOM 2430 C C . HIS A 1 316 ? 2.266 -1.357 37.749 1.00 34.28 316 HIS A C 1
ATOM 2432 O O . HIS A 1 316 ? 2.418 -1.162 36.545 1.00 34.28 316 HIS A O 1
ATOM 2438 N N . GLU A 1 317 ? 1.459 -0.609 38.510 1.00 27.33 317 GLU A N 1
ATOM 2439 C CA . GLU A 1 317 ? 0.573 0.443 37.984 1.00 27.33 317 GLU A CA 1
ATOM 2440 C C . GLU A 1 317 ? 1.301 1.763 37.680 1.00 27.33 317 GLU A C 1
ATOM 2442 O O . GLU A 1 317 ? 0.833 2.525 36.845 1.00 27.33 317 GLU A O 1
ATOM 2447 N N . ASN A 1 318 ? 2.477 2.016 38.272 1.00 30.77 318 ASN A N 1
ATOM 2448 C CA . ASN A 1 318 ? 3.218 3.270 38.101 1.00 30.77 318 ASN A CA 1
ATOM 2449 C C . ASN A 1 318 ? 4.728 3.014 37.957 1.00 30.77 318 ASN A C 1
ATOM 2451 O O . ASN A 1 318 ? 5.438 2.863 38.951 1.00 30.77 318 ASN A O 1
ATOM 2455 N N . THR A 1 319 ? 5.266 2.975 36.735 1.00 27.80 319 THR A N 1
ATOM 2456 C CA . THR A 1 319 ? 6.726 3.044 36.531 1.00 27.80 319 THR A CA 1
ATOM 2457 C C . THR A 1 319 ? 7.050 3.791 35.242 1.00 27.80 319 THR A C 1
ATOM 2459 O O . THR A 1 319 ? 6.732 3.334 34.149 1.00 27.80 319 THR A O 1
ATOM 2462 N N . TRP A 1 320 ? 7.683 4.956 35.383 1.00 28.52 320 TRP A N 1
ATOM 2463 C CA . TRP A 1 320 ? 8.082 5.830 34.282 1.00 28.52 320 TRP A CA 1
ATOM 2464 C C . TRP A 1 320 ? 9.498 5.474 33.817 1.00 28.52 320 TRP A C 1
ATOM 2466 O O . TRP A 1 320 ? 10.440 5.549 34.607 1.00 28.52 320 TRP A O 1
ATOM 2476 N N . ALA A 1 321 ? 9.669 5.131 32.541 1.00 33.53 321 ALA A N 1
ATOM 2477 C CA . ALA A 1 321 ? 10.967 5.231 31.881 1.00 33.53 321 ALA A CA 1
ATOM 2478 C C . ALA A 1 321 ? 11.013 6.594 31.182 1.00 33.53 321 ALA A C 1
ATOM 2480 O O . ALA A 1 321 ? 10.304 6.822 30.206 1.00 33.53 321 ALA A O 1
ATOM 2481 N N . ALA A 1 322 ? 11.790 7.534 31.719 1.00 28.92 322 ALA A N 1
ATOM 2482 C CA . ALA A 1 322 ? 11.994 8.816 31.058 1.00 28.92 322 ALA A CA 1
ATOM 2483 C C . ALA A 1 322 ? 12.802 8.607 29.765 1.00 28.92 322 ALA A C 1
ATOM 2485 O O . ALA A 1 322 ? 13.888 8.029 29.818 1.00 28.92 322 ALA A O 1
ATOM 2486 N N . ARG A 1 323 ? 12.288 9.111 28.633 1.00 33.66 323 ARG A N 1
ATOM 2487 C CA . ARG A 1 323 ? 13.033 9.335 27.380 1.00 33.66 323 ARG A CA 1
ATOM 2488 C C . ARG A 1 323 ? 14.226 10.254 27.692 1.00 33.66 323 ARG A C 1
ATOM 2490 O O . ARG A 1 323 ? 13.989 11.414 28.036 1.00 33.66 323 ARG A O 1
ATOM 2497 N N . PRO A 1 324 ? 15.492 9.801 27.613 1.00 28.89 324 PRO A N 1
ATOM 2498 C CA . PRO A 1 324 ? 16.615 10.724 27.657 1.00 28.89 324 PRO A CA 1
ATOM 2499 C C . PRO A 1 324 ? 16.668 11.499 26.330 1.00 28.89 324 PRO A C 1
ATOM 2501 O O . PRO A 1 324 ? 16.291 10.950 25.292 1.00 28.89 324 PRO A O 1
ATOM 2504 N N . PRO A 1 325 ? 17.138 12.753 26.317 1.00 28.03 325 PRO A N 1
ATOM 2505 C CA . PRO A 1 325 ? 17.343 13.477 25.069 1.00 28.03 325 PRO A CA 1
ATOM 2506 C C . PRO A 1 325 ? 18.445 12.787 24.246 1.00 28.03 325 PRO A C 1
ATOM 2508 O O . PRO A 1 325 ? 19.554 12.629 24.752 1.00 28.03 325 PRO A O 1
ATOM 2511 N N . GLY A 1 326 ? 18.149 12.411 22.995 1.00 29.52 326 GLY A N 1
ATOM 2512 C CA . GLY A 1 326 ? 19.167 12.040 21.999 1.00 29.52 326 GLY A CA 1
ATOM 2513 C C . GLY A 1 326 ? 19.308 10.560 21.612 1.00 29.52 326 GLY A C 1
ATOM 2514 O O . GLY A 1 326 ? 20.369 10.205 21.110 1.00 29.52 326 GLY A O 1
ATOM 2515 N N . HIS A 1 327 ? 18.304 9.698 21.816 1.00 36.12 327 HIS A N 1
ATOM 2516 C CA . HIS A 1 327 ? 18.384 8.284 21.402 1.00 36.12 327 HIS A CA 1
ATOM 2517 C C . HIS A 1 327 ? 17.153 7.834 20.598 1.00 36.12 327 HIS A C 1
ATOM 2519 O O . HIS A 1 327 ? 16.024 8.044 21.039 1.00 36.12 327 HIS A O 1
ATOM 2525 N N . GLU A 1 328 ? 17.388 7.217 19.434 1.00 34.09 328 GLU A N 1
ATOM 2526 C CA . GLU A 1 328 ? 16.388 6.992 18.374 1.00 34.09 328 GLU A CA 1
ATOM 2527 C C . GLU A 1 328 ? 15.629 5.650 18.474 1.00 34.09 328 GLU A C 1
ATOM 2529 O O . GLU A 1 328 ? 14.535 5.546 17.928 1.00 34.09 328 GLU A O 1
ATOM 2534 N N . ASN A 1 329 ? 16.131 4.628 19.194 1.00 38.41 329 ASN A N 1
ATOM 2535 C CA . ASN A 1 329 ? 15.523 3.280 19.175 1.00 38.41 329 ASN A CA 1
ATOM 2536 C C . ASN A 1 329 ? 15.439 2.600 20.559 1.00 38.41 329 ASN A C 1
ATOM 2538 O O . ASN A 1 329 ? 16.207 1.692 20.880 1.00 38.41 329 ASN A O 1
ATOM 2542 N N . THR A 1 330 ? 14.486 3.007 21.401 1.00 34.09 330 THR A N 1
ATOM 2543 C CA . THR A 1 330 ? 14.143 2.284 22.645 1.00 34.09 330 THR A CA 1
ATOM 2544 C C . THR A 1 330 ? 12.643 2.000 22.678 1.00 34.09 330 THR A C 1
ATOM 2546 O O . THR A 1 330 ? 11.855 2.926 22.850 1.00 34.09 330 THR A O 1
ATOM 2549 N N . TRP A 1 331 ? 12.249 0.727 22.538 1.00 42.22 331 TRP A N 1
ATOM 2550 C CA . TRP A 1 331 ? 10.844 0.307 22.439 1.00 42.22 331 TRP A CA 1
ATOM 2551 C C . TRP A 1 331 ? 10.505 -0.793 23.451 1.00 42.22 331 TRP A C 1
ATOM 2553 O O . TRP A 1 331 ? 11.315 -1.684 23.713 1.00 42.22 331 TRP A O 1
ATOM 2563 N N . ALA A 1 332 ? 9.292 -0.751 24.005 1.00 41.53 332 ALA A N 1
ATOM 2564 C CA . ALA A 1 332 ? 8.746 -1.805 24.855 1.00 41.53 332 ALA A CA 1
ATOM 2565 C C . ALA A 1 332 ? 7.362 -2.206 24.329 1.00 41.53 332 ALA A C 1
ATOM 2567 O O . ALA A 1 332 ? 6.391 -1.482 24.531 1.00 41.53 332 ALA A O 1
ATOM 2568 N N . ALA A 1 333 ? 7.269 -3.355 23.654 1.00 41.50 333 ALA A N 1
ATOM 2569 C CA . ALA A 1 333 ? 5.989 -3.883 23.191 1.00 41.50 333 ALA A CA 1
ATOM 2570 C C . ALA A 1 333 ? 5.112 -4.295 24.387 1.00 41.50 333 ALA A C 1
ATOM 2572 O O . ALA A 1 333 ? 5.565 -4.987 25.307 1.00 41.50 333 ALA A O 1
ATOM 2573 N N . ARG A 1 334 ? 3.841 -3.885 24.374 1.00 46.00 334 ARG A N 1
ATOM 2574 C CA . ARG A 1 334 ? 2.855 -4.303 25.376 1.00 46.00 334 ARG A CA 1
ATOM 2575 C C . ARG A 1 334 ? 2.478 -5.770 25.151 1.00 46.00 334 ARG A C 1
ATOM 2577 O O . ARG A 1 334 ? 2.174 -6.170 24.035 1.00 46.00 334 ARG A O 1
ATOM 2584 N N . ALA A 1 335 ? 2.479 -6.592 26.200 1.00 48.50 335 ALA A N 1
ATOM 2585 C CA . ALA A 1 335 ? 2.000 -7.969 26.073 1.00 48.50 335 ALA A CA 1
ATOM 2586 C C . ALA A 1 335 ? 0.485 -7.991 25.751 1.00 48.50 335 ALA A C 1
ATOM 2588 O O . ALA A 1 335 ? -0.254 -7.187 26.334 1.00 48.50 335 ALA A O 1
ATOM 2589 N N . PRO A 1 336 ? 0.004 -8.901 24.879 1.00 56.69 336 PRO A N 1
ATOM 2590 C CA . PRO A 1 336 ? -1.419 -9.090 24.627 1.00 56.69 336 PRO A CA 1
ATOM 2591 C C . PRO A 1 336 ? -2.155 -9.403 25.933 1.00 56.69 336 PRO A C 1
ATOM 2593 O O . PRO A 1 336 ? -1.677 -10.187 26.755 1.00 56.69 336 PRO A O 1
ATOM 2596 N N . GLY A 1 337 ? -3.324 -8.794 26.139 1.00 53.84 337 GLY A N 1
ATOM 2597 C CA . GLY A 1 337 ? -4.189 -9.138 27.269 1.00 53.84 337 GLY A CA 1
ATOM 2598 C C . GLY A 1 337 ? -4.772 -10.553 27.136 1.00 53.84 337 GLY A C 1
ATOM 2599 O O . GLY A 1 337 ? -4.833 -11.111 26.045 1.00 53.84 337 GLY A O 1
ATOM 2600 N N . HIS A 1 338 ? -5.274 -11.125 28.235 1.00 50.44 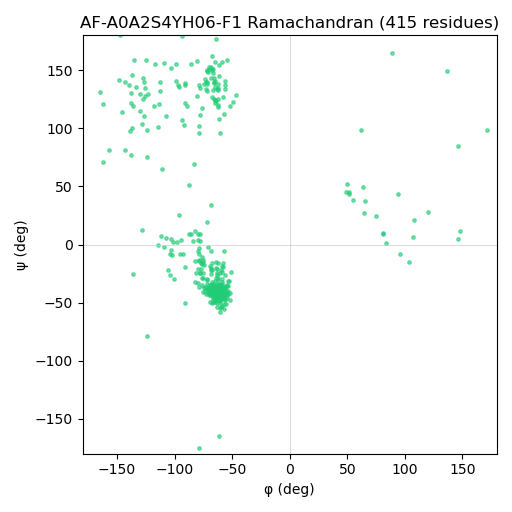338 HIS A N 1
ATOM 2601 C CA . HIS A 1 338 ? -5.884 -12.469 28.270 1.00 50.44 338 HIS A CA 1
ATOM 2602 C C . HIS A 1 338 ? -7.274 -12.577 27.582 1.00 50.44 338 HIS A C 1
ATOM 2604 O O . HIS A 1 338 ? -8.035 -13.495 27.883 1.00 50.44 338 HIS A O 1
ATOM 2610 N N . GLY A 1 339 ? -7.636 -11.639 26.699 1.00 63.94 339 GLY A N 1
ATOM 2611 C CA . GLY A 1 339 ? -8.946 -11.563 26.035 1.00 63.94 339 GLY A CA 1
ATOM 2612 C C . GLY A 1 339 ? -9.001 -12.243 24.662 1.00 63.94 339 GLY A C 1
ATOM 2613 O O . GLY A 1 339 ? -8.005 -12.781 24.183 1.00 63.94 339 GLY A O 1
ATOM 2614 N N . ASP A 1 340 ? -10.176 -12.201 24.023 1.00 78.31 340 ASP A N 1
ATOM 2615 C CA . ASP A 1 340 ? -10.337 -12.588 22.615 1.00 78.31 340 ASP A CA 1
ATOM 2616 C C . ASP A 1 340 ? -9.492 -11.656 21.721 1.00 78.31 340 ASP A C 1
ATOM 2618 O O . ASP A 1 340 ? -9.727 -10.440 21.726 1.00 78.31 340 ASP A O 1
ATOM 2622 N N . PRO A 1 341 ? -8.506 -12.186 20.970 1.00 75.31 341 PRO A N 1
ATOM 2623 C CA . PRO A 1 341 ? -7.609 -11.365 20.164 1.00 75.31 341 PRO A CA 1
ATOM 2624 C C . PRO A 1 341 ? -8.349 -10.618 19.044 1.00 75.31 341 PRO A C 1
ATOM 2626 O O . PRO A 1 341 ? -7.960 -9.502 18.701 1.00 75.31 341 PRO A O 1
ATOM 2629 N N . TRP A 1 342 ? -9.463 -11.153 18.532 1.00 78.94 342 TRP A N 1
ATOM 2630 C CA . TRP A 1 342 ? -10.275 -10.465 17.524 1.00 78.94 342 TRP A CA 1
ATOM 2631 C C . TRP A 1 342 ? -11.008 -9.257 18.100 1.00 78.94 342 TRP A C 1
ATOM 2633 O O . TRP A 1 342 ? -11.007 -8.183 17.494 1.00 78.94 342 TRP A O 1
ATOM 2643 N N . ALA A 1 343 ? -11.595 -9.399 19.290 1.00 81.44 343 ALA A N 1
ATOM 2644 C CA . ALA A 1 343 ? -12.214 -8.283 19.997 1.00 81.44 343 ALA A CA 1
ATOM 2645 C C . ALA A 1 343 ? -11.186 -7.197 20.358 1.00 81.44 343 ALA A C 1
ATOM 2647 O O . ALA A 1 343 ? -11.460 -6.009 20.177 1.00 81.44 343 ALA A O 1
ATOM 2648 N N . ALA A 1 344 ? -9.990 -7.594 20.809 1.00 80.38 344 ALA A N 1
ATOM 2649 C CA . ALA A 1 344 ? -8.897 -6.666 21.101 1.00 80.38 344 ALA A CA 1
ATOM 2650 C C . ALA A 1 344 ? -8.455 -5.893 19.848 1.00 80.38 344 ALA A C 1
ATOM 2652 O O . ALA A 1 344 ? -8.304 -4.672 19.893 1.00 80.38 344 ALA A O 1
ATOM 2653 N N . LEU A 1 345 ? -8.318 -6.582 18.712 1.00 84.44 345 LEU A N 1
ATOM 2654 C CA . LEU A 1 345 ? -7.979 -5.954 17.440 1.00 84.44 345 LEU A CA 1
ATOM 2655 C C . LEU A 1 345 ? -9.079 -5.008 16.939 1.00 84.44 345 LEU A C 1
ATOM 2657 O O . LEU A 1 345 ? -8.778 -3.940 16.409 1.00 84.44 345 LEU A O 1
ATOM 2661 N N . ALA A 1 346 ? -10.353 -5.362 17.101 1.00 85.50 346 ALA A N 1
ATOM 2662 C CA . ALA A 1 346 ? -11.464 -4.494 16.715 1.00 85.50 346 ALA A CA 1
ATOM 2663 C C . ALA A 1 346 ? -11.525 -3.205 17.556 1.00 85.50 346 ALA A C 1
ATOM 2665 O O . ALA A 1 346 ? -11.801 -2.135 17.010 1.00 85.50 346 ALA A O 1
ATOM 2666 N N . ALA A 1 347 ? -11.254 -3.298 18.863 1.00 85.38 347 ALA A N 1
ATOM 2667 C CA . ALA A 1 347 ? -11.184 -2.142 19.757 1.00 85.38 347 ALA A CA 1
ATOM 2668 C C . ALA A 1 347 ? -9.992 -1.235 19.412 1.00 85.38 347 ALA A C 1
ATOM 2670 O O . ALA A 1 347 ? -10.179 -0.042 19.181 1.00 85.38 347 ALA A O 1
ATOM 2671 N N . CYS A 1 348 ? -8.800 -1.822 19.267 1.00 88.44 348 CYS A N 1
ATOM 2672 C CA . CYS A 1 348 ? -7.578 -1.101 18.910 1.00 88.44 348 CYS A CA 1
ATOM 2673 C C . CYS A 1 348 ? -7.712 -0.360 17.566 1.00 88.44 348 CYS A C 1
ATOM 2675 O O . CYS A 1 348 ? -7.282 0.782 17.441 1.00 88.44 348 CYS A O 1
ATOM 2677 N N . GLN A 1 349 ? -8.386 -0.951 16.571 1.00 91.75 349 GLN A N 1
ATOM 2678 C CA . GLN A 1 349 ? -8.669 -0.263 15.305 1.00 91.75 349 GLN A CA 1
ATOM 2679 C C . GLN A 1 349 ? -9.553 0.981 15.478 1.00 91.75 349 GLN A C 1
ATOM 2681 O O . GLN A 1 349 ? -9.322 1.984 14.809 1.00 91.75 349 GLN A O 1
ATOM 2686 N N . ASP A 1 350 ? -10.574 0.940 16.340 1.00 89.88 350 ASP A N 1
ATOM 2687 C CA . ASP A 1 350 ? -11.446 2.102 16.569 1.00 89.88 350 ASP A CA 1
ATOM 2688 C C . ASP A 1 350 ? -10.670 3.278 17.182 1.00 89.88 350 ASP A C 1
ATOM 2690 O O . ASP A 1 350 ? -10.800 4.416 16.723 1.00 89.88 350 ASP A O 1
ATOM 2694 N N . GLU A 1 351 ? -9.815 2.980 18.160 1.00 91.62 351 GLU A N 1
ATOM 2695 C CA . GLU A 1 351 ? -8.915 3.944 18.799 1.00 91.62 351 GLU A CA 1
ATOM 2696 C C . GLU A 1 351 ? -7.887 4.497 17.806 1.00 91.62 351 GLU A C 1
ATOM 2698 O O . GLU A 1 351 ? -7.695 5.710 17.731 1.00 91.62 351 GLU A O 1
ATOM 2703 N N . ALA A 1 352 ? -7.302 3.636 16.972 1.00 95.69 352 ALA A N 1
ATOM 2704 C CA . ALA A 1 352 ? -6.344 4.027 15.945 1.00 95.69 352 ALA A CA 1
ATOM 2705 C C . ALA A 1 352 ? -6.942 5.006 14.923 1.00 95.69 352 ALA A C 1
ATOM 2707 O O . ALA A 1 352 ? -6.333 6.030 14.616 1.00 95.69 352 ALA A O 1
ATOM 2708 N N . TRP A 1 353 ? -8.161 4.752 14.431 1.00 97.50 353 TRP A N 1
ATOM 2709 C CA . TRP A 1 353 ? -8.837 5.684 13.521 1.00 97.50 353 TRP A CA 1
ATOM 2710 C C . TRP A 1 353 ? -9.164 7.023 14.192 1.00 97.50 353 TRP A C 1
ATOM 2712 O O . TRP A 1 353 ? -9.084 8.068 13.543 1.00 97.50 353 TRP A O 1
ATOM 2722 N N . ALA A 1 354 ? -9.511 7.018 15.482 1.00 95.44 354 ALA A N 1
ATOM 2723 C CA . ALA A 1 354 ? -9.715 8.250 16.240 1.00 95.44 354 ALA A CA 1
ATOM 2724 C C . ALA A 1 354 ? -8.402 9.031 16.435 1.00 95.44 354 ALA A C 1
ATOM 2726 O O . ALA A 1 354 ? -8.394 10.252 16.274 1.00 95.44 354 ALA A O 1
ATOM 2727 N N . ALA A 1 355 ? -7.298 8.339 16.721 1.00 95.38 355 ALA A N 1
ATOM 2728 C CA . ALA A 1 355 ? -5.974 8.939 16.853 1.00 95.38 355 ALA A CA 1
ATOM 2729 C C . ALA A 1 355 ? -5.490 9.548 15.527 1.00 95.38 355 ALA A C 1
ATOM 2731 O O . ALA A 1 355 ? -5.040 10.691 15.512 1.00 95.38 355 ALA A O 1
ATOM 2732 N N . LEU A 1 356 ? -5.682 8.853 14.399 1.00 95.94 356 LEU A N 1
ATOM 2733 C CA . LEU A 1 356 ? -5.377 9.394 13.070 1.00 95.94 356 LEU A CA 1
ATOM 2734 C C . LEU A 1 356 ? -6.212 10.630 12.735 1.00 95.94 356 LEU A C 1
ATOM 2736 O O . LEU A 1 356 ? -5.683 11.600 12.195 1.00 95.94 356 LEU A O 1
ATOM 2740 N N . ALA A 1 357 ? -7.506 10.632 13.069 1.00 96.00 357 ALA A N 1
ATOM 2741 C CA . ALA A 1 357 ? -8.349 11.810 12.877 1.00 96.00 357 ALA A CA 1
ATOM 2742 C C . ALA A 1 357 ? -7.846 13.020 13.684 1.00 96.00 357 ALA A C 1
ATOM 2744 O O . ALA A 1 357 ? -7.933 14.145 13.197 1.00 96.00 357 ALA A O 1
ATOM 2745 N N . ALA A 1 358 ? -7.296 12.789 14.881 1.00 94.25 358 ALA A N 1
ATOM 2746 C CA . ALA A 1 358 ? -6.720 13.832 15.726 1.00 94.25 358 ALA A CA 1
ATOM 2747 C C . ALA A 1 358 ? -5.335 14.312 15.251 1.00 94.25 358 ALA A C 1
ATOM 2749 O O . ALA A 1 358 ? -5.032 15.496 15.383 1.00 94.25 358 ALA A O 1
ATOM 2750 N N . ALA A 1 359 ? -4.508 13.417 14.703 1.00 92.88 359 ALA A N 1
ATOM 2751 C CA . ALA A 1 359 ? -3.171 13.736 14.197 1.00 92.88 359 ALA A CA 1
ATOM 2752 C C . ALA A 1 359 ? -3.184 14.425 12.821 1.00 92.88 359 ALA A C 1
ATOM 2754 O O . ALA A 1 359 ? -2.246 15.136 12.468 1.00 92.88 359 ALA A O 1
ATOM 2755 N N . ARG A 1 360 ? -4.241 14.214 12.029 1.00 94.19 360 ARG A N 1
ATOM 2756 C CA . ARG A 1 360 ? -4.390 14.784 10.687 1.00 94.19 360 ARG A CA 1
ATOM 2757 C C . ARG A 1 360 ? -4.503 16.312 10.725 1.00 94.19 360 ARG A C 1
ATOM 2759 O O . ARG A 1 360 ? -5.313 16.882 11.456 1.00 94.19 360 ARG A O 1
ATOM 2766 N N . HIS A 1 361 ? -3.785 16.981 9.831 1.00 93.00 361 HIS A N 1
ATOM 2767 C CA . HIS A 1 361 ? -3.919 18.414 9.597 1.00 93.00 361 HIS A CA 1
ATOM 2768 C C . HIS A 1 361 ? -5.298 18.789 9.021 1.00 93.00 361 HIS A C 1
ATOM 2770 O O . HIS A 1 361 ? -5.936 17.988 8.328 1.00 93.00 361 HIS A O 1
ATOM 2776 N N . PRO A 1 362 ? -5.747 20.051 9.189 1.00 92.19 362 PRO A N 1
ATOM 2777 C CA . PRO A 1 362 ? -6.967 20.548 8.547 1.00 92.19 362 PRO A CA 1
ATOM 2778 C C . PRO A 1 362 ? -6.972 20.408 7.017 1.00 92.19 362 PRO A C 1
ATOM 2780 O O . PRO A 1 362 ? -8.039 20.298 6.419 1.00 92.19 362 PRO A O 1
ATOM 2783 N N . SER A 1 363 ? -5.792 20.392 6.386 1.00 93.75 363 SER A N 1
ATOM 2784 C CA . SER A 1 363 ? -5.623 20.175 4.944 1.00 93.75 363 SER A CA 1
ATOM 2785 C C . SER A 1 363 ? -5.970 18.752 4.494 1.00 93.75 363 SER A C 1
ATOM 2787 O O . SER A 1 363 ? -6.229 18.545 3.312 1.00 93.75 363 SER A O 1
ATOM 2789 N N . GLY A 1 364 ? -5.976 17.784 5.414 1.00 95.56 364 GLY A N 1
ATOM 2790 C CA . GLY A 1 364 ? -6.122 16.358 5.132 1.00 95.56 364 GLY A CA 1
ATOM 2791 C C . GLY A 1 364 ? -4.817 15.564 5.218 1.00 95.56 364 GLY A C 1
ATOM 2792 O O . GLY A 1 364 ? -4.885 14.343 5.319 1.00 95.56 364 GLY A O 1
ATOM 2793 N N . ALA A 1 365 ? -3.662 16.234 5.236 1.00 96.06 365 ALA A N 1
ATOM 2794 C CA . ALA A 1 365 ? -2.358 15.593 5.391 1.00 96.06 365 ALA A CA 1
ATOM 2795 C C . ALA A 1 365 ? -2.205 14.941 6.772 1.00 96.06 365 ALA A C 1
ATOM 2797 O O . ALA A 1 365 ? -2.646 15.497 7.779 1.00 96.06 365 ALA A O 1
ATOM 2798 N N . ILE A 1 366 ? -1.544 13.795 6.826 1.00 95.19 366 ILE A N 1
ATOM 2799 C CA . ILE A 1 366 ? -1.140 13.103 8.051 1.00 95.19 366 ILE A CA 1
ATOM 2800 C C . ILE A 1 366 ? 0.390 13.165 8.092 1.00 95.19 366 ILE A C 1
ATOM 2802 O O . ILE A 1 366 ? 1.006 12.916 7.061 1.00 95.19 366 ILE A O 1
ATOM 2806 N N . PRO A 1 367 ? 1.023 13.549 9.209 1.00 93.88 367 PRO A N 1
ATOM 2807 C CA . PRO A 1 367 ? 2.481 13.514 9.309 1.00 93.88 367 PRO A CA 1
ATOM 2808 C C . PRO A 1 367 ? 2.977 12.067 9.362 1.00 93.88 367 PRO A C 1
ATOM 2810 O O . PRO A 1 367 ? 2.240 11.185 9.785 1.00 93.88 367 PRO A O 1
ATOM 2813 N N . GLU A 1 368 ? 4.198 11.777 8.920 1.00 89.12 368 GLU A N 1
ATOM 2814 C CA . GLU A 1 368 ? 4.783 10.435 9.078 1.00 89.12 368 GLU A CA 1
ATOM 2815 C C . GLU A 1 368 ? 5.099 10.126 10.551 1.00 89.12 368 GLU A C 1
ATOM 2817 O O . GLU A 1 368 ? 4.867 9.010 11.026 1.00 89.12 368 GLU A O 1
ATOM 2822 N N . GLU A 1 369 ? 5.556 11.144 11.287 1.00 88.19 369 GLU A N 1
ATOM 2823 C CA . GLU A 1 369 ? 5.923 11.075 12.703 1.00 88.19 369 GLU A CA 1
ATOM 2824 C C . GLU A 1 369 ? 5.369 12.272 13.493 1.00 88.19 369 GLU A C 1
ATOM 2826 O O . GLU A 1 369 ? 5.088 13.325 12.924 1.00 88.19 369 GLU A O 1
ATOM 2831 N N . ALA A 1 370 ? 5.227 12.159 14.818 1.00 73.00 370 ALA A N 1
ATOM 2832 C CA . ALA A 1 370 ? 4.718 13.249 15.666 1.00 73.00 370 ALA A CA 1
ATOM 2833 C C . ALA A 1 370 ? 5.551 14.549 15.612 1.00 73.00 370 ALA A C 1
ATOM 2835 O O . ALA A 1 370 ? 5.011 15.619 15.886 1.00 73.00 370 ALA A O 1
ATOM 2836 N N . GLU A 1 371 ? 6.834 14.470 15.244 1.00 63.56 371 GLU A N 1
ATOM 2837 C CA . GLU A 1 371 ? 7.717 15.625 15.006 1.00 63.56 371 GLU A CA 1
ATOM 2838 C C . GLU A 1 371 ? 7.797 15.994 13.504 1.00 63.56 371 GLU A C 1
ATOM 2840 O O . GLU A 1 371 ? 8.789 16.565 13.054 1.00 63.56 371 GLU A O 1
ATOM 2845 N N . GLY A 1 372 ? 6.771 15.651 12.712 1.00 54.47 372 GLY A N 1
ATOM 2846 C CA . GLY A 1 372 ? 6.717 15.907 11.272 1.00 54.47 372 GLY A CA 1
ATOM 2847 C C . GLY A 1 372 ? 7.057 17.358 10.930 1.00 54.47 372 GLY A C 1
ATOM 2848 O O . GLY A 1 372 ? 6.434 18.293 11.437 1.00 54.47 372 GLY A O 1
ATOM 2849 N N . ALA A 1 373 ? 8.074 17.542 10.084 1.00 53.22 373 ALA A N 1
ATOM 2850 C CA . ALA A 1 373 ? 8.553 18.855 9.687 1.00 53.22 373 ALA A CA 1
ATOM 2851 C C . ALA A 1 373 ? 7.433 19.620 8.965 1.00 53.22 373 ALA A C 1
ATOM 2853 O O . ALA A 1 373 ? 7.066 19.302 7.834 1.00 53.22 373 ALA A O 1
ATOM 2854 N N . ALA A 1 374 ? 6.872 20.631 9.627 1.00 58.22 374 ALA A N 1
ATOM 2855 C CA . ALA A 1 374 ? 6.164 21.685 8.921 1.00 58.22 374 ALA A CA 1
ATOM 2856 C C . ALA A 1 374 ? 7.196 22.488 8.117 1.00 58.22 374 ALA A C 1
ATOM 2858 O O . ALA A 1 374 ? 8.331 22.678 8.570 1.00 58.22 374 ALA A O 1
ATOM 2859 N N . ASP A 1 375 ? 6.826 22.943 6.925 1.00 56.88 375 ASP A N 1
ATOM 2860 C CA . ASP A 1 375 ? 7.673 23.854 6.167 1.00 56.88 375 ASP A CA 1
ATOM 2861 C C . ASP A 1 375 ? 7.839 25.201 6.900 1.00 56.88 375 ASP A C 1
ATOM 2863 O O . ASP A 1 375 ? 7.271 25.443 7.970 1.00 56.88 375 ASP A O 1
ATOM 2867 N N . ALA A 1 376 ? 8.654 26.099 6.340 1.00 54.44 376 ALA A N 1
ATOM 2868 C CA . ALA A 1 376 ? 8.949 27.394 6.957 1.00 54.44 376 ALA A CA 1
ATOM 2869 C C . ALA A 1 376 ? 7.695 28.259 7.220 1.00 54.44 376 ALA A C 1
ATOM 2871 O O . ALA A 1 376 ? 7.754 29.159 8.061 1.00 54.44 376 ALA A O 1
ATOM 2872 N N . ASP A 1 377 ? 6.580 27.966 6.544 1.00 56.25 377 ASP A N 1
ATOM 2873 C CA . ASP A 1 377 ? 5.308 28.679 6.640 1.00 56.25 377 ASP A CA 1
ATOM 2874 C C . ASP A 1 377 ? 4.277 27.939 7.521 1.00 56.25 377 ASP A C 1
ATOM 2876 O O . ASP A 1 377 ? 3.153 28.414 7.712 1.00 56.25 377 ASP A O 1
ATOM 2880 N N . GLY A 1 378 ? 4.657 26.798 8.108 1.00 60.72 378 GLY A N 1
ATOM 2881 C CA . GLY A 1 378 ? 3.795 25.978 8.956 1.00 60.72 378 GLY A CA 1
ATOM 2882 C C . GLY A 1 378 ? 2.839 25.065 8.180 1.00 60.72 378 GLY A C 1
ATOM 2883 O O . GLY A 1 378 ? 1.937 24.484 8.791 1.00 60.72 378 GLY A O 1
ATOM 2884 N N . ALA A 1 379 ? 3.000 24.944 6.858 1.00 68.19 379 ALA A N 1
ATOM 2885 C CA . ALA A 1 379 ? 2.242 24.015 6.031 1.00 68.19 379 ALA A CA 1
ATOM 2886 C C . ALA A 1 379 ? 2.901 22.618 6.025 1.00 68.19 379 ALA A C 1
ATOM 2888 O O . ALA A 1 379 ? 4.099 22.492 6.287 1.00 68.19 379 ALA A O 1
ATOM 2889 N N . PRO A 1 380 ? 2.135 21.541 5.771 1.00 75.12 380 PRO A N 1
ATOM 2890 C CA . PRO A 1 380 ? 2.689 20.190 5.737 1.00 75.12 380 PRO A CA 1
ATOM 2891 C C . PRO A 1 380 ? 3.735 20.054 4.622 1.00 75.12 380 PRO A C 1
ATOM 2893 O O . PRO A 1 380 ? 3.392 20.228 3.450 1.00 75.12 380 PRO A O 1
ATOM 2896 N N . ASP A 1 381 ? 4.986 19.710 4.955 1.00 85.00 381 ASP A N 1
ATOM 2897 C CA . ASP A 1 381 ? 5.962 19.327 3.931 1.00 85.00 381 ASP A CA 1
ATOM 2898 C C . ASP A 1 381 ? 5.487 18.064 3.203 1.00 85.00 381 ASP A C 1
ATOM 2900 O O . ASP A 1 381 ? 5.077 17.087 3.825 1.00 85.00 381 ASP A O 1
ATOM 2904 N N . PHE A 1 382 ? 5.575 18.057 1.876 1.00 87.94 382 PHE A N 1
ATOM 2905 C CA . PHE A 1 382 ? 5.093 16.936 1.079 1.00 87.94 382 PHE A CA 1
ATOM 2906 C C . PHE A 1 382 ? 5.791 15.617 1.439 1.00 87.94 382 PHE A C 1
ATOM 2908 O O . PHE A 1 382 ? 5.110 14.606 1.604 1.00 87.94 382 PHE A O 1
ATOM 2915 N N . LEU A 1 383 ? 7.125 15.611 1.569 1.00 85.44 383 LEU A N 1
ATOM 2916 C CA . LEU A 1 383 ? 7.874 14.369 1.778 1.00 85.44 383 LEU A CA 1
ATOM 2917 C C . LEU A 1 383 ? 7.603 13.766 3.154 1.00 85.44 383 LEU A C 1
ATOM 2919 O O . LEU A 1 383 ? 7.456 12.557 3.231 1.00 85.44 383 LEU A O 1
ATOM 2923 N N . GLY A 1 384 ? 7.455 14.588 4.194 1.00 88.06 384 GLY A N 1
ATOM 2924 C CA . GLY A 1 384 ? 7.120 14.121 5.544 1.00 88.06 384 GLY A CA 1
ATOM 2925 C C . GLY A 1 384 ? 5.641 13.795 5.791 1.00 88.06 384 GLY A C 1
ATOM 2926 O O . GLY A 1 384 ? 5.280 13.534 6.939 1.00 88.06 384 GLY A O 1
ATOM 2927 N N . HIS A 1 385 ? 4.773 13.868 4.772 1.00 93.50 385 HIS A N 1
ATOM 2928 C CA . HIS A 1 385 ? 3.324 13.668 4.940 1.00 93.50 385 HIS A CA 1
ATOM 2929 C C . HIS A 1 385 ? 2.666 12.789 3.868 1.00 93.50 385 HIS A C 1
ATOM 2931 O O . HIS A 1 385 ? 1.601 12.216 4.116 1.00 93.50 385 HIS A O 1
ATOM 2937 N N . TYR A 1 386 ? 3.221 12.683 2.654 1.00 94.88 386 TYR A N 1
ATOM 2938 C CA . TYR A 1 386 ? 2.496 12.014 1.570 1.00 94.88 386 TYR A CA 1
ATOM 2939 C C . TYR A 1 386 ? 2.303 10.517 1.822 1.00 94.88 386 TYR A C 1
ATOM 2941 O O . TYR A 1 386 ? 1.220 10.010 1.525 1.00 94.88 386 TYR A O 1
ATOM 2949 N N . HIS A 1 387 ? 3.312 9.822 2.358 1.00 95.25 387 HIS A N 1
ATOM 2950 C CA . HIS A 1 387 ? 3.283 8.368 2.473 1.00 95.25 387 HIS A CA 1
ATOM 2951 C C . HIS A 1 387 ? 2.254 7.920 3.513 1.00 95.25 387 HIS A C 1
ATOM 2953 O O . HIS A 1 387 ? 1.353 7.152 3.177 1.00 95.25 387 HIS A O 1
ATOM 2959 N N . SER A 1 388 ? 2.267 8.497 4.716 1.00 96.56 388 SER A N 1
ATOM 2960 C CA . SER A 1 388 ? 1.283 8.171 5.757 1.00 96.56 388 SER A CA 1
ATOM 2961 C C . SER A 1 388 ? -0.138 8.571 5.350 1.00 96.56 388 SER A C 1
ATOM 2963 O O . SER A 1 388 ? -1.085 7.810 5.560 1.00 96.56 388 SER A O 1
ATOM 2965 N N . THR A 1 389 ? -0.303 9.711 4.666 1.00 98.38 389 THR A N 1
ATOM 2966 C CA . THR A 1 389 ? -1.596 10.126 4.092 1.00 98.38 389 THR A CA 1
ATOM 2967 C C . THR A 1 389 ? -2.096 9.111 3.059 1.00 98.38 389 THR A C 1
ATOM 2969 O O . THR A 1 389 ? -3.276 8.749 3.044 1.00 98.38 389 THR A O 1
ATOM 2972 N N . LEU A 1 390 ? -1.202 8.616 2.204 1.00 98.25 390 LEU A N 1
ATOM 2973 C CA . LEU A 1 390 ? -1.497 7.604 1.195 1.00 98.25 390 LEU A CA 1
ATOM 2974 C C . LEU A 1 390 ? -1.818 6.240 1.821 1.00 98.25 390 LEU A C 1
ATOM 2976 O O . LEU A 1 390 ? -2.780 5.590 1.402 1.00 98.25 390 LEU A O 1
ATOM 2980 N N . MET A 1 391 ? -1.082 5.834 2.856 1.00 98.50 391 MET A N 1
ATOM 2981 C CA . MET A 1 391 ? -1.333 4.601 3.601 1.00 98.50 391 MET A CA 1
ATOM 2982 C C . MET A 1 391 ? -2.645 4.662 4.387 1.00 98.50 391 MET A C 1
ATOM 2984 O O . MET A 1 391 ? -3.359 3.663 4.440 1.00 98.50 391 MET A O 1
ATOM 2988 N N . ALA A 1 392 ? -3.047 5.826 4.907 1.00 98.56 392 ALA A N 1
ATOM 2989 C CA . ALA A 1 392 ? -4.361 6.001 5.527 1.00 98.56 392 ALA A CA 1
ATOM 2990 C C . ALA A 1 392 ? -5.506 5.803 4.522 1.00 98.56 392 ALA A C 1
ATOM 2992 O O . ALA A 1 392 ? -6.505 5.149 4.835 1.00 98.56 392 ALA A O 1
ATOM 2993 N N . VAL A 1 393 ? -5.359 6.319 3.293 1.00 98.62 393 VAL A N 1
ATOM 2994 C CA . VAL A 1 393 ? -6.324 6.071 2.208 1.00 98.62 393 VAL A CA 1
ATOM 2995 C C . VAL A 1 393 ? -6.370 4.586 1.864 1.00 98.62 393 VAL A C 1
ATOM 2997 O O . VAL A 1 393 ? -7.457 4.019 1.765 1.00 98.62 393 VAL A O 1
ATOM 3000 N N . PHE A 1 394 ? -5.211 3.944 1.722 1.00 98.62 394 PHE A N 1
ATOM 3001 C CA . PHE A 1 394 ? -5.121 2.517 1.429 1.00 98.62 394 PHE A CA 1
ATOM 3002 C C . PHE A 1 394 ? -5.798 1.660 2.508 1.00 98.62 394 PHE A C 1
ATOM 3004 O O . PHE A 1 394 ? -6.714 0.895 2.196 1.00 98.62 394 PHE A O 1
ATOM 3011 N N . ALA A 1 395 ? -5.421 1.840 3.775 1.00 98.38 395 ALA A N 1
ATOM 3012 C CA . ALA A 1 395 ? -6.016 1.144 4.911 1.00 98.38 395 ALA A CA 1
ATOM 3013 C C . ALA A 1 395 ? -7.530 1.367 4.987 1.00 98.38 395 ALA A C 1
ATOM 3015 O O . ALA A 1 395 ? -8.303 0.431 5.197 1.00 98.38 395 ALA A O 1
ATOM 3016 N N . GLY A 1 396 ? -7.967 2.608 4.775 1.00 97.81 396 GLY A N 1
ATOM 3017 C CA . GLY A 1 396 ? -9.366 2.977 4.895 1.00 97.81 396 GLY A CA 1
ATOM 3018 C C . GLY A 1 396 ? -10.235 2.426 3.770 1.00 97.81 396 GLY A C 1
ATOM 3019 O O . GLY A 1 396 ? -11.340 1.967 4.035 1.00 97.81 396 GLY A O 1
ATOM 3020 N N . VAL A 1 397 ? -9.732 2.372 2.534 1.00 97.31 397 VAL A N 1
ATOM 3021 C CA . VAL A 1 397 ? -10.420 1.700 1.419 1.00 97.31 397 VAL A CA 1
ATOM 3022 C C . VAL A 1 397 ? -10.625 0.214 1.716 1.00 97.31 397 VAL A C 1
ATOM 3024 O O . VAL A 1 397 ? -11.719 -0.308 1.497 1.00 97.31 397 VAL A O 1
ATOM 3027 N N . LEU A 1 398 ? -9.608 -0.466 2.255 1.00 96.12 398 LEU A N 1
ATOM 3028 C CA . LEU A 1 398 ? -9.737 -1.869 2.652 1.00 96.12 398 LEU A CA 1
ATOM 3029 C C . LEU A 1 398 ? -10.751 -2.037 3.791 1.00 96.12 398 LEU A C 1
ATOM 3031 O O . LEU A 1 398 ? -11.598 -2.927 3.730 1.00 96.12 398 LEU A O 1
ATOM 3035 N N . ALA A 1 399 ? -10.707 -1.168 4.803 1.00 95.50 399 ALA A N 1
ATOM 3036 C CA . ALA A 1 399 ? -11.633 -1.204 5.931 1.00 95.50 399 ALA A CA 1
ATOM 3037 C C . ALA A 1 399 ? -13.090 -0.926 5.513 1.00 95.50 399 ALA A C 1
ATOM 3039 O O . ALA A 1 399 ? -14.003 -1.594 5.998 1.00 95.50 399 ALA A O 1
ATOM 3040 N N . LEU A 1 400 ? -13.325 0.019 4.597 1.00 94.50 400 LEU A N 1
ATOM 3041 C CA . LEU A 1 400 ? -14.663 0.347 4.092 1.00 94.50 400 LEU A CA 1
ATOM 3042 C C . LEU A 1 400 ? -15.284 -0.806 3.296 1.00 94.50 400 LEU A C 1
ATOM 3044 O O . LEU A 1 400 ? -16.469 -1.091 3.479 1.00 94.50 400 LEU A O 1
ATOM 3048 N N . ASP A 1 401 ? -14.492 -1.502 2.473 1.00 90.69 401 ASP A N 1
ATOM 3049 C CA . ASP A 1 401 ? -14.966 -2.686 1.745 1.00 90.69 401 ASP A CA 1
ATOM 3050 C C . ASP A 1 401 ? -15.397 -3.802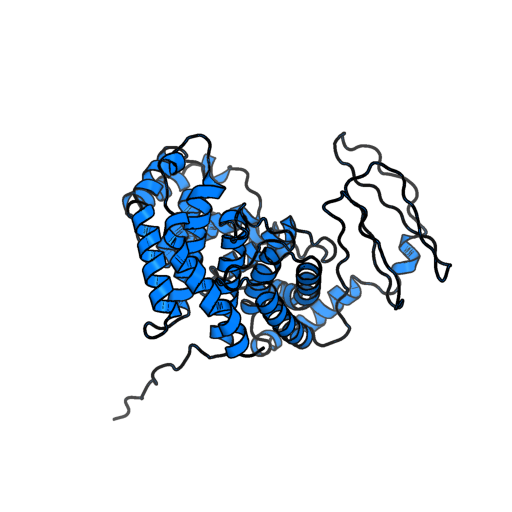 2.712 1.00 90.69 401 ASP A C 1
ATOM 3052 O O . ASP A 1 401 ? -16.465 -4.392 2.536 1.00 90.69 401 ASP A O 1
ATOM 3056 N N . ARG A 1 402 ? -14.641 -4.031 3.799 1.00 87.69 402 ARG A N 1
ATOM 3057 C CA . ARG A 1 402 ? -15.030 -4.996 4.847 1.00 87.69 402 ARG A CA 1
ATOM 3058 C C . ARG A 1 402 ? -16.311 -4.617 5.576 1.00 87.69 402 ARG A C 1
ATOM 3060 O O . ARG A 1 402 ? -17.113 -5.486 5.899 1.00 87.69 402 ARG A O 1
ATOM 3067 N N . LEU A 1 403 ? -16.495 -3.330 5.868 1.00 86.88 403 LEU A N 1
ATOM 3068 C CA . LEU A 1 403 ? -17.675 -2.832 6.578 1.00 86.88 403 LEU A CA 1
ATOM 3069 C C . LEU A 1 403 ? -18.954 -2.878 5.722 1.00 86.88 403 LEU A C 1
ATOM 3071 O O . LEU A 1 403 ? -20.027 -2.545 6.222 1.00 86.88 403 LEU A O 1
ATOM 3075 N N . GLY A 1 404 ? -18.865 -3.310 4.459 1.00 73.12 404 GLY A N 1
ATOM 3076 C CA . GLY A 1 404 ? -20.013 -3.481 3.570 1.00 73.12 404 GLY A CA 1
ATOM 3077 C C . GLY A 1 404 ? -20.494 -2.187 2.914 1.00 73.12 404 GLY A C 1
ATOM 3078 O O . GLY A 1 404 ? -21.512 -2.202 2.228 1.00 73.12 404 GLY A O 1
ATOM 3079 N N . ASP A 1 405 ? -19.750 -1.088 3.055 1.00 53.81 405 ASP A N 1
ATOM 3080 C CA . ASP A 1 405 ? -20.108 0.220 2.489 1.00 53.81 405 ASP A CA 1
ATOM 3081 C C . ASP A 1 405 ? -19.814 0.307 0.970 1.00 53.81 405 ASP A C 1
ATOM 3083 O O . ASP A 1 405 ? -20.034 1.347 0.355 1.00 53.81 405 ASP A O 1
ATOM 3087 N N . ALA A 1 406 ? -19.351 -0.796 0.355 1.00 47.34 406 ALA A N 1
ATOM 3088 C CA . ALA A 1 406 ? -19.035 -0.910 -1.076 1.00 47.34 406 ALA A CA 1
ATOM 3089 C C . ALA A 1 406 ? -19.700 -2.107 -1.802 1.00 47.34 406 ALA A C 1
ATOM 3091 O O . ALA A 1 406 ? -19.339 -2.416 -2.940 1.00 47.34 406 ALA A O 1
ATOM 3092 N N . ARG A 1 407 ? -20.685 -2.807 -1.207 1.00 41.53 407 ARG A N 1
ATOM 3093 C CA . ARG A 1 407 ? -21.361 -3.934 -1.889 1.00 41.53 407 ARG A CA 1
ATOM 3094 C C . ARG A 1 407 ? -22.879 -3.970 -1.716 1.00 41.53 407 ARG A C 1
ATOM 3096 O O . ARG A 1 407 ? -23.407 -4.576 -0.791 1.00 41.53 407 ARG A O 1
ATOM 3103 N N . VAL A 1 408 ? -23.573 -3.496 -2.752 1.00 32.66 408 VAL A N 1
ATOM 3104 C CA . VAL A 1 408 ? -24.799 -4.143 -3.246 1.00 32.66 408 VAL A CA 1
ATOM 3105 C C . VAL A 1 408 ? -24.453 -4.819 -4.580 1.00 32.66 408 VAL A C 1
ATOM 3107 O O . VAL A 1 408 ? -24.203 -4.119 -5.560 1.00 32.66 408 VAL A O 1
ATOM 3110 N N . PRO A 1 409 ? -24.418 -6.159 -4.680 1.00 34.03 409 PRO A N 1
ATOM 3111 C CA . PRO A 1 409 ? -24.325 -6.822 -5.975 1.00 34.03 409 PRO A CA 1
ATOM 3112 C C . PRO A 1 409 ? -25.682 -6.738 -6.700 1.00 34.03 409 PRO A C 1
ATOM 3114 O O . PRO A 1 409 ? -26.714 -6.982 -6.067 1.00 34.03 409 PRO A O 1
ATOM 3117 N N . PRO A 1 410 ? -25.738 -6.470 -8.021 1.00 36.03 410 PRO A N 1
ATOM 3118 C CA . PRO A 1 410 ? -26.969 -6.652 -8.777 1.00 36.03 410 PRO A CA 1
ATOM 3119 C C . PRO A 1 410 ? -27.345 -8.137 -8.764 1.00 36.03 410 PRO A C 1
ATOM 3121 O O . PRO A 1 410 ? -26.560 -9.014 -9.133 1.00 36.03 410 PRO A O 1
ATOM 3124 N N . GLY A 1 411 ? -28.557 -8.411 -8.286 1.00 31.44 411 GLY A N 1
ATOM 3125 C CA . GLY A 1 411 ? -29.086 -9.755 -8.139 1.00 31.44 411 GLY A CA 1
ATOM 3126 C C . GLY A 1 411 ? -29.071 -10.535 -9.452 1.00 31.44 411 GLY A C 1
ATOM 3127 O O . GLY A 1 411 ? -29.544 -10.069 -10.488 1.00 31.44 411 GLY A O 1
ATOM 3128 N N . ARG A 1 412 ? -28.605 -11.783 -9.373 1.00 36.12 412 ARG A N 1
ATOM 3129 C CA . ARG A 1 412 ? -29.043 -12.843 -10.282 1.00 36.12 412 ARG A CA 1
ATOM 3130 C C . ARG A 1 412 ? -30.552 -13.019 -10.095 1.00 36.12 412 ARG A C 1
ATOM 3132 O O . ARG A 1 412 ? -30.979 -13.733 -9.194 1.00 36.12 412 ARG A O 1
ATOM 3139 N N . GLN A 1 413 ? -31.362 -12.379 -10.933 1.00 34.34 413 GLN A N 1
ATOM 3140 C CA . GLN A 1 413 ? -32.722 -12.860 -11.159 1.00 34.34 413 GLN A CA 1
ATOM 3141 C C . GLN A 1 413 ? -32.632 -14.077 -12.077 1.00 34.34 413 GLN A C 1
ATOM 3143 O O . GLN A 1 413 ? -32.103 -14.007 -13.186 1.00 34.34 413 GLN A O 1
ATOM 3148 N N . GLY A 1 414 ? -33.070 -15.215 -11.543 1.00 31.14 414 GLY A N 1
ATOM 3149 C CA . GLY A 1 414 ? -33.118 -16.481 -12.248 1.00 31.14 414 GLY A CA 1
ATOM 3150 C C . GLY A 1 414 ? -34.076 -16.422 -13.432 1.00 31.14 414 GLY A C 1
ATOM 3151 O O . GLY A 1 414 ? -35.212 -15.971 -13.308 1.00 31.14 414 GLY A O 1
ATOM 3152 N N . ALA A 1 415 ? -33.617 -16.930 -14.569 1.00 32.72 415 ALA A N 1
ATOM 3153 C CA . ALA A 1 415 ? -34.494 -17.334 -15.650 1.00 32.72 415 ALA A CA 1
ATOM 3154 C C . ALA A 1 415 ? -35.095 -18.702 -15.292 1.00 32.72 415 ALA A C 1
ATOM 3156 O O . ALA A 1 415 ? -34.474 -19.742 -15.497 1.00 32.72 415 ALA A O 1
ATOM 3157 N N . HIS A 1 416 ? -36.299 -18.678 -14.725 1.00 36.41 416 HIS A N 1
ATOM 3158 C CA . HIS A 1 416 ? -37.257 -19.771 -14.830 1.00 36.41 416 HIS A CA 1
ATOM 3159 C C . HIS A 1 416 ? -38.453 -19.257 -15.630 1.00 36.41 416 HIS A C 1
ATOM 3161 O O . HIS A 1 416 ? -39.282 -18.529 -15.086 1.00 36.41 416 HIS A O 1
ATOM 3167 N N . ALA A 1 417 ? -38.500 -19.626 -16.909 1.00 33.44 417 ALA A N 1
ATOM 3168 C CA . ALA A 1 417 ? -39.696 -19.958 -17.686 1.00 33.44 417 ALA A CA 1
ATOM 3169 C C . ALA A 1 417 ? -39.243 -20.476 -19.054 1.00 33.44 417 ALA A C 1
ATOM 3171 O O . ALA A 1 417 ? -38.520 -19.723 -19.746 1.00 33.44 417 ALA A O 1
#

Mean predicted aligned error: 13.1 Å

Radius of gyration: 23.51 Å; Cα contacts (8 Å, |Δi|>4): 484; chains: 1; bounding box: 74×56×71 Å

Foldseek 3Di:
DALVLLCLQQVLLLVLCLVCLVQQAADPCVQDPVCPCLSHVPLLLLLLQLLLLLCLLFDPPDPSVVSSVVSNVSSCVSCVLVVVLLVNCVVPVQDQSSLLSVLSCLSNVRDDPSNLVSVVVSQPDPVSVPPDDQLLVVLSSCLSCVSSVHNHDDDNLVSLCRQCLVVLHDLQPDDDVSLVSLLSNLCSQCVLVNRHVADDLLSLLSLLQQLLQVLVQCLVQQQLLSNLSSLLSLLRRDDPVVSVPDPCNVVSVVVVVVVVPPPVPPVVVPDDPDDDPDDDDDDFDDADDDDDDDDDDDDDDDDDGQEYEDEDDPDDPDDDDDDDPDHDDYGYGDHGDPDDSNVSSVVSSSVSSVSQSVQADPSSWHFSGPPQDQPPVRHHDCSRTSSSSSSSNSSSSSVCSVSVVRDDDDDPPDDDD

Secondary structure (DSSP, 8-state):
--HHHHHHHHHHHHHHHHHGGGGG---GGGG-TT-GGGGTHHHHHHHHHHHHHHHHHS-TTSHHHHHHHHHHHHHHHHTTTTHHHHHHHHH-TT-SHHHHHHHHHHHTT---HHHHHHHHHHHSSHHHHT----HHHHHHHHHHHHHTT---SS-HHHHHTTSTTTTT--GGG--HHHHHHHHHHHHHHHTTTT--S---HHHHHHHHHHHHHHHHHHHHTT-HHHHHHHHHHHHHSPPHHHHTT-THHHHHHHHHHHHT-TTHHHHTTSS---------S---B---PPPS--SS------S--SB---PPPTT-S-------TT-SB---PPPPPSS-HHHHHHHHHHHHHHHHHHHS-TTS---SSTT--B-TTSSBPSTTTHHHHHHHHHHHHHHHHHTTTT--PPP------

pLDDT: mean 74.21, std 26.2, range [19.39, 98.62]

Solvent-accessible surface area (backbone atoms only — not comparable to full-atom values): 24444 Å² total; per-residue (Å²): 112,55,64,68,59,44,44,69,41,25,56,40,15,47,50,30,56,65,70,50,48,76,79,51,56,58,58,81,61,67,77,40,93,82,60,53,41,80,81,29,54,45,58,34,26,52,51,25,35,44,19,33,31,40,49,74,56,42,52,84,88,40,70,67,20,50,51,23,51,55,51,33,54,50,45,40,52,58,30,60,59,41,52,49,42,36,55,47,38,67,77,40,68,80,63,58,61,52,53,48,36,46,16,24,42,28,66,62,70,50,77,40,70,70,37,56,54,46,54,55,61,52,63,69,46,68,67,60,76,65,58,89,64,60,38,51,59,48,46,45,52,46,50,23,35,41,49,65,75,42,87,54,95,74,55,68,70,70,40,38,52,65,22,65,58,56,56,64,54,65,78,80,71,64,45,74,70,55,48,58,44,38,40,49,48,50,32,52,32,21,46,58,73,69,73,36,91,46,76,56,66,73,52,43,55,54,44,46,53,46,45,40,30,54,38,51,49,24,56,76,67,27,32,40,27,60,31,21,39,49,44,32,45,62,46,65,48,78,53,71,81,71,58,71,79,44,86,56,58,66,53,50,53,48,47,56,51,58,72,57,44,88,70,51,81,65,56,73,80,74,73,78,81,85,89,89,88,87,79,80,92,84,80,77,76,71,90,78,87,80,84,90,88,76,96,79,81,91,84,89,80,84,91,89,75,63,44,54,73,62,87,82,76,90,90,71,94,80,81,87,80,79,84,66,94,89,60,91,57,67,71,66,73,55,78,70,70,101,63,62,41,66,61,49,36,49,51,45,50,33,52,48,48,52,50,50,52,68,62,32,45,97,70,20,46,21,40,31,36,75,81,43,57,51,41,101,86,69,45,82,31,61,84,44,16,50,62,18,19,49,29,36,33,44,16,33,51,44,41,34,44,72,72,50,81,60,64,82,78,84,74,87,75,78,90,83,130

Sequence (417 aa):
MTAARVREVVDPAFAWLSAERDRFVLGEEALDDAGAVNTTWKPLGELAQVCSTTLHRTTADEPLHRRARDLLAFAWRQTEHGELLLRQQRREPFSTYPLEVYAAFASAGLRHEGFAALAARLAAPRGRRLVEQVPVRRLGVLLAERHCGRHPDGEVPDVLSRTWLGGLAEPWAFERLSGYALTHVVYHLTDWGRGGPGLPPRLADYLTLWLPAWLDTCLDAGMWDLACELLAVAASLPDPADATGSAGHEEALSSARAAGREDAWAALAAGHGDAWAALAAGHENTWAARPPGHENTWAARPPGHENTWAARPPGHENTWAARPPGHENTWAARAPGHGDPWAALAACQDEAWAALAAARHPSGAIPEEAEGAADADGAPDFLGHYHSTLMAVFAGVLALDRLGDARVPPGRQGAHA